Protein AF-0000000074024498 (afdb_homodimer)

Structure (mmCIF, N/CA/C/O backbone):
data_AF-0000000074024498-model_v1
#
loop_
_entity.id
_entity.type
_entity.pdbx_description
1 polymer 'HTH-type transcriptional regulator AcrR'
#
loop_
_atom_site.group_PDB
_atom_site.id
_atom_site.type_symbol
_atom_site.label_atom_id
_atom_site.label_alt_id
_atom_site.label_comp_id
_atom_site.label_asym_id
_atom_site.label_entity_id
_atom_site.label_seq_id
_atom_site.pdbx_PDB_ins_code
_atom_site.Cartn_x
_atom_site.Cartn_y
_atom_site.Cartn_z
_atom_site.occupancy
_atom_site.B_iso_or_equiv
_atom_site.auth_seq_id
_atom_site.auth_comp_id
_atom_site.auth_asym_id
_atom_site.auth_atom_id
_atom_site.pdbx_PDB_model_num
ATOM 1 N N . MET A 1 1 ? 40.656 10.844 17.938 1 48.84 1 MET A N 1
ATOM 2 C CA . MET A 1 1 ? 39.719 11.891 18.359 1 48.84 1 MET A CA 1
ATOM 3 C C . MET A 1 1 ? 38.75 12.258 17.234 1 48.84 1 MET A C 1
ATOM 5 O O . MET A 1 1 ? 37.562 12.43 17.469 1 48.84 1 MET A O 1
ATOM 9 N N . VAL A 1 2 ? 39.219 12.531 15.984 1 56.06 2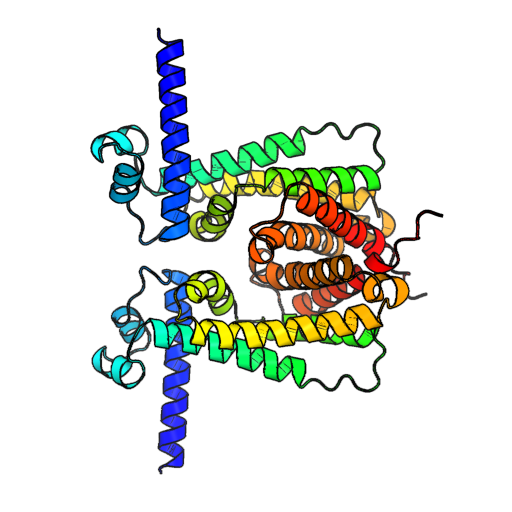 VAL A N 1
ATOM 10 C CA . VAL A 1 2 ? 38.469 12.898 14.797 1 56.06 2 VAL A CA 1
ATOM 11 C C . VAL A 1 2 ? 37.562 11.742 14.391 1 56.06 2 VAL A C 1
ATOM 13 O O . VAL A 1 2 ? 36.375 11.953 14.062 1 56.06 2 VAL A O 1
ATOM 16 N N . ARG A 1 3 ? 38.156 10.539 14.461 1 53.22 3 ARG A N 1
ATOM 17 C CA . ARG A 1 3 ? 37.375 9.352 14.125 1 53.22 3 ARG A CA 1
ATOM 18 C C . ARG A 1 3 ? 36.219 9.156 15.117 1 53.22 3 ARG A C 1
ATOM 20 O O . ARG A 1 3 ? 35.125 8.758 14.727 1 53.22 3 ARG A O 1
ATOM 27 N N . SER A 1 4 ? 36.469 9.516 16.297 1 54.41 4 SER A N 1
ATOM 28 C CA . SER A 1 4 ? 35.469 9.406 17.344 1 54.41 4 SER A CA 1
ATOM 29 C C . SER A 1 4 ? 34.312 10.406 17.156 1 54.41 4 SER A C 1
ATOM 31 O O . SER A 1 4 ? 33.156 10.078 17.328 1 54.41 4 SER A O 1
ATOM 33 N N . LYS A 1 5 ? 34.75 11.594 16.766 1 54.03 5 LYS A N 1
ATOM 34 C CA . LYS A 1 5 ? 33.75 12.625 16.547 1 54.03 5 LYS A CA 1
ATOM 35 C C . LYS A 1 5 ? 32.844 12.281 15.352 1 54.03 5 LYS A C 1
ATOM 37 O O . LYS A 1 5 ? 31.641 12.516 15.391 1 54.03 5 LYS A O 1
ATOM 42 N N . ALA A 1 6 ? 33.562 11.836 14.281 1 53.97 6 ALA A N 1
ATOM 43 C CA . ALA A 1 6 ? 32.844 11.422 13.086 1 53.97 6 ALA A CA 1
ATOM 44 C C . ALA A 1 6 ? 31.859 10.305 13.398 1 53.97 6 ALA A C 1
ATOM 46 O O . ALA A 1 6 ? 30.719 10.312 12.922 1 53.97 6 ALA A O 1
ATOM 47 N N . LYS A 1 7 ? 32.281 9.383 14.18 1 57.78 7 LYS A N 1
ATOM 48 C CA . LYS A 1 7 ? 31.422 8.281 14.602 1 57.78 7 LYS A CA 1
ATOM 49 C C . LYS A 1 7 ? 30.266 8.789 15.469 1 57.78 7 LYS A C 1
ATOM 51 O O . LYS A 1 7 ? 29.141 8.297 15.359 1 57.78 7 LYS A O 1
ATOM 56 N N . ASP A 1 8 ? 30.609 9.703 16.188 1 66.94 8 ASP A N 1
ATOM 57 C CA . ASP A 1 8 ? 29.594 10.312 17.047 1 66.94 8 ASP A CA 1
ATOM 58 C C . ASP A 1 8 ? 28.578 11.086 16.234 1 66.94 8 ASP A C 1
ATOM 60 O O . ASP A 1 8 ? 27.375 10.992 16.469 1 66.94 8 ASP A O 1
ATOM 64 N N . HIS A 1 9 ? 29.172 11.773 15.234 1 72.75 9 HIS A N 1
ATOM 65 C CA . HIS A 1 9 ? 28.297 12.531 14.359 1 72.75 9 HIS A CA 1
ATOM 66 C C . HIS A 1 9 ? 27.375 11.609 13.57 1 72.75 9 HIS A C 1
ATOM 68 O O . HIS A 1 9 ? 26.172 11.891 13.43 1 72.75 9 HIS A O 1
ATOM 74 N N . ASP A 1 10 ? 27.953 10.547 13.141 1 78 10 ASP A N 1
ATOM 75 C CA . ASP A 1 10 ? 27.172 9.57 12.375 1 78 10 ASP A CA 1
ATOM 76 C C . ASP A 1 10 ? 26.094 8.914 13.242 1 78 10 ASP A C 1
ATOM 78 O O . ASP A 1 10 ? 24.984 8.664 12.781 1 78 10 ASP A O 1
ATOM 82 N N . SER A 1 11 ? 26.453 8.695 14.438 1 83.94 11 SER A N 1
ATOM 83 C CA . SER A 1 11 ? 25.5 8.094 15.359 1 83.94 11 SER A CA 1
ATOM 84 C C . SER A 1 11 ? 24.344 9.039 15.664 1 83.94 11 SER A C 1
ATOM 86 O O . SER A 1 11 ? 23.188 8.617 15.727 1 83.94 11 SER A O 1
ATOM 88 N N . LYS A 1 12 ? 24.688 10.32 15.781 1 87.06 12 LYS A N 1
ATOM 89 C CA . LYS A 1 12 ? 23.656 11.32 16.031 1 87.06 12 LYS A CA 1
ATOM 90 C C . LYS A 1 12 ? 22.75 11.492 14.828 1 87.06 12 LYS A C 1
ATOM 92 O O . LYS A 1 12 ? 21.531 11.602 14.969 1 87.06 12 LYS A O 1
ATOM 97 N N . ARG A 1 13 ? 23.375 11.523 13.742 1 90.94 13 ARG A N 1
ATOM 98 C CA . ARG A 1 13 ? 22.609 11.648 12.5 1 90.94 13 ARG A CA 1
ATOM 99 C C . ARG A 1 13 ? 21.641 10.484 12.336 1 90.94 13 ARG A C 1
ATOM 101 O O . ARG A 1 13 ? 20.484 10.688 11.992 1 90.94 13 ARG A O 1
ATOM 108 N N . GLN A 1 14 ? 22.109 9.297 12.633 1 91.75 14 GLN A N 1
ATOM 109 C CA . GLN A 1 14 ? 21.266 8.117 12.523 1 91.75 14 GLN A CA 1
ATOM 110 C C . GLN A 1 14 ? 20.109 8.172 13.516 1 91.75 14 GLN A C 1
ATOM 112 O O . GLN A 1 14 ? 18.984 7.766 13.195 1 91.75 14 GLN A O 1
ATOM 117 N N . HIS A 1 15 ? 20.391 8.633 14.609 1 93.56 15 HIS A N 1
ATOM 118 C CA . HIS A 1 15 ? 19.344 8.797 15.625 1 93.56 15 HIS A CA 1
ATOM 119 C C . HIS A 1 15 ? 18.281 9.781 15.156 1 93.56 15 HIS A C 1
ATOM 121 O O . HIS A 1 15 ? 17.078 9.508 15.289 1 93.56 15 HIS A O 1
ATOM 127 N N . ILE A 1 16 ? 18.719 10.906 14.578 1 94.88 16 ILE A N 1
ATOM 128 C CA . ILE A 1 16 ? 17.781 11.906 14.07 1 94.88 16 ILE A CA 1
ATOM 129 C C . ILE A 1 16 ? 16.922 11.305 12.969 1 94.88 16 ILE A C 1
ATOM 131 O O . ILE A 1 16 ? 15.703 11.5 12.953 1 94.88 16 ILE A O 1
ATOM 135 N N . LEU A 1 17 ? 17.531 10.547 12.125 1 94.81 17 LEU A N 1
ATOM 136 C CA . LEU A 1 17 ? 16.797 9.945 11.016 1 94.81 17 LEU A CA 1
ATOM 137 C C . LEU A 1 17 ? 15.727 8.984 11.523 1 94.81 17 LEU A C 1
ATOM 139 O O . LEU A 1 17 ? 14.594 9.008 11.047 1 94.81 17 LEU A O 1
ATOM 143 N N . THR A 1 18 ? 16.109 8.211 12.5 1 94.12 18 THR A N 1
ATOM 144 C CA . THR A 1 18 ? 15.188 7.215 13.055 1 94.12 18 THR A CA 1
ATOM 145 C C . THR A 1 18 ? 14.008 7.891 13.734 1 94.12 18 THR A C 1
ATOM 147 O O . THR A 1 18 ? 12.852 7.527 13.492 1 94.12 18 THR A O 1
ATOM 150 N N . VAL A 1 19 ? 14.258 8.836 14.484 1 95.81 19 VAL A N 1
ATOM 151 C CA . VAL A 1 19 ? 13.219 9.547 15.227 1 95.81 19 VAL A CA 1
ATOM 152 C C . VAL A 1 19 ? 12.336 10.336 14.258 1 95.81 19 VAL A C 1
ATOM 154 O O . VAL A 1 19 ? 11.117 10.359 14.406 1 95.81 19 VAL A O 1
ATOM 157 N N . ALA A 1 20 ? 12.969 11.016 13.328 1 96.62 20 ALA A N 1
ATOM 158 C CA . ALA A 1 20 ? 12.227 11.773 12.336 1 96.62 20 ALA A CA 1
ATOM 159 C C . ALA A 1 20 ? 11.25 10.875 11.578 1 96.62 20 ALA A C 1
ATOM 161 O O . ALA A 1 20 ? 10.102 11.258 11.344 1 96.62 20 ALA A O 1
ATOM 162 N N . ALA A 1 21 ? 11.695 9.703 11.195 1 95.06 21 ALA A N 1
ATOM 163 C CA . ALA A 1 21 ? 10.836 8.758 10.484 1 95.06 21 ALA A CA 1
ATOM 164 C C . ALA A 1 21 ? 9.609 8.406 11.32 1 95.06 21 ALA A C 1
ATOM 166 O O . ALA A 1 21 ? 8.492 8.352 10.805 1 95.06 21 ALA A O 1
ATOM 167 N N . GLU A 1 22 ? 9.828 8.219 12.578 1 93.94 22 GLU A N 1
ATOM 168 C CA . GLU A 1 22 ? 8.734 7.914 13.484 1 93.94 22 GLU A CA 1
ATOM 169 C C . GLU A 1 22 ? 7.738 9.062 13.562 1 93.94 22 GLU A C 1
ATOM 171 O O . GLU A 1 22 ? 6.527 8.852 13.492 1 93.94 22 GLU A O 1
ATOM 176 N N . VAL A 1 23 ? 8.258 10.242 13.688 1 94.12 23 VAL A N 1
ATOM 177 C CA . VAL A 1 23 ? 7.422 11.43 13.812 1 94.12 23 VAL A CA 1
ATOM 178 C C . VAL A 1 23 ? 6.625 11.648 12.531 1 94.12 23 VAL A C 1
ATOM 180 O O . VAL A 1 23 ? 5.414 11.875 12.57 1 94.12 23 VAL A O 1
ATOM 183 N N . PHE A 1 24 ? 7.293 11.555 11.414 1 92.31 24 PHE A N 1
ATOM 184 C CA . PHE A 1 24 ? 6.641 11.766 10.125 1 92.31 24 PHE A CA 1
ATOM 185 C C . PHE A 1 24 ? 5.594 10.688 9.867 1 92.31 24 PHE A C 1
ATOM 187 O O . PHE A 1 24 ? 4.531 10.969 9.312 1 92.31 24 PHE A O 1
ATOM 194 N N . ALA A 1 25 ? 5.883 9.469 10.25 1 88.31 25 ALA A N 1
ATOM 195 C CA . ALA A 1 25 ? 4.938 8.375 10.055 1 88.31 25 ALA A CA 1
ATOM 196 C C . ALA A 1 25 ? 3.697 8.555 10.922 1 88.31 25 ALA A C 1
ATOM 198 O O . ALA A 1 25 ? 2.582 8.25 10.492 1 88.31 25 ALA A O 1
ATOM 199 N N . ARG A 1 26 ? 3.867 9.031 12.086 1 84.94 26 ARG A N 1
ATOM 200 C CA . ARG A 1 26 ? 2.783 9.18 13.055 1 84.94 26 ARG A CA 1
ATOM 201 C C . ARG A 1 26 ? 1.929 10.398 12.734 1 84.94 26 ARG A C 1
ATOM 203 O O . ARG A 1 26 ? 0.699 10.312 12.703 1 84.94 26 ARG A O 1
ATOM 210 N N . GLU A 1 27 ? 2.57 11.523 12.383 1 84.69 27 GLU A N 1
ATOM 211 C CA . GLU A 1 27 ? 1.868 12.797 12.25 1 84.69 27 GLU A CA 1
ATOM 212 C C . GLU A 1 27 ? 1.547 13.086 10.781 1 84.69 27 GLU A C 1
ATOM 214 O O . GLU A 1 27 ? 0.651 13.883 10.492 1 84.69 27 GLU A O 1
ATOM 219 N N . GLY A 1 28 ? 2.289 12.453 9.914 1 84.81 28 GLY A N 1
ATOM 220 C CA . GLY A 1 28 ? 2.248 12.852 8.516 1 84.81 28 GLY A CA 1
ATOM 221 C C . GLY A 1 28 ? 3.273 13.906 8.164 1 84.81 28 GLY A C 1
ATOM 222 O O . GLY A 1 28 ? 3.602 14.758 8.992 1 84.81 28 GLY A O 1
ATOM 223 N N . ILE A 1 29 ? 3.686 13.969 7.016 1 87.38 29 ILE A N 1
ATOM 224 C CA . ILE A 1 29 ? 4.762 14.836 6.555 1 87.38 29 ILE A CA 1
ATOM 225 C C . ILE A 1 29 ? 4.289 16.281 6.547 1 87.38 29 ILE A C 1
ATOM 227 O O . ILE A 1 29 ? 5.031 17.188 6.93 1 87.38 29 ILE A O 1
ATOM 231 N N . ALA A 1 30 ? 3.111 16.484 6.137 1 81.5 30 ALA A N 1
ATOM 232 C CA . ALA A 1 30 ? 2.584 17.844 6.004 1 81.5 30 ALA A CA 1
ATOM 233 C C . ALA A 1 30 ? 2.475 18.531 7.367 1 81.5 30 ALA A C 1
ATOM 235 O O . ALA A 1 30 ? 2.809 19.703 7.508 1 81.5 30 ALA A O 1
ATOM 236 N N . ARG A 1 31 ? 2.162 17.844 8.383 1 83.56 31 ARG A N 1
ATOM 237 C CA . ARG A 1 31 ? 1.882 18.422 9.695 1 83.56 31 ARG A CA 1
ATOM 238 C C . ARG A 1 31 ? 3.143 18.469 10.547 1 83.56 31 ARG A C 1
ATOM 240 O O . ARG A 1 31 ? 3.314 19.391 11.352 1 83.56 31 ARG A O 1
ATOM 247 N N . ALA A 1 32 ? 3.902 17.484 10.375 1 89.56 32 ALA A N 1
ATOM 248 C CA . ALA A 1 32 ? 5.102 17.406 11.203 1 89.56 32 ALA A CA 1
ATOM 249 C C . ALA A 1 32 ? 6.051 18.562 10.898 1 89.56 32 ALA A C 1
ATOM 251 O O . ALA A 1 32 ? 6.113 19.031 9.758 1 89.56 32 ALA A O 1
ATOM 252 N N . SER A 1 33 ? 6.773 19 11.938 1 92.88 33 SER A N 1
ATOM 253 C CA . SER A 1 33 ? 7.707 20.109 11.789 1 92.88 33 SER A CA 1
ATOM 254 C C . SER A 1 33 ? 9.109 19.703 12.234 1 92.88 33 SER A C 1
ATOM 256 O O . SER A 1 33 ? 9.281 18.719 12.953 1 92.88 33 SER A O 1
ATOM 258 N N . MET A 1 34 ? 10.023 20.547 11.797 1 95.38 34 MET A N 1
ATOM 259 C CA . MET A 1 34 ? 11.406 20.359 12.234 1 95.38 34 MET A CA 1
ATOM 260 C C . MET A 1 34 ? 11.531 20.531 13.742 1 95.38 34 MET A C 1
ATOM 262 O O . MET A 1 34 ? 12.305 19.828 14.391 1 95.38 34 MET A O 1
ATOM 266 N N . SER A 1 35 ? 10.742 21.375 14.266 1 96 35 SER A N 1
ATOM 267 C CA . SER A 1 35 ? 10.75 21.625 15.703 1 96 35 SER A CA 1
ATOM 268 C C . SER A 1 35 ? 10.273 20.391 16.469 1 96 35 SER A C 1
ATOM 270 O O . SER A 1 35 ? 10.828 20.047 17.516 1 96 35 SER A O 1
ATOM 272 N N . GLU A 1 36 ? 9.305 19.719 15.969 1 95.5 36 GLU A N 1
ATOM 273 C CA . GLU A 1 36 ? 8.797 18.516 16.594 1 95.5 36 GLU A CA 1
ATOM 274 C C . GLU A 1 36 ? 9.836 17.391 16.547 1 95.5 36 GLU A C 1
ATOM 276 O O . GLU A 1 36 ? 10 16.656 17.516 1 95.5 36 GLU A O 1
ATOM 281 N N . VAL A 1 37 ? 10.5 17.25 15.414 1 97.12 37 VAL A N 1
ATOM 282 C CA . VAL A 1 37 ? 11.539 16.234 15.273 1 97.12 37 VAL A CA 1
ATOM 283 C C . VAL A 1 37 ? 12.68 16.516 16.25 1 97.12 37 VAL A C 1
ATOM 285 O O . VAL A 1 37 ? 13.188 15.609 16.906 1 97.12 37 VAL A O 1
ATOM 288 N N . ALA A 1 38 ? 13.055 17.812 16.328 1 97.25 38 ALA A N 1
ATOM 289 C CA . ALA A 1 38 ? 14.109 18.219 17.266 1 97.25 38 ALA A CA 1
ATOM 290 C C . ALA A 1 38 ? 13.75 17.844 18.703 1 97.25 38 ALA A C 1
ATOM 292 O O . ALA A 1 38 ? 14.547 17.203 19.391 1 97.25 38 ALA A O 1
ATOM 293 N N . ARG A 1 39 ? 12.57 18.141 19.078 1 96.88 39 ARG A N 1
ATOM 294 C CA . ARG A 1 39 ? 12.094 17.844 20.422 1 96.88 39 ARG A CA 1
ATOM 295 C C . ARG A 1 39 ? 12.102 16.328 20.688 1 96.88 39 ARG A C 1
ATOM 297 O O . ARG A 1 39 ? 12.586 15.875 21.719 1 96.88 39 ARG A O 1
ATOM 304 N N . ALA A 1 40 ? 11.641 15.602 19.781 1 96.5 40 ALA A N 1
ATOM 305 C CA . ALA A 1 40 ? 11.562 14.148 19.922 1 96.5 40 ALA A CA 1
ATOM 306 C C . ALA A 1 40 ? 12.953 13.523 19.953 1 96.5 40 ALA A C 1
ATOM 308 O O . ALA A 1 40 ? 13.148 12.453 20.547 1 96.5 40 ALA A O 1
ATOM 309 N N . SER A 1 41 ? 13.891 14.148 19.312 1 96.44 41 SER A N 1
ATOM 310 C CA . SER A 1 41 ? 15.266 13.656 19.25 1 96.44 41 SER A CA 1
ATOM 311 C C . SER A 1 41 ? 16.078 14.102 20.453 1 96.44 41 SER A C 1
ATOM 313 O O . SER A 1 41 ? 17.234 13.711 20.609 1 96.44 41 SER A O 1
ATOM 315 N N . GLY A 1 42 ? 15.555 14.992 21.203 1 96.44 42 GLY A N 1
ATOM 316 C CA . GLY A 1 42 ? 16.266 15.477 22.391 1 96.44 42 GLY A CA 1
ATOM 317 C C . GLY A 1 42 ? 17.312 16.516 22.062 1 96.44 42 GLY A C 1
ATOM 318 O O . GLY A 1 42 ? 18.344 16.609 22.75 1 96.44 42 GLY A O 1
ATOM 319 N N . ILE A 1 43 ? 17.141 17.203 21.031 1 95.25 43 ILE A N 1
ATOM 320 C CA . ILE A 1 43 ? 18.094 18.234 20.641 1 95.25 43 ILE A CA 1
ATOM 321 C C . ILE A 1 43 ? 17.344 19.547 20.391 1 95.25 43 ILE A C 1
ATOM 323 O O . ILE A 1 43 ? 16.109 19.578 20.359 1 95.25 43 ILE A O 1
ATOM 327 N N . SER A 1 44 ? 18.094 20.609 20.312 1 93.94 44 SER A N 1
ATOM 328 C CA . SER A 1 44 ? 17.484 21.906 20.062 1 93.94 44 SER A CA 1
ATOM 329 C C . SER A 1 44 ? 17.141 22.078 18.578 1 93.94 44 SER A C 1
ATOM 331 O O . SER A 1 44 ? 17.688 21.391 17.719 1 93.94 44 SER A O 1
ATOM 333 N N . LYS A 1 45 ? 16.188 22.969 18.312 1 93.5 45 LYS A N 1
ATOM 334 C CA . LYS A 1 45 ? 15.828 23.328 16.938 1 93.5 45 LYS A CA 1
ATOM 335 C C . LYS A 1 45 ? 17.047 23.828 16.172 1 93.5 45 LYS A C 1
ATOM 337 O O . LYS A 1 45 ? 17.219 23.484 14.992 1 93.5 45 LYS A O 1
ATOM 342 N N . ALA A 1 46 ? 17.875 24.609 16.844 1 93.06 46 ALA A N 1
ATOM 343 C CA . ALA A 1 46 ? 19.094 25.125 16.203 1 93.06 46 ALA A CA 1
ATOM 344 C C . ALA A 1 46 ? 20.031 23.984 15.812 1 93.06 46 ALA A C 1
ATOM 346 O O . ALA A 1 46 ? 20.625 24 14.734 1 93.06 46 ALA A O 1
ATOM 347 N N . ASN A 1 47 ? 20.125 23.047 16.594 1 93.5 47 ASN A N 1
ATOM 348 C CA . ASN A 1 47 ? 21 21.906 16.359 1 93.5 47 ASN A CA 1
ATOM 349 C C . ASN A 1 47 ? 20.562 21.078 15.164 1 93.5 47 ASN A C 1
ATOM 351 O O . ASN A 1 47 ? 21.391 20.625 14.375 1 93.5 47 ASN A O 1
ATOM 355 N N . ILE A 1 48 ? 19.203 20.812 15.062 1 94.62 48 ILE A N 1
ATOM 356 C CA . ILE A 1 48 ? 18.719 19.984 13.961 1 94.62 48 ILE A CA 1
ATOM 357 C C . ILE A 1 48 ? 19.016 20.672 12.633 1 94.62 48 ILE A C 1
ATOM 359 O O . ILE A 1 48 ? 19.312 20.016 11.633 1 94.62 48 ILE A O 1
ATOM 363 N N . TYR A 1 49 ? 19.047 22 12.656 1 94.62 49 TYR A N 1
ATOM 364 C CA . TYR A 1 49 ? 19.281 22.766 11.438 1 94.62 49 TYR A CA 1
ATOM 365 C C . TYR A 1 49 ? 20.766 22.766 11.078 1 94.62 49 TYR A C 1
ATOM 367 O O . TYR A 1 49 ? 21.141 23.125 9.969 1 94.62 49 TYR A O 1
ATOM 375 N N . HIS A 1 50 ? 21.641 22.391 12 1 93 50 HIS A N 1
ATOM 376 C CA . HIS A 1 50 ? 23.047 22.125 11.695 1 93 50 HIS A CA 1
ATOM 377 C C . HIS A 1 50 ? 23.203 20.859 10.867 1 93 50 HIS A C 1
ATOM 379 O O . HIS A 1 50 ? 24.156 20.734 10.102 1 93 50 HIS A O 1
ATOM 385 N N . TYR A 1 51 ? 22.234 20.016 11.023 1 93.19 51 TYR A N 1
ATOM 386 C CA . TYR A 1 51 ? 22.297 18.734 10.305 1 93.19 51 TYR A CA 1
ATOM 387 C C . TYR A 1 51 ? 21.516 18.812 9 1 93.19 51 TYR A C 1
ATOM 389 O O . TYR A 1 51 ? 21.953 18.266 7.98 1 93.19 51 TYR A O 1
ATOM 397 N N . TYR A 1 52 ? 20.344 19.438 9.086 1 95.31 52 TYR A N 1
ATOM 398 C CA . TYR A 1 52 ? 19.469 19.484 7.934 1 95.31 52 TYR A CA 1
ATOM 399 C C . TYR A 1 52 ? 18.906 20.891 7.73 1 95.31 52 TYR A C 1
ATOM 401 O O . TYR A 1 52 ? 18.297 21.469 8.633 1 95.31 52 TYR A O 1
ATOM 409 N N . ASP A 1 53 ? 18.938 21.328 6.492 1 93.31 53 ASP A N 1
ATOM 410 C CA . ASP A 1 53 ? 18.531 22.703 6.172 1 93.31 53 ASP A CA 1
ATOM 411 C C . ASP A 1 53 ? 17.016 22.812 6.07 1 93.31 53 ASP A C 1
ATOM 413 O O . ASP A 1 53 ? 16.469 23.906 6.191 1 93.31 53 ASP A O 1
ATOM 417 N N . SER A 1 54 ? 16.438 21.672 5.789 1 94.69 54 SER A N 1
ATOM 418 C CA . SER A 1 54 ? 15 21.719 5.566 1 94.69 54 SER A CA 1
ATOM 419 C C . SER A 1 54 ? 14.352 20.375 5.844 1 94.69 54 SER A C 1
ATOM 421 O O . SER A 1 54 ? 15.039 19.359 5.93 1 94.69 54 SER A O 1
ATOM 423 N N . LYS A 1 55 ? 13.086 20.438 5.934 1 94.75 55 LYS A N 1
ATOM 424 C CA . LYS A 1 55 ? 12.297 19.219 6.09 1 94.75 55 LYS A CA 1
ATOM 425 C C . LYS A 1 55 ? 12.469 18.281 4.895 1 94.75 55 LYS A C 1
ATOM 427 O O . LYS A 1 55 ? 12.578 17.062 5.055 1 94.75 55 LYS A O 1
ATOM 432 N N . ASP A 1 56 ? 12.547 18.859 3.734 1 95 56 ASP A N 1
ATOM 433 C CA . ASP A 1 56 ? 12.703 18.062 2.518 1 95 56 ASP A CA 1
ATOM 434 C C . ASP A 1 56 ? 14.031 17.312 2.521 1 95 56 ASP A C 1
ATOM 436 O O . ASP A 1 56 ? 14.102 16.172 2.086 1 95 56 ASP A O 1
ATOM 440 N N . GLU A 1 57 ? 15.031 17.969 2.98 1 96.25 57 GLU A N 1
ATOM 441 C CA . GLU A 1 57 ? 16.328 17.312 3.076 1 96.25 57 GLU A CA 1
ATOM 442 C C . GLU A 1 57 ? 16.281 16.141 4.055 1 96.25 57 GLU A C 1
ATOM 444 O O . GLU A 1 57 ? 16.906 15.109 3.816 1 96.25 57 GLU A O 1
ATOM 449 N N . LEU A 1 58 ? 15.609 16.391 5.113 1 96.31 58 LEU A N 1
ATOM 450 C CA . LEU A 1 58 ? 15.461 15.344 6.125 1 96.31 58 LEU A CA 1
ATOM 451 C C . LEU A 1 58 ? 14.664 14.172 5.574 1 96.31 58 LEU A C 1
ATOM 453 O O . LEU A 1 58 ? 15.062 13.016 5.734 1 96.31 58 LEU A O 1
ATOM 457 N N . ILE A 1 59 ? 13.578 14.438 4.883 1 96 59 ILE A N 1
ATOM 458 C CA . ILE A 1 59 ? 12.742 13.414 4.27 1 96 59 ILE A CA 1
ATOM 459 C C . ILE A 1 59 ? 13.555 12.633 3.24 1 96 59 ILE A C 1
ATOM 461 O O . ILE A 1 59 ? 13.523 11.398 3.217 1 96 59 ILE A O 1
ATOM 465 N N . PHE A 1 60 ? 14.258 13.375 2.451 1 97.38 60 PHE A N 1
ATOM 466 C CA . PHE A 1 60 ? 15.094 12.727 1.45 1 97.38 60 PHE A CA 1
ATOM 467 C C . PHE A 1 60 ? 16.109 11.789 2.109 1 97.38 60 PHE A C 1
ATOM 469 O O . PHE A 1 60 ? 16.281 10.648 1.674 1 97.38 60 PHE A O 1
ATOM 476 N N . ASP A 1 61 ? 16.75 12.234 3.078 1 96.62 61 ASP A N 1
ATOM 477 C CA . ASP A 1 61 ? 17.781 11.445 3.73 1 96.62 61 ASP A CA 1
ATOM 478 C C . ASP A 1 61 ? 17.203 10.188 4.367 1 96.62 61 ASP A C 1
ATOM 480 O O . ASP A 1 61 ? 17.812 9.117 4.324 1 96.62 61 ASP A O 1
ATOM 484 N N . ILE A 1 62 ? 16.062 10.266 4.953 1 95.81 62 ILE A N 1
ATOM 485 C CA . ILE A 1 62 ? 15.375 9.109 5.516 1 95.81 62 ILE A CA 1
ATOM 486 C C . ILE A 1 62 ? 15.156 8.062 4.426 1 95.81 62 ILE A C 1
ATOM 488 O O . ILE A 1 62 ? 15.516 6.895 4.598 1 95.81 62 ILE A O 1
ATOM 492 N N . LEU A 1 63 ? 14.594 8.492 3.303 1 96.25 63 LEU A N 1
ATOM 493 C CA . LEU A 1 63 ? 14.234 7.578 2.223 1 96.25 63 LEU A CA 1
ATOM 494 C C . LEU A 1 63 ? 15.484 7.066 1.508 1 96.25 63 LEU A C 1
ATOM 496 O O . LEU A 1 63 ? 15.562 5.887 1.162 1 96.25 63 LEU A O 1
ATOM 500 N N . ASP A 1 64 ? 16.422 7.98 1.303 1 96.94 64 ASP A N 1
ATOM 501 C CA . ASP A 1 64 ? 17.672 7.605 0.646 1 96.94 64 ASP A CA 1
ATOM 502 C C . ASP A 1 64 ? 18.422 6.543 1.449 1 96.94 64 ASP A C 1
ATOM 504 O O . ASP A 1 64 ? 18.875 5.543 0.891 1 96.94 64 ASP A O 1
ATOM 508 N N . THR A 1 65 ? 18.547 6.746 2.711 1 94.81 65 THR A N 1
ATOM 509 C CA . THR A 1 65 ? 19.234 5.805 3.586 1 94.81 65 THR A CA 1
ATOM 510 C C . THR A 1 65 ? 18.547 4.445 3.57 1 94.81 65 THR A C 1
ATOM 512 O O . THR A 1 65 ? 19.188 3.414 3.381 1 94.81 65 THR A O 1
ATOM 515 N N . HIS A 1 66 ? 17.312 4.469 3.674 1 93.12 66 HIS A N 1
ATOM 516 C CA . HIS A 1 66 ? 16.547 3.23 3.744 1 93.12 66 HIS A CA 1
ATOM 517 C C . HIS A 1 66 ? 16.578 2.484 2.414 1 93.12 66 HIS A C 1
ATOM 519 O O . HIS A 1 66 ? 16.891 1.293 2.373 1 93.12 66 HIS A O 1
ATOM 525 N N . LEU A 1 67 ? 16.312 3.131 1.282 1 95.62 67 LEU A N 1
ATOM 526 C CA . LEU A 1 67 ? 16.203 2.496 -0.027 1 95.62 67 LEU A CA 1
ATOM 527 C C . LEU A 1 67 ? 17.578 2.072 -0.54 1 95.62 67 LEU A C 1
ATOM 529 O O . LEU A 1 67 ? 17.719 1.022 -1.17 1 95.62 67 LEU A O 1
ATOM 533 N N . SER A 1 68 ? 18.594 2.965 -0.278 1 96.94 68 SER A N 1
ATOM 534 C CA . SER A 1 68 ? 19.922 2.6 -0.722 1 96.94 68 SER A CA 1
ATOM 535 C C . SER A 1 68 ? 20.453 1.383 0.035 1 96.94 68 SER A C 1
ATOM 537 O O . SER A 1 68 ? 21.094 0.509 -0.551 1 96.94 68 SER A O 1
ATOM 539 N N . GLN A 1 69 ? 20.188 1.311 1.331 1 94.94 69 GLN A N 1
ATOM 540 C CA . GLN A 1 69 ? 20.578 0.152 2.121 1 94.94 69 GLN A CA 1
ATOM 541 C C . GLN A 1 69 ? 19.891 -1.116 1.631 1 94.94 69 GLN A C 1
ATOM 543 O O . GLN A 1 69 ? 20.531 -2.168 1.508 1 94.94 69 GLN A O 1
ATOM 548 N N . LEU A 1 70 ? 18.609 -1.035 1.343 1 96.38 70 LEU A N 1
ATOM 549 C CA . LEU A 1 70 ? 17.875 -2.17 0.807 1 96.38 70 LEU A CA 1
ATOM 550 C C . LEU A 1 70 ? 18.453 -2.611 -0.535 1 96.38 70 LEU A C 1
ATOM 552 O O . LEU A 1 70 ? 18.703 -3.799 -0.744 1 96.38 70 LEU A O 1
ATOM 556 N N . ARG A 1 71 ? 18.609 -1.635 -1.393 1 97.56 71 ARG A N 1
ATOM 557 C CA . ARG A 1 71 ? 19.141 -1.91 -2.725 1 97.56 71 ARG A CA 1
ATOM 558 C C . ARG A 1 71 ? 20.531 -2.545 -2.641 1 97.56 71 ARG A C 1
ATOM 560 O O . ARG A 1 71 ? 20.797 -3.545 -3.309 1 97.56 71 ARG A O 1
ATOM 567 N N . ASN A 1 72 ? 21.438 -1.937 -1.806 1 97.56 72 ASN A N 1
ATOM 568 C CA . ASN A 1 72 ? 22.781 -2.459 -1.666 1 97.56 72 ASN A CA 1
ATOM 569 C C . ASN A 1 72 ? 22.781 -3.877 -1.102 1 97.56 72 ASN A C 1
ATOM 571 O O . ASN A 1 72 ? 23.562 -4.727 -1.538 1 97.56 72 ASN A O 1
ATOM 575 N N . TRP A 1 73 ? 21.922 -4.117 -0.228 1 96.56 73 TRP A N 1
ATOM 576 C CA . TRP A 1 73 ? 21.828 -5.445 0.368 1 96.56 73 TRP A CA 1
ATOM 577 C C . TRP A 1 73 ? 21.328 -6.465 -0.654 1 96.56 73 TRP A C 1
ATOM 579 O O . TRP A 1 73 ? 22.031 -7.441 -0.948 1 96.56 73 TRP A O 1
ATOM 589 N N . VAL A 1 74 ? 20.234 -6.203 -1.267 1 97.25 74 VAL A N 1
ATOM 590 C CA . VAL A 1 74 ? 19.578 -7.168 -2.139 1 97.25 74 VAL A CA 1
ATOM 591 C C . VAL A 1 74 ? 20.406 -7.383 -3.4 1 97.25 74 VAL A C 1
ATOM 593 O O . VAL A 1 74 ? 20.594 -8.523 -3.84 1 97.25 74 VAL A O 1
ATOM 596 N N . CYS A 1 75 ? 20.922 -6.332 -3.943 1 96.81 75 CYS A N 1
ATOM 597 C CA . CYS A 1 75 ? 21.688 -6.434 -5.176 1 96.81 75 CYS A CA 1
ATOM 598 C C . CYS A 1 75 ? 23.078 -7.004 -4.898 1 96.81 75 CYS A C 1
ATOM 600 O O . CYS A 1 75 ? 23.781 -7.422 -5.82 1 96.81 75 CYS A O 1
ATOM 602 N N . GLY A 1 76 ? 23.469 -6.996 -3.646 1 97 76 GLY A N 1
ATOM 603 C CA . GLY A 1 76 ? 24.766 -7.523 -3.275 1 97 76 GLY A CA 1
ATOM 604 C C . GLY A 1 76 ? 24.75 -9 -2.934 1 97 76 GLY A C 1
ATOM 605 O O . GLY A 1 76 ? 25.797 -9.609 -2.703 1 97 76 GLY A O 1
ATOM 606 N N . ILE A 1 77 ? 23.578 -9.586 -2.885 1 97.25 77 ILE A N 1
ATOM 607 C CA . ILE A 1 77 ? 23.438 -11 -2.566 1 97.25 77 ILE A CA 1
ATOM 608 C C . ILE A 1 77 ? 24.062 -11.836 -3.674 1 97.25 77 ILE A C 1
ATOM 610 O O . ILE A 1 77 ? 23.844 -11.586 -4.859 1 97.25 77 ILE A O 1
ATOM 614 N N . ASP A 1 78 ? 24.922 -12.766 -3.311 1 96.88 78 ASP A N 1
ATOM 615 C CA . ASP A 1 78 ? 25.484 -13.703 -4.27 1 96.88 78 ASP A CA 1
ATOM 616 C C . ASP A 1 78 ? 24.484 -14.797 -4.625 1 96.88 78 ASP A C 1
ATOM 618 O O . ASP A 1 78 ? 24.203 -15.688 -3.809 1 96.88 78 ASP A O 1
ATOM 622 N N . LEU A 1 79 ? 23.984 -14.727 -5.789 1 96.62 79 LEU A N 1
ATOM 623 C CA . LEU A 1 79 ? 22.984 -15.688 -6.25 1 96.62 79 LEU A CA 1
ATOM 624 C C . LEU A 1 79 ? 23.609 -16.703 -7.191 1 96.62 79 LEU A C 1
ATOM 626 O O . LEU A 1 79 ? 22.891 -17.484 -7.824 1 96.62 79 LEU A O 1
ATOM 630 N N . SER A 1 80 ? 24.922 -16.672 -7.117 1 92.69 80 SER A N 1
ATOM 631 C CA . SER A 1 80 ? 25.625 -17.578 -8.016 1 92.69 80 SER A CA 1
ATOM 632 C C . SER A 1 80 ? 25.375 -19.031 -7.633 1 92.69 80 SER A C 1
ATOM 634 O O . SER A 1 80 ? 25.297 -19.359 -6.445 1 92.69 80 SER A O 1
ATOM 636 N N . GLY A 1 81 ? 25.125 -19.875 -8.531 1 94.69 81 GLY A N 1
ATOM 637 C CA . GLY A 1 81 ? 24.953 -21.297 -8.297 1 94.69 81 GLY A CA 1
ATOM 638 C C . GLY A 1 81 ? 23.5 -21.688 -8.047 1 94.69 81 GLY A C 1
ATOM 639 O O . GLY A 1 81 ? 23.203 -22.859 -7.848 1 94.69 81 GLY A O 1
ATOM 640 N N . GLN A 1 82 ? 22.656 -20.75 -7.965 1 97.5 82 GLN A N 1
ATOM 641 C CA . GLN A 1 82 ? 21.25 -21.031 -7.738 1 97.5 82 GLN A CA 1
ATOM 642 C C . GLN A 1 82 ? 20.469 -21.078 -9.055 1 97.5 82 GLN A C 1
ATOM 644 O O . GLN A 1 82 ? 20.797 -20.344 -9.992 1 97.5 82 GLN A O 1
ATOM 649 N N . THR A 1 83 ? 19.516 -22.016 -9.094 1 97.38 83 THR A N 1
ATOM 650 C CA . THR A 1 83 ? 18.562 -21.984 -10.195 1 97.38 83 THR A CA 1
ATOM 651 C C . THR A 1 83 ? 17.703 -20.734 -10.141 1 97.38 83 THR A C 1
ATOM 653 O O . THR A 1 83 ? 17.594 -20.094 -9.094 1 97.38 83 THR A O 1
ATOM 656 N N . PRO A 1 84 ? 17.078 -20.391 -11.211 1 96.31 84 PRO A N 1
ATOM 657 C CA . PRO A 1 84 ? 16.203 -19.219 -11.188 1 96.31 84 PRO A CA 1
ATOM 658 C C . PRO A 1 84 ? 15.125 -19.297 -10.109 1 96.31 84 PRO A C 1
ATOM 660 O O . PRO A 1 84 ? 14.852 -18.312 -9.422 1 96.31 84 PRO A O 1
ATOM 663 N N . ALA A 1 85 ? 14.578 -20.453 -9.922 1 96 85 ALA A N 1
ATOM 664 C CA . ALA A 1 85 ? 13.555 -20.641 -8.891 1 96 85 ALA A CA 1
ATOM 665 C C . ALA A 1 85 ? 14.133 -20.406 -7.5 1 96 85 ALA A C 1
ATOM 667 O O . ALA A 1 85 ? 13.508 -19.75 -6.664 1 96 85 ALA A O 1
ATOM 668 N N . GLU A 1 86 ? 15.32 -20.906 -7.277 1 97.81 86 GLU A N 1
ATOM 669 C CA . GLU A 1 86 ? 15.992 -20.703 -5.996 1 97.81 86 GLU A CA 1
ATOM 670 C C . GLU A 1 86 ? 16.328 -19.234 -5.77 1 97.81 86 GLU A C 1
ATOM 672 O O . GLU A 1 86 ? 16.219 -18.734 -4.648 1 97.81 86 GLU A O 1
ATOM 677 N N . ARG A 1 87 ? 16.766 -18.578 -6.805 1 98.38 87 ARG A N 1
ATOM 678 C CA . ARG A 1 87 ? 17.062 -17.141 -6.723 1 98.38 87 ARG A CA 1
ATOM 679 C C . ARG A 1 87 ? 15.836 -16.344 -6.297 1 98.38 87 ARG A C 1
ATOM 681 O O . ARG A 1 87 ? 15.93 -15.453 -5.453 1 98.38 87 ARG A O 1
ATOM 688 N N . LEU A 1 88 ? 14.664 -16.688 -6.887 1 97.81 88 LEU A N 1
ATOM 689 C CA . LEU A 1 88 ? 13.43 -15.992 -6.543 1 97.81 88 LEU A CA 1
ATOM 690 C C . LEU A 1 88 ? 13.07 -16.203 -5.074 1 97.81 88 LEU A C 1
ATOM 692 O O . LEU A 1 88 ? 12.703 -15.266 -4.375 1 97.81 88 LEU A O 1
ATOM 696 N N . HIS A 1 89 ? 13.203 -17.453 -4.621 1 98.19 89 HIS A N 1
ATOM 697 C CA . HIS A 1 89 ? 12.945 -17.766 -3.217 1 98.19 89 HIS A CA 1
ATOM 698 C C . HIS A 1 89 ? 13.883 -16.984 -2.301 1 98.19 89 HIS A C 1
ATOM 700 O O . HIS A 1 89 ? 13.445 -16.438 -1.286 1 98.19 89 HIS A O 1
ATOM 706 N N . THR A 1 90 ? 15.125 -16.922 -2.678 1 98.62 90 THR A N 1
ATOM 707 C CA . THR A 1 90 ? 16.109 -16.188 -1.882 1 98.62 90 THR A CA 1
ATOM 708 C C . THR A 1 90 ? 15.766 -14.711 -1.834 1 98.62 90 THR A C 1
ATOM 710 O O . THR A 1 90 ? 15.75 -14.102 -0.759 1 98.62 90 THR A O 1
ATOM 713 N N . LEU A 1 91 ? 15.461 -14.133 -2.943 1 98.56 91 LEU A N 1
ATOM 714 C CA . LEU A 1 91 ? 15.195 -12.695 -3.025 1 98.56 91 LEU A CA 1
ATOM 715 C C . LEU A 1 91 ? 13.945 -12.328 -2.234 1 98.56 91 LEU A C 1
ATOM 717 O O . LEU A 1 91 ? 13.953 -11.352 -1.479 1 98.56 91 LEU A O 1
ATOM 721 N N . THR A 1 92 ? 12.852 -13.062 -2.396 1 98.56 92 THR A N 1
ATOM 722 C CA . THR A 1 92 ? 11.625 -12.75 -1.666 1 98.56 92 THR A CA 1
ATOM 723 C C . THR A 1 92 ? 11.859 -12.82 -0.16 1 98.56 92 THR A C 1
ATOM 725 O O . THR A 1 92 ? 11.383 -11.969 0.589 1 98.56 92 THR A O 1
ATOM 728 N N . ARG A 1 93 ? 12.609 -13.82 0.259 1 98.38 93 ARG A N 1
ATOM 729 C CA . ARG A 1 93 ? 12.961 -13.953 1.67 1 98.38 93 ARG A CA 1
ATOM 730 C C . ARG A 1 93 ? 13.758 -12.75 2.152 1 98.38 93 ARG A C 1
ATOM 732 O O . ARG A 1 93 ? 13.43 -12.148 3.176 1 98.38 93 ARG A O 1
ATOM 739 N N . GLU A 1 94 ? 14.773 -12.375 1.413 1 98.12 94 GLU A N 1
ATOM 740 C CA . GLU A 1 94 ? 15.656 -11.289 1.819 1 98.12 94 GLU A CA 1
ATOM 741 C C . GLU A 1 94 ? 14.922 -9.953 1.815 1 98.12 94 GLU A C 1
ATOM 743 O O . GLU A 1 94 ? 15.18 -9.094 2.668 1 98.12 94 GLU A O 1
ATOM 748 N N . PHE A 1 95 ? 14.008 -9.758 0.88 1 97.69 95 PHE A N 1
ATOM 749 C CA . PHE A 1 95 ? 13.18 -8.555 0.884 1 97.69 95 PHE A CA 1
ATOM 750 C C . PHE A 1 95 ? 12.375 -8.461 2.176 1 97.69 95 PHE A C 1
ATOM 752 O O . PHE A 1 95 ? 12.43 -7.445 2.873 1 97.69 95 PHE A O 1
ATOM 759 N N . LEU A 1 96 ? 11.672 -9.523 2.561 1 97.44 96 LEU A N 1
ATOM 760 C CA . LEU A 1 96 ? 10.773 -9.461 3.709 1 97.44 96 LEU A CA 1
ATOM 761 C C . LEU A 1 96 ? 11.555 -9.359 5.012 1 97.44 96 LEU A C 1
ATOM 763 O O . LEU A 1 96 ? 11.109 -8.719 5.961 1 97.44 96 LEU A O 1
ATOM 767 N N . LEU A 1 97 ? 12.727 -9.961 5.02 1 96.62 97 LEU A N 1
ATOM 768 C CA . LEU A 1 97 ? 13.57 -9.805 6.195 1 96.62 97 LEU A CA 1
ATOM 769 C C . LEU A 1 97 ? 14.086 -8.375 6.309 1 96.62 97 LEU A C 1
ATOM 771 O O . LEU A 1 97 ? 14.133 -7.812 7.406 1 96.62 97 LEU A O 1
ATOM 775 N N . ALA A 1 98 ? 14.422 -7.816 5.18 1 94.94 98 ALA A N 1
ATOM 776 C CA . ALA A 1 98 ? 14.93 -6.441 5.164 1 94.94 98 ALA A CA 1
ATOM 777 C C . ALA A 1 98 ? 13.82 -5.449 5.516 1 94.94 98 ALA A C 1
ATOM 779 O O . ALA A 1 98 ? 14.094 -4.375 6.051 1 94.94 98 ALA A O 1
ATOM 780 N N . TYR A 1 99 ? 12.562 -5.793 5.191 1 93.62 99 TYR A N 1
ATOM 781 C CA . TYR A 1 99 ? 11.43 -4.922 5.465 1 93.62 99 TYR A CA 1
ATOM 782 C C . TYR A 1 99 ? 11.133 -4.855 6.961 1 93.62 99 TYR A C 1
ATOM 784 O O . TYR A 1 99 ? 10.422 -3.961 7.422 1 93.62 99 TYR A O 1
ATOM 792 N N . ASP A 1 100 ? 11.656 -5.77 7.66 1 91.44 100 ASP A N 1
ATOM 793 C CA . ASP A 1 100 ? 11.375 -5.824 9.094 1 91.44 100 ASP A CA 1
ATOM 794 C C . ASP A 1 100 ? 11.844 -4.547 9.789 1 91.44 100 ASP A C 1
ATOM 796 O O . ASP A 1 100 ? 13.023 -4.199 9.727 1 91.44 100 ASP A O 1
ATOM 800 N N . GLY A 1 101 ? 10.945 -3.83 10.398 1 84.69 101 GLY A N 1
ATOM 801 C CA . GLY A 1 101 ? 11.281 -2.623 11.133 1 84.69 101 GLY A CA 1
ATOM 802 C C . GLY A 1 101 ? 11.258 -1.373 10.273 1 84.69 101 GLY A C 1
ATOM 803 O O . GLY A 1 101 ? 11.695 -0.305 10.711 1 84.69 101 GLY A O 1
ATOM 804 N N . MET A 1 102 ? 10.742 -1.509 9.062 1 86.25 102 MET A N 1
ATOM 805 C CA . MET A 1 102 ? 10.805 -0.372 8.148 1 86.25 102 MET A CA 1
ATOM 806 C C . MET A 1 102 ? 9.398 0.156 7.855 1 86.25 102 MET A C 1
ATOM 808 O O . MET A 1 102 ? 9.172 0.758 6.805 1 86.25 102 MET A O 1
ATOM 812 N N . ASP A 1 103 ? 8.57 -0.055 8.742 1 85.25 103 ASP A N 1
ATOM 813 C CA . ASP A 1 103 ? 7.18 0.338 8.531 1 85.25 103 ASP A CA 1
ATOM 814 C C . ASP A 1 103 ? 7.051 1.854 8.406 1 85.25 103 ASP A C 1
ATOM 816 O O . ASP A 1 103 ? 6.293 2.348 7.566 1 85.25 103 ASP A O 1
ATOM 820 N N . ASN A 1 104 ? 7.793 2.564 9.219 1 87.69 104 ASN A N 1
ATOM 821 C CA . ASN A 1 104 ? 7.738 4.02 9.172 1 87.69 104 ASN A CA 1
ATOM 822 C C . ASN A 1 104 ? 8.195 4.559 7.82 1 87.69 104 ASN A C 1
ATOM 824 O O . ASN A 1 104 ? 7.523 5.406 7.227 1 87.69 104 ASN A O 1
ATOM 828 N N . GLU A 1 105 ? 9.242 3.969 7.336 1 89 105 GLU A N 1
ATOM 829 C CA . GLU A 1 105 ? 9.805 4.41 6.066 1 89 105 GLU A CA 1
ATOM 830 C C . GLU A 1 105 ? 8.875 4.086 4.906 1 89 105 GLU A C 1
ATOM 832 O O . GLU A 1 105 ? 8.758 4.863 3.957 1 89 105 GLU A O 1
ATOM 837 N N . HIS A 1 106 ? 8.156 2.965 5.027 1 85.69 106 HIS A N 1
ATOM 838 C CA . HIS A 1 106 ? 7.191 2.582 4 1 85.69 106 HIS A CA 1
ATOM 839 C C . HIS A 1 106 ? 6.027 3.564 3.943 1 85.69 106 HIS A C 1
ATOM 841 O O . HIS A 1 106 ? 5.617 3.982 2.859 1 85.69 106 HIS A O 1
ATOM 847 N N . LYS A 1 107 ? 5.629 3.955 5.059 1 83.06 107 LYS A N 1
ATOM 848 C CA . LYS A 1 107 ? 4.52 4.898 5.145 1 83.06 107 LYS A CA 1
ATOM 849 C C . LYS A 1 107 ? 4.914 6.262 4.582 1 83.06 107 LYS A C 1
ATOM 851 O O . LYS A 1 107 ? 4.141 6.887 3.854 1 83.06 107 LYS A O 1
ATOM 856 N N . ILE A 1 108 ? 6.105 6.676 4.891 1 87.81 108 ILE A N 1
ATOM 857 C CA . ILE A 1 108 ? 6.605 7.992 4.5 1 87.81 108 ILE A CA 1
ATOM 858 C C . ILE A 1 108 ? 6.867 8.016 2.996 1 87.81 108 ILE A C 1
ATOM 860 O O . ILE A 1 108 ? 6.711 9.055 2.352 1 87.81 108 ILE A O 1
ATOM 864 N N . GLN A 1 109 ? 7.25 6.898 2.459 1 87.38 109 GLN A N 1
ATOM 865 C CA . GLN A 1 109 ? 7.684 6.844 1.067 1 87.38 109 GLN A CA 1
ATOM 866 C C . GLN A 1 109 ? 6.57 7.297 0.127 1 87.38 109 GLN A C 1
ATOM 868 O O . GLN A 1 109 ? 6.789 8.141 -0.742 1 87.38 109 GLN A O 1
ATOM 873 N N . SER A 1 110 ? 5.41 6.871 0.29 1 79.38 110 SER A N 1
ATOM 874 C CA . SER A 1 110 ? 4.301 7.207 -0.594 1 79.38 110 SER A CA 1
ATOM 875 C C . SER A 1 110 ? 3.914 8.68 -0.463 1 79.38 110 SER A C 1
ATOM 877 O O . SER A 1 110 ? 3.549 9.32 -1.45 1 79.38 110 SER A O 1
ATOM 879 N N . GLU A 1 111 ? 4.07 9.227 0.69 1 80.06 111 GLU A N 1
ATOM 880 C CA . GLU A 1 111 ? 3.67 10.602 0.955 1 80.06 111 GLU A CA 1
ATOM 881 C C . GLU A 1 111 ? 4.805 11.578 0.649 1 80.06 111 GLU A C 1
ATOM 883 O O . GLU A 1 111 ? 4.562 12.695 0.199 1 80.06 111 GLU A O 1
ATOM 888 N N . GLY A 1 112 ? 5.965 11.164 0.914 1 85.81 112 GLY A N 1
ATOM 889 C CA . GLY A 1 112 ? 7.098 12.07 0.897 1 85.81 112 GLY A CA 1
ATOM 890 C C . GLY A 1 112 ? 7.73 12.211 -0.475 1 85.81 112 GLY A C 1
ATOM 891 O O . GLY A 1 112 ? 8.195 13.297 -0.842 1 85.81 112 GLY A O 1
ATOM 892 N N . LEU A 1 113 ? 7.68 11.219 -1.27 1 88.38 113 LEU A N 1
ATOM 893 C CA . LEU A 1 113 ? 8.414 11.164 -2.529 1 88.38 113 LEU A CA 1
ATOM 894 C C . LEU A 1 113 ? 7.914 12.234 -3.494 1 88.38 113 LEU A C 1
ATOM 896 O O . LEU A 1 113 ? 8.711 12.969 -4.082 1 88.38 113 LEU A O 1
ATOM 900 N N . PRO A 1 114 ? 6.633 12.445 -3.555 1 83.38 114 PRO A N 1
ATOM 901 C CA . PRO A 1 114 ? 6.121 13.406 -4.535 1 83.38 114 PRO A CA 1
ATOM 902 C C . PRO A 1 114 ? 6.5 14.844 -4.199 1 83.38 114 PRO A C 1
ATOM 904 O O . PRO A 1 114 ? 6.457 15.719 -5.074 1 83.38 114 PRO A O 1
ATOM 907 N N . HIS A 1 115 ? 6.922 15.125 -3.033 1 84.81 115 HIS A N 1
ATOM 908 C CA . HIS A 1 115 ? 7.191 16.5 -2.605 1 84.81 115 HIS A CA 1
ATOM 909 C C . HIS A 1 115 ? 8.672 16.844 -2.758 1 84.81 115 HIS A C 1
ATOM 911 O O . HIS A 1 115 ? 9.062 18 -2.605 1 84.81 115 HIS A O 1
ATOM 917 N N . LEU A 1 116 ? 9.43 15.914 -3.068 1 94.31 116 LEU A N 1
ATOM 918 C CA . LEU A 1 116 ? 10.867 16.125 -3.217 1 94.31 116 LEU A CA 1
ATOM 919 C C . LEU A 1 116 ? 11.188 16.703 -4.586 1 94.31 116 LEU A C 1
ATOM 921 O O . LEU A 1 116 ? 10.391 16.609 -5.516 1 94.31 116 LEU A O 1
ATOM 925 N N . GLU A 1 117 ? 12.383 17.359 -4.602 1 95 117 GLU A N 1
ATOM 926 C CA . GLU A 1 117 ? 12.906 17.828 -5.879 1 95 117 GLU A CA 1
ATOM 927 C C . GLU A 1 117 ? 13.07 16.688 -6.875 1 95 117 GLU A C 1
ATOM 929 O O . GLU A 1 117 ? 13.398 15.562 -6.484 1 95 117 GLU A O 1
ATOM 934 N N . GLU A 1 118 ? 12.938 17.031 -8.117 1 95.56 118 GLU A N 1
ATOM 935 C CA . GLU A 1 118 ? 12.961 16.031 -9.18 1 95.56 118 GLU A CA 1
ATOM 936 C C . GLU A 1 118 ? 14.25 15.211 -9.141 1 95.56 118 GLU A C 1
ATOM 938 O O . GLU A 1 118 ? 14.227 13.992 -9.32 1 95.56 118 GLU A O 1
ATOM 943 N N . ARG A 1 119 ? 15.312 15.961 -8.953 1 96.31 119 ARG A N 1
ATOM 944 C CA . ARG A 1 119 ? 16.609 15.273 -8.914 1 96.31 119 ARG A CA 1
ATOM 945 C C . ARG A 1 119 ? 16.641 14.234 -7.797 1 96.31 119 ARG A C 1
ATOM 947 O O . ARG A 1 119 ? 17.125 13.125 -7.996 1 96.31 119 ARG A O 1
ATOM 954 N N . LYS A 1 120 ? 16.141 14.594 -6.629 1 96.88 120 LYS A N 1
ATOM 955 C CA . LYS A 1 120 ? 16.109 13.695 -5.484 1 96.88 120 LYS A CA 1
ATOM 956 C C . LYS A 1 120 ? 15.133 12.539 -5.727 1 96.88 120 LYS A C 1
ATOM 958 O O . LYS A 1 120 ? 15.414 11.398 -5.367 1 96.88 120 LYS A O 1
ATOM 963 N N . GLN A 1 121 ? 14.031 12.867 -6.352 1 96.56 121 GLN A N 1
ATOM 964 C CA . GLN A 1 121 ? 13.109 11.812 -6.746 1 96.56 121 GLN A CA 1
ATOM 965 C C . GLN A 1 121 ? 13.797 10.797 -7.656 1 96.56 121 GLN A C 1
ATOM 967 O O . GLN A 1 121 ? 13.617 9.586 -7.496 1 96.56 121 GLN A O 1
ATOM 972 N N . GLY A 1 122 ? 14.57 11.312 -8.594 1 97.25 122 GLY A N 1
ATOM 973 C CA . GLY A 1 122 ? 15.266 10.461 -9.539 1 97.25 122 GLY A CA 1
ATOM 974 C C . GLY A 1 122 ? 16.219 9.477 -8.875 1 97.25 122 GLY A C 1
ATOM 975 O O . GLY A 1 122 ? 16.297 8.312 -9.273 1 97.25 122 GLY A O 1
ATOM 976 N N . ILE A 1 123 ? 16.891 9.953 -7.867 1 97.62 123 ILE A N 1
ATOM 977 C CA . ILE A 1 123 ? 17.828 9.109 -7.129 1 97.62 123 ILE A CA 1
ATOM 978 C C . ILE A 1 123 ? 17.062 7.969 -6.453 1 97.62 123 ILE A C 1
ATOM 980 O O . ILE A 1 123 ? 17.438 6.801 -6.59 1 97.62 123 ILE A O 1
ATOM 984 N N . LEU A 1 124 ? 16.047 8.273 -5.773 1 96.94 124 LEU A N 1
ATOM 985 C CA . LEU A 1 124 ? 15.258 7.285 -5.043 1 96.94 124 LEU A CA 1
ATOM 986 C C . LEU A 1 124 ? 14.594 6.301 -6 1 96.94 124 LEU A C 1
ATOM 988 O O . LEU A 1 124 ? 14.594 5.094 -5.754 1 96.94 124 LEU A O 1
ATOM 992 N N . LYS A 1 125 ? 14.047 6.801 -7.086 1 96.25 125 LYS A N 1
ATOM 993 C CA . LYS A 1 125 ? 13.445 5.945 -8.109 1 96.25 125 LYS A CA 1
ATOM 994 C C . LYS A 1 125 ? 14.492 5.027 -8.734 1 96.25 125 LYS A C 1
ATOM 996 O O . LYS A 1 125 ? 14.18 3.9 -9.125 1 96.25 125 LYS A O 1
ATOM 1001 N N . GLY A 1 126 ? 15.688 5.539 -8.805 1 97.44 126 GLY A N 1
ATOM 1002 C CA . GLY A 1 126 ? 16.766 4.711 -9.312 1 97.44 126 GLY A CA 1
ATOM 1003 C C . GLY A 1 126 ? 17 3.459 -8.484 1 97.44 126 GLY A C 1
ATOM 1004 O O . GLY A 1 126 ? 17.203 2.373 -9.031 1 97.44 126 GLY A O 1
ATOM 1005 N N . TYR A 1 127 ? 16.953 3.596 -7.148 1 97.25 127 TYR A N 1
ATOM 1006 C CA . TYR A 1 127 ? 17.078 2.441 -6.27 1 97.25 127 TYR A CA 1
ATOM 1007 C C . TYR A 1 127 ? 15.953 1.445 -6.508 1 97.25 127 TYR A C 1
ATOM 1009 O O . TYR A 1 127 ? 16.188 0.237 -6.582 1 97.25 127 TYR A O 1
ATOM 1017 N N . GLN A 1 128 ? 14.797 1.953 -6.598 1 94.81 128 GLN A N 1
ATOM 1018 C CA . GLN A 1 128 ? 13.625 1.117 -6.836 1 94.81 128 GLN A CA 1
ATOM 1019 C C . GLN A 1 128 ? 13.742 0.375 -8.164 1 94.81 128 GLN A C 1
ATOM 1021 O O . GLN A 1 128 ? 13.445 -0.819 -8.242 1 94.81 128 GLN A O 1
ATOM 1026 N N . HIS A 1 129 ? 14.211 1.101 -9.172 1 96.94 129 HIS A N 1
ATOM 1027 C CA . HIS A 1 129 ? 14.383 0.503 -10.484 1 96.94 129 HIS A CA 1
ATOM 1028 C C . HIS A 1 129 ? 15.367 -0.659 -10.445 1 96.94 129 HIS A C 1
ATOM 1030 O O . HIS A 1 129 ? 15.133 -1.703 -11.055 1 96.94 129 HIS A O 1
ATOM 1036 N N . ASP A 1 130 ? 16.406 -0.448 -9.734 1 98.12 130 ASP A N 1
ATOM 1037 C CA . ASP A 1 130 ? 17.406 -1.508 -9.609 1 98.12 130 ASP A CA 1
ATOM 1038 C C . ASP A 1 130 ? 16.781 -2.764 -8.992 1 98.12 130 ASP A C 1
ATOM 1040 O O . ASP A 1 130 ? 17.047 -3.877 -9.461 1 98.12 130 ASP A O 1
ATOM 1044 N N . LEU A 1 131 ? 16.016 -2.572 -7.961 1 98.19 131 LEU A N 1
ATOM 1045 C CA . LEU A 1 131 ? 15.391 -3.688 -7.254 1 98.19 131 LEU A CA 1
ATOM 1046 C C . LEU A 1 131 ? 14.367 -4.391 -8.141 1 98.19 131 LEU A C 1
ATOM 1048 O O . LEU A 1 131 ? 14.336 -5.621 -8.211 1 98.19 131 LEU A O 1
ATOM 1052 N N . VAL A 1 132 ? 13.562 -3.617 -8.852 1 97.94 132 VAL A N 1
ATOM 1053 C CA . VAL A 1 132 ? 12.547 -4.16 -9.742 1 97.94 132 VAL A CA 1
ATOM 1054 C C . VAL A 1 132 ? 13.211 -4.926 -10.883 1 97.94 132 VAL A C 1
ATOM 1056 O O . VAL A 1 132 ? 12.773 -6.027 -11.234 1 97.94 132 VAL A O 1
ATOM 1059 N N . ASP A 1 133 ? 14.266 -4.328 -11.422 1 97.69 133 ASP A N 1
ATOM 1060 C CA . ASP A 1 133 ? 14.961 -4.949 -12.547 1 97.69 133 ASP A CA 1
ATOM 1061 C C . ASP A 1 133 ? 15.57 -6.293 -12.141 1 97.69 133 ASP A C 1
ATOM 1063 O O . ASP A 1 133 ? 15.578 -7.234 -12.938 1 97.69 133 ASP A O 1
ATOM 1067 N N . LEU A 1 134 ? 16.078 -6.324 -10.969 1 98.19 134 LEU A N 1
ATOM 1068 C CA . LEU A 1 134 ? 16.672 -7.566 -10.477 1 98.19 134 LEU A CA 1
ATOM 1069 C C . LEU A 1 134 ? 15.625 -8.672 -10.406 1 98.19 134 LEU A C 1
ATOM 1071 O O . LEU A 1 134 ? 15.844 -9.773 -10.914 1 98.19 134 LEU A O 1
ATOM 1075 N N . VAL A 1 135 ? 14.484 -8.414 -9.812 1 98.25 135 VAL A N 1
ATOM 1076 C CA . VAL A 1 135 ? 13.43 -9.406 -9.664 1 98.25 135 VAL A CA 1
ATOM 1077 C C . VAL A 1 135 ? 12.852 -9.758 -11.039 1 98.25 135 VAL A C 1
ATOM 1079 O O . VAL A 1 135 ? 12.578 -10.922 -11.32 1 98.25 135 VAL A O 1
ATOM 1082 N N . LYS A 1 136 ? 12.719 -8.734 -11.836 1 97.69 136 LYS A N 1
ATOM 1083 C CA . LYS A 1 136 ? 12.227 -8.938 -13.195 1 97.69 136 LYS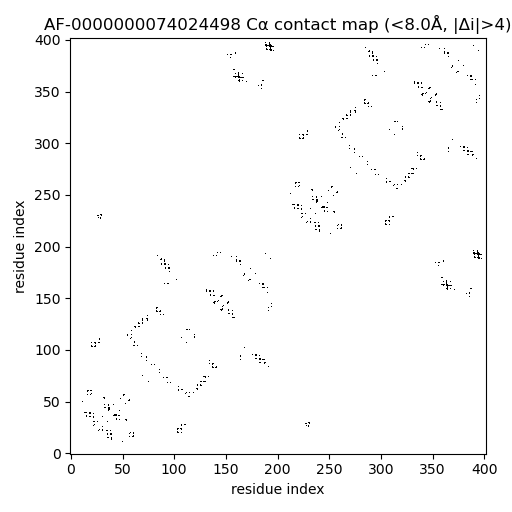 A CA 1
ATOM 1084 C C . LYS A 1 136 ? 13.109 -9.914 -13.961 1 97.69 136 LYS A C 1
ATOM 1086 O O . LYS A 1 136 ? 12.609 -10.828 -14.625 1 97.69 136 LYS A O 1
ATOM 1091 N N . GLN A 1 137 ? 14.391 -9.727 -13.859 1 96.69 137 GLN A N 1
ATOM 1092 C CA . GLN A 1 137 ? 15.328 -10.602 -14.555 1 96.69 137 GLN A CA 1
ATOM 1093 C C . GLN A 1 137 ? 15.234 -12.031 -14.039 1 96.69 137 GLN A C 1
ATOM 1095 O O . GLN A 1 137 ? 15.258 -12.984 -14.828 1 96.69 137 GLN A O 1
ATOM 1100 N N . VAL A 1 138 ? 15.133 -12.172 -12.758 1 97.25 138 VAL A N 1
ATOM 1101 C CA . VAL A 1 138 ? 15.023 -13.5 -12.172 1 97.25 138 VAL A CA 1
ATOM 1102 C C . VAL A 1 138 ? 13.734 -14.172 -12.641 1 97.25 138 VAL A C 1
ATOM 1104 O O . VAL A 1 138 ? 13.742 -15.352 -12.992 1 97.25 138 VAL A O 1
ATOM 1107 N N . LEU A 1 139 ? 12.656 -13.414 -12.688 1 96.62 139 LEU A N 1
ATOM 1108 C CA . LEU A 1 139 ? 11.375 -13.953 -13.133 1 96.62 139 LEU A CA 1
ATOM 1109 C C . LEU A 1 139 ? 11.43 -14.344 -14.602 1 96.62 139 LEU A C 1
ATOM 1111 O O . LEU A 1 139 ? 10.898 -15.391 -14.992 1 96.62 139 LEU A O 1
ATOM 1115 N N . ARG A 1 140 ? 12.07 -13.531 -15.406 1 95.12 140 ARG A N 1
ATOM 1116 C CA . ARG A 1 140 ? 12.258 -13.867 -16.812 1 95.12 140 ARG A CA 1
ATOM 1117 C C . ARG A 1 140 ? 13.023 -15.18 -16.969 1 95.12 140 ARG A C 1
ATOM 1119 O O . ARG A 1 140 ? 12.672 -16.016 -17.812 1 95.12 140 ARG A O 1
ATOM 1126 N N . ASP A 1 141 ? 14.039 -15.336 -16.141 1 94.62 141 ASP A N 1
ATOM 1127 C CA . ASP A 1 141 ? 14.828 -16.562 -16.172 1 94.62 141 ASP A CA 1
ATOM 1128 C C . ASP A 1 141 ? 13.992 -17.766 -15.75 1 94.62 141 ASP A C 1
ATOM 1130 O O . ASP A 1 141 ? 14.25 -18.891 -16.172 1 94.62 141 ASP A O 1
ATOM 1134 N N . CYS A 1 142 ? 13.023 -17.562 -14.867 1 93.31 142 CYS A N 1
ATOM 1135 C CA . CYS A 1 142 ? 12.156 -18.641 -14.398 1 93.31 142 CYS A CA 1
ATOM 1136 C C . CYS A 1 142 ? 11.188 -19.078 -15.484 1 93.31 142 CYS A C 1
ATOM 1138 O O . CYS A 1 142 ? 10.742 -20.234 -15.508 1 93.31 142 CYS A O 1
ATOM 1140 N N . ALA A 1 143 ? 10.797 -18.188 -16.375 1 92 143 ALA A N 1
ATOM 1141 C CA . ALA A 1 143 ? 9.828 -18.484 -17.422 1 92 143 ALA A CA 1
ATOM 1142 C C . ALA A 1 143 ? 10.18 -17.75 -18.719 1 92 143 ALA A C 1
ATOM 1144 O O . ALA A 1 143 ? 9.414 -16.906 -19.188 1 92 143 ALA A O 1
ATOM 1145 N N . PRO A 1 144 ? 11.242 -18.156 -19.375 1 89.56 144 PRO A N 1
ATOM 1146 C CA . PRO A 1 144 ? 11.719 -17.453 -20.562 1 89.56 144 PRO A CA 1
ATOM 1147 C C . PRO A 1 144 ? 10.719 -17.484 -21.719 1 89.56 144 PRO A C 1
ATOM 1149 O O . PRO A 1 144 ? 10.633 -16.547 -22.516 1 89.56 144 PRO A O 1
ATOM 1152 N N . GLU A 1 145 ? 9.883 -18.469 -21.797 1 88.06 145 GLU A N 1
ATOM 1153 C CA . GLU A 1 145 ? 8.961 -18.641 -22.922 1 88.06 145 GLU A CA 1
ATOM 1154 C C . GLU A 1 145 ? 7.719 -17.766 -22.75 1 88.06 145 GLU A C 1
ATOM 1156 O O . GLU A 1 145 ? 7.031 -17.453 -23.719 1 88.06 145 GLU A O 1
ATOM 1161 N N . THR A 1 146 ? 7.469 -17.391 -21.547 1 87.31 146 THR A N 1
ATOM 1162 C CA . THR A 1 146 ? 6.277 -16.578 -21.297 1 87.31 146 THR A CA 1
ATOM 1163 C C . THR A 1 146 ? 6.66 -15.141 -20.953 1 87.31 146 THR A C 1
ATOM 1165 O O . THR A 1 146 ? 6.387 -14.219 -21.719 1 87.31 146 THR A O 1
ATOM 1168 N N . LEU A 1 147 ? 7.488 -14.961 -20.016 1 88.38 147 LEU A N 1
ATOM 1169 C CA . LEU A 1 147 ? 7.84 -13.641 -19.5 1 88.38 147 LEU A CA 1
ATOM 1170 C C . LEU A 1 147 ? 8.938 -13.008 -20.359 1 88.38 147 LEU A C 1
ATOM 1172 O O . LEU A 1 147 ? 9.094 -11.789 -20.375 1 88.38 147 LEU A O 1
ATOM 1176 N N . GLY A 1 148 ? 9.656 -13.883 -21.094 1 84.25 148 GLY A N 1
ATOM 1177 C CA . GLY A 1 148 ? 10.711 -13.359 -21.953 1 84.25 148 GLY A CA 1
ATOM 1178 C C . GLY A 1 148 ? 10.18 -12.719 -23.219 1 84.25 148 GLY A C 1
ATOM 1179 O O . GLY A 1 148 ? 10.836 -11.859 -23.812 1 84.25 148 GLY A O 1
ATOM 1180 N N . GLN A 1 149 ? 9 -13.102 -23.656 1 85.25 149 GLN A N 1
ATOM 1181 C CA . GLN A 1 149 ? 8.469 -12.672 -24.953 1 85.25 149 GLN A CA 1
ATOM 1182 C C . GLN A 1 149 ? 7.352 -11.656 -24.766 1 85.25 149 GLN A C 1
ATOM 1184 O O . GLN A 1 149 ? 6.891 -11.055 -25.734 1 85.25 149 GLN A O 1
ATOM 1189 N N . ASP A 1 150 ? 6.949 -11.461 -23.562 1 91.31 150 ASP A N 1
ATOM 1190 C CA . ASP A 1 150 ? 5.844 -10.562 -23.266 1 91.31 150 ASP A CA 1
ATOM 1191 C C . ASP A 1 150 ? 6.227 -9.57 -22.156 1 91.31 150 ASP A C 1
ATOM 1193 O O . ASP A 1 150 ? 6.078 -9.875 -20.969 1 91.31 150 ASP A O 1
ATOM 1197 N N . GLU A 1 151 ? 6.594 -8.422 -22.531 1 91.88 151 GLU A N 1
ATOM 1198 C CA . GLU A 1 151 ? 7.094 -7.426 -21.594 1 91.88 151 GLU A CA 1
ATOM 1199 C C . GLU A 1 151 ? 5.996 -6.969 -20.625 1 91.88 151 GLU A C 1
ATOM 1201 O O . GLU A 1 151 ? 6.262 -6.688 -19.453 1 91.88 151 GLU A O 1
ATOM 1206 N N . THR A 1 152 ? 4.832 -6.859 -21.141 1 93.25 152 THR A N 1
ATOM 1207 C CA . THR A 1 152 ? 3.705 -6.445 -20.312 1 93.25 152 THR A CA 1
ATOM 1208 C C . THR A 1 152 ? 3.414 -7.484 -19.234 1 93.25 152 THR A C 1
ATOM 1210 O O . THR A 1 152 ? 3.254 -7.141 -18.062 1 93.25 152 THR A O 1
ATOM 1213 N N . LYS A 1 153 ? 3.367 -8.711 -19.672 1 93.25 153 LYS A N 1
ATOM 1214 C CA . LYS A 1 153 ? 3.141 -9.781 -18.703 1 93.25 153 LYS A CA 1
ATOM 1215 C C . LYS A 1 153 ? 4.266 -9.844 -17.672 1 93.25 153 LYS A C 1
ATOM 1217 O O . LYS A 1 153 ? 4.012 -10.062 -16.5 1 93.25 153 LYS A O 1
ATOM 1222 N N . CYS A 1 154 ? 5.484 -9.633 -18.188 1 95.19 154 CYS A N 1
ATOM 1223 C CA . CYS A 1 154 ? 6.633 -9.648 -17.281 1 95.19 154 CYS A CA 1
ATOM 1224 C C . CYS A 1 154 ? 6.523 -8.531 -16.25 1 95.19 154 CYS A C 1
ATOM 1226 O O . CYS A 1 154 ? 6.773 -8.758 -15.055 1 95.19 154 CYS A O 1
ATOM 1228 N N . ARG A 1 155 ? 6.145 -7.387 -16.641 1 95.62 155 ARG A N 1
ATOM 1229 C CA . ARG A 1 155 ? 5.941 -6.262 -15.727 1 95.62 155 ARG A CA 1
ATOM 1230 C C . ARG A 1 155 ? 4.852 -6.574 -14.711 1 95.62 155 ARG A C 1
ATOM 1232 O O . ARG A 1 155 ? 5.039 -6.371 -13.508 1 95.62 155 ARG A O 1
ATOM 1239 N N . ASP A 1 156 ? 3.746 -7.102 -15.156 1 96.25 156 ASP A N 1
ATOM 1240 C CA . ASP A 1 156 ? 2.607 -7.398 -14.289 1 96.25 156 ASP A CA 1
ATOM 1241 C C . ASP A 1 156 ? 2.99 -8.398 -13.203 1 96.25 156 ASP A C 1
ATOM 1243 O O . ASP A 1 156 ? 2.658 -8.203 -12.031 1 96.25 156 ASP A O 1
ATOM 1247 N N . VAL A 1 157 ? 3.684 -9.383 -13.625 1 96.38 157 VAL A N 1
ATOM 1248 C CA . VAL A 1 157 ? 4.07 -10.422 -12.672 1 96.38 157 VAL A CA 1
ATOM 1249 C C . VAL A 1 157 ? 5.078 -9.859 -11.672 1 96.38 157 VAL A C 1
ATOM 1251 O O . VAL A 1 157 ? 4.973 -10.102 -10.469 1 96.38 157 VAL A O 1
ATOM 1254 N N . THR A 1 158 ? 6.047 -9.109 -12.195 1 97.94 158 THR A N 1
ATOM 1255 C CA . THR A 1 158 ? 7.047 -8.492 -11.32 1 97.94 158 THR A CA 1
ATOM 1256 C C . THR A 1 158 ? 6.379 -7.594 -10.289 1 97.94 158 THR A C 1
ATOM 1258 O O . THR A 1 158 ? 6.664 -7.699 -9.094 1 97.94 158 THR A O 1
ATOM 1261 N N . MET A 1 159 ? 5.477 -6.781 -10.719 1 97.69 159 MET A N 1
ATOM 1262 C CA . MET A 1 159 ? 4.797 -5.848 -9.828 1 97.69 159 MET A CA 1
ATOM 1263 C C . MET A 1 159 ? 3.854 -6.582 -8.883 1 97.69 159 MET A C 1
ATOM 1265 O O . MET A 1 159 ? 3.633 -6.145 -7.75 1 97.69 159 MET A O 1
ATOM 1269 N N . SER A 1 160 ? 3.322 -7.723 -9.336 1 97.81 160 SER A N 1
ATOM 1270 C CA . SER A 1 160 ? 2.52 -8.555 -8.445 1 97.81 160 SER A CA 1
ATOM 1271 C C . SER A 1 160 ? 3.348 -9.062 -7.27 1 97.81 160 SER A C 1
ATOM 1273 O O . SER A 1 160 ? 2.879 -9.07 -6.133 1 97.81 160 SER A O 1
ATOM 1275 N N . VAL A 1 161 ? 4.594 -9.445 -7.559 1 98.25 161 VAL A N 1
ATOM 1276 C CA . VAL A 1 161 ? 5.492 -9.891 -6.5 1 98.25 161 VAL A CA 1
ATOM 1277 C C . VAL A 1 161 ? 5.707 -8.766 -5.496 1 98.25 161 VAL A C 1
ATOM 1279 O O . VAL A 1 161 ? 5.547 -8.961 -4.289 1 98.25 161 VAL A O 1
ATOM 1282 N N . PHE A 1 162 ? 5.938 -7.621 -5.973 1 97.69 162 PHE A N 1
ATOM 1283 C CA . PHE A 1 162 ? 6.152 -6.484 -5.086 1 97.69 162 PHE A CA 1
ATOM 1284 C C . PHE A 1 162 ? 4.867 -6.121 -4.348 1 97.69 162 PHE A C 1
ATOM 1286 O O . PHE A 1 162 ? 4.91 -5.723 -3.184 1 97.69 162 PHE A O 1
ATOM 1293 N N . GLY A 1 163 ? 3.76 -6.223 -5.051 1 96.69 163 GLY A N 1
ATOM 1294 C CA . GLY A 1 163 ? 2.492 -6.008 -4.371 1 96.69 163 GLY A CA 1
ATOM 1295 C C . GLY A 1 163 ? 2.293 -6.918 -3.176 1 96.69 163 GLY A C 1
ATOM 1296 O O . GLY A 1 163 ? 1.861 -6.473 -2.113 1 96.69 163 GLY A O 1
ATOM 1297 N N . MET A 1 164 ? 2.639 -8.133 -3.305 1 97.56 164 MET A N 1
ATOM 1298 C CA . MET A 1 164 ? 2.514 -9.094 -2.211 1 97.56 164 MET A CA 1
ATOM 1299 C C . MET A 1 164 ? 3.496 -8.773 -1.09 1 97.56 164 MET A C 1
ATOM 1301 O O . MET A 1 164 ? 3.111 -8.711 0.079 1 97.56 164 MET A O 1
ATOM 1305 N N . LEU A 1 165 ? 4.711 -8.523 -1.453 1 97.38 165 LEU A N 1
ATOM 1306 C CA . LEU A 1 165 ? 5.758 -8.266 -0.469 1 97.38 165 LEU A CA 1
ATOM 1307 C C . LEU A 1 165 ? 5.457 -6.988 0.311 1 97.38 165 LEU A C 1
ATOM 1309 O O . LEU A 1 165 ? 5.535 -6.973 1.542 1 97.38 165 LEU A O 1
ATOM 1313 N N . ASN A 1 166 ? 5.066 -5.988 -0.394 1 94 166 ASN A N 1
ATOM 1314 C CA . ASN A 1 166 ? 4.879 -4.668 0.202 1 94 166 ASN A CA 1
ATOM 1315 C C . ASN A 1 166 ? 3.594 -4.602 1.019 1 94 166 ASN A C 1
ATOM 1317 O O . ASN A 1 166 ? 3.445 -3.734 1.881 1 94 166 ASN A O 1
ATOM 1321 N N . TRP A 1 167 ? 2.713 -5.504 0.776 1 92.62 167 TRP A N 1
ATOM 1322 C CA . TRP A 1 167 ? 1.404 -5.477 1.42 1 92.62 167 TRP A CA 1
ATOM 1323 C C . TRP A 1 167 ? 1.461 -6.137 2.795 1 92.62 167 TRP A C 1
ATOM 1325 O O . TRP A 1 167 ? 0.56 -5.949 3.615 1 92.62 167 TRP A O 1
ATOM 1335 N N . LEU A 1 168 ? 2.473 -6.887 3.098 1 94.56 168 LEU A N 1
ATOM 1336 C CA . LEU A 1 168 ? 2.537 -7.691 4.312 1 94.56 168 LEU A CA 1
ATOM 1337 C C . LEU A 1 168 ? 2.414 -6.816 5.555 1 94.56 168 L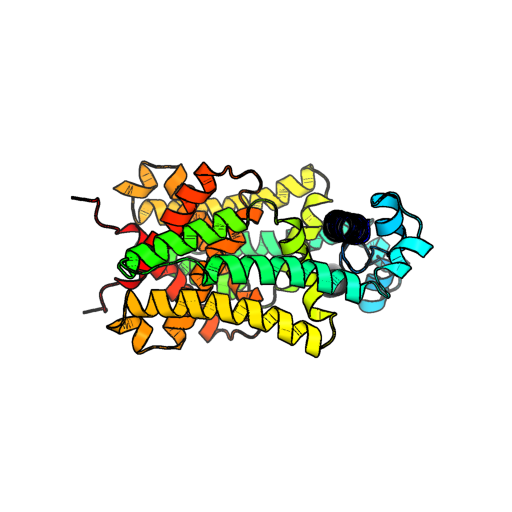EU A C 1
ATOM 1339 O O . LEU A 1 168 ? 1.643 -7.125 6.465 1 94.56 168 LEU A O 1
ATOM 1343 N N . TYR A 1 169 ? 3.117 -5.746 5.617 1 87.88 169 TYR A N 1
ATOM 1344 C CA . TYR A 1 169 ? 3.156 -4.938 6.828 1 87.88 169 TYR A CA 1
ATOM 1345 C C . TYR A 1 169 ? 1.78 -4.363 7.145 1 87.88 169 TYR A C 1
ATOM 1347 O O . TYR A 1 169 ? 1.487 -4.039 8.297 1 87.88 169 TYR A O 1
ATOM 1355 N N . MET A 1 170 ? 0.982 -4.184 6.156 1 86.75 170 MET A N 1
ATOM 1356 C CA . MET A 1 170 ? -0.349 -3.619 6.352 1 86.75 170 MET A CA 1
ATOM 1357 C C . MET A 1 170 ? -1.279 -4.629 7.012 1 86.75 170 MET A C 1
ATOM 1359 O O . MET A 1 170 ? -2.08 -4.273 7.879 1 86.75 170 MET A O 1
ATOM 1363 N N . TRP A 1 171 ? -1.193 -5.922 6.688 1 89.44 171 TRP A N 1
ATOM 1364 C CA . TRP A 1 171 ? -2.168 -6.883 7.195 1 89.44 171 TRP A CA 1
ATOM 1365 C C . TRP A 1 171 ? -1.551 -7.766 8.273 1 89.44 171 TRP A C 1
ATOM 1367 O O . TRP A 1 171 ? -2.266 -8.461 9 1 89.44 171 TRP A O 1
ATOM 1377 N N . ASN A 1 172 ? -0.242 -7.809 8.32 1 92.81 172 ASN A N 1
ATOM 1378 C CA . ASN A 1 172 ? 0.466 -8.539 9.367 1 92.81 172 ASN A CA 1
ATOM 1379 C C . ASN A 1 172 ? 1.623 -7.719 9.93 1 92.81 172 ASN A C 1
ATOM 1381 O O . ASN A 1 172 ? 2.785 -8.109 9.812 1 92.81 172 ASN A O 1
ATOM 1385 N N . PRO A 1 173 ? 1.3 -6.602 10.648 1 87.25 173 PRO A N 1
ATOM 1386 C CA . PRO A 1 173 ? 2.342 -5.703 11.148 1 87.25 173 PRO A CA 1
ATOM 1387 C C . PRO A 1 173 ? 3.225 -6.359 12.211 1 87.25 173 PRO A C 1
ATOM 1389 O O . PRO A 1 173 ? 4.363 -5.938 12.422 1 87.25 173 PRO A O 1
ATOM 1392 N N . ASP A 1 174 ? 2.758 -7.441 12.883 1 91.06 174 ASP A N 1
ATOM 1393 C CA . ASP A 1 174 ? 3.496 -8.086 13.961 1 91.06 174 ASP A CA 1
ATOM 1394 C C . ASP A 1 174 ? 4.156 -9.375 13.477 1 91.06 174 ASP A C 1
ATOM 1396 O O . ASP A 1 174 ? 4.516 -10.234 14.289 1 91.06 174 ASP A O 1
ATOM 1400 N N . ALA A 1 175 ? 4.281 -9.508 12.18 1 94.06 175 ALA A N 1
ATOM 1401 C CA . ALA A 1 175 ? 4.879 -10.727 11.633 1 94.06 175 ALA A CA 1
ATOM 1402 C C . ALA A 1 175 ? 6.258 -10.977 12.242 1 94.06 175 ALA A C 1
ATOM 1404 O O . ALA A 1 175 ? 7.098 -10.07 12.281 1 94.06 175 ALA A O 1
ATOM 1405 N N . THR A 1 176 ? 6.488 -12.148 12.711 1 95.69 176 THR A N 1
ATOM 1406 C CA . THR A 1 176 ? 7.801 -12.562 13.195 1 95.69 176 THR A CA 1
ATOM 1407 C C . THR A 1 176 ? 8.742 -12.859 12.031 1 95.69 176 THR A C 1
ATOM 1409 O O . THR A 1 176 ? 8.32 -12.844 10.875 1 95.69 176 THR A O 1
ATOM 1412 N N . LYS A 1 177 ? 9.992 -13.094 12.391 1 96.25 177 LYS A N 1
ATOM 1413 C CA . LYS A 1 177 ? 10.961 -13.5 11.383 1 96.25 177 LYS A CA 1
ATOM 1414 C C . LYS A 1 177 ? 10.5 -14.758 10.656 1 96.25 177 LYS A C 1
ATOM 1416 O O . LYS A 1 177 ? 10.586 -14.844 9.43 1 96.25 177 LYS A O 1
ATOM 1421 N N . ASP A 1 178 ? 9.984 -15.695 11.406 1 96.75 178 ASP A N 1
ATOM 1422 C CA . ASP A 1 178 ? 9.523 -16.953 10.828 1 96.75 178 ASP A CA 1
ATOM 1423 C C . ASP A 1 178 ? 8.312 -16.734 9.922 1 96.75 178 ASP A C 1
ATOM 1425 O O . ASP A 1 178 ? 8.188 -17.375 8.875 1 96.75 178 ASP A O 1
ATOM 1429 N N . ASP A 1 179 ? 7.422 -15.875 10.305 1 96.69 179 ASP A N 1
ATOM 1430 C CA . ASP A 1 179 ? 6.266 -15.539 9.477 1 96.69 179 ASP A CA 1
ATOM 1431 C C . ASP A 1 179 ? 6.703 -14.969 8.133 1 96.69 179 ASP A C 1
ATOM 1433 O O . ASP A 1 179 ? 6.156 -15.336 7.09 1 96.69 179 ASP A O 1
ATOM 1437 N N . ARG A 1 180 ? 7.695 -14.078 8.234 1 97.38 180 ARG A N 1
ATOM 1438 C CA . ARG A 1 180 ? 8.195 -13.414 7.035 1 97.38 180 ARG A CA 1
ATOM 1439 C C . ARG A 1 180 ? 8.844 -14.414 6.086 1 97.38 180 ARG A C 1
ATOM 1441 O O . ARG A 1 180 ? 8.641 -14.352 4.875 1 97.38 180 ARG A O 1
ATOM 1448 N N . ILE A 1 181 ? 9.57 -15.359 6.641 1 97.62 181 ILE A N 1
ATOM 1449 C CA . ILE A 1 181 ? 10.234 -16.375 5.832 1 97.62 181 ILE A CA 1
ATOM 1450 C C . ILE A 1 181 ? 9.195 -17.281 5.18 1 97.62 181 ILE A C 1
ATOM 1452 O O . ILE A 1 181 ? 9.266 -17.547 3.977 1 97.62 181 ILE A O 1
ATOM 1456 N N . ALA A 1 182 ? 8.227 -17.719 5.969 1 96.94 182 ALA A N 1
ATOM 1457 C CA . ALA A 1 182 ? 7.176 -18.594 5.453 1 96.94 182 ALA A CA 1
ATOM 1458 C C . ALA A 1 182 ? 6.367 -17.906 4.363 1 96.94 182 ALA A C 1
ATOM 1460 O O . ALA A 1 182 ? 6.078 -18.5 3.32 1 96.94 182 ALA A O 1
ATOM 1461 N N . TYR A 1 183 ? 6.031 -16.672 4.594 1 97.62 183 TYR A N 1
ATOM 1462 C CA . TYR A 1 183 ? 5.23 -15.945 3.615 1 97.62 183 TYR A CA 1
ATOM 1463 C C . TYR A 1 183 ? 6.035 -15.656 2.355 1 97.62 183 TYR A C 1
ATOM 1465 O O . TYR A 1 183 ? 5.496 -15.664 1.248 1 97.62 183 TYR A O 1
ATOM 1473 N N . ALA A 1 184 ? 7.32 -15.352 2.531 1 98.12 184 ALA A N 1
ATOM 1474 C CA . ALA A 1 184 ? 8.18 -15.141 1.367 1 98.12 184 ALA A CA 1
ATOM 1475 C C . ALA A 1 184 ? 8.156 -16.359 0.443 1 98.12 184 ALA A C 1
ATOM 1477 O O . ALA A 1 184 ? 8.133 -16.219 -0.782 1 98.12 184 ALA A O 1
ATOM 1478 N N . ALA A 1 185 ? 8.195 -17.516 1.044 1 96.75 185 ALA A N 1
ATOM 1479 C CA . ALA A 1 185 ? 8.117 -18.75 0.253 1 96.75 185 ALA A CA 1
ATOM 1480 C C . ALA A 1 185 ? 6.797 -18.828 -0.505 1 96.75 185 ALA A C 1
ATOM 1482 O O . ALA A 1 185 ? 6.766 -19.25 -1.666 1 96.75 185 ALA A O 1
ATOM 1483 N N . THR A 1 186 ? 5.723 -18.422 0.159 1 95.75 186 THR A N 1
ATOM 1484 C CA . THR A 1 186 ? 4.41 -18.406 -0.478 1 95.75 186 THR A CA 1
ATOM 1485 C C . THR A 1 186 ? 4.402 -17.469 -1.68 1 95.75 186 THR A C 1
ATOM 1487 O O . THR A 1 186 ? 3.9 -17.812 -2.748 1 95.75 186 THR A O 1
ATOM 1490 N N . VAL A 1 187 ? 4.977 -16.312 -1.529 1 97.69 187 VAL A N 1
ATOM 1491 C CA . VAL A 1 187 ? 5.027 -15.328 -2.604 1 97.69 187 VAL A CA 1
ATOM 1492 C C . VAL A 1 187 ? 5.801 -15.898 -3.791 1 97.69 187 VAL A C 1
ATOM 1494 O O . VAL A 1 187 ? 5.348 -15.812 -4.934 1 97.69 187 VAL A O 1
ATOM 1497 N N . ALA A 1 188 ? 6.988 -16.5 -3.492 1 97 188 ALA A N 1
ATOM 1498 C CA . ALA A 1 188 ? 7.812 -17.078 -4.551 1 97 188 ALA A CA 1
ATOM 1499 C C . ALA A 1 188 ? 7.074 -18.188 -5.277 1 97 188 ALA A C 1
ATOM 1501 O O . ALA A 1 188 ? 7.094 -18.266 -6.508 1 97 188 ALA A O 1
ATOM 1502 N N . ASP A 1 189 ? 6.395 -19.016 -4.547 1 94.19 189 ASP A N 1
ATOM 1503 C CA . ASP A 1 189 ? 5.676 -20.141 -5.129 1 94.19 189 ASP A CA 1
ATOM 1504 C C . ASP A 1 189 ? 4.516 -19.672 -6 1 94.19 189 ASP A C 1
ATOM 1506 O O . ASP A 1 189 ? 4.281 -20.203 -7.082 1 94.19 189 ASP A O 1
ATOM 1510 N N . LEU A 1 190 ? 3.811 -18.703 -5.531 1 94.56 190 LEU A N 1
ATOM 1511 C CA . LEU A 1 190 ? 2.713 -18.141 -6.32 1 94.56 190 LEU A CA 1
ATOM 1512 C C . LEU A 1 190 ? 3.221 -17.594 -7.645 1 94.56 190 LEU A C 1
ATOM 1514 O O . LEU A 1 190 ? 2.607 -17.812 -8.688 1 94.56 190 LEU A O 1
ATOM 1518 N N . ALA A 1 191 ? 4.32 -16.891 -7.559 1 94.69 191 ALA A N 1
ATOM 1519 C CA . ALA A 1 191 ? 4.887 -16.312 -8.773 1 94.69 191 ALA A CA 1
ATOM 1520 C C . ALA A 1 191 ? 5.398 -17.406 -9.711 1 94.69 191 ALA A C 1
ATOM 1522 O O . ALA A 1 191 ? 5.176 -17.359 -10.922 1 94.69 191 ALA A O 1
ATOM 1523 N N . LEU A 1 192 ? 6.07 -18.422 -9.172 1 91.44 192 LEU A N 1
ATOM 1524 C CA . LEU A 1 192 ? 6.695 -19.484 -9.961 1 91.44 192 LEU A CA 1
ATOM 1525 C C . LEU A 1 192 ? 5.641 -20.375 -10.609 1 91.44 192 LEU A C 1
ATOM 1527 O O . LEU A 1 192 ? 5.711 -20.656 -11.805 1 91.44 192 LEU A O 1
ATOM 1531 N N . TYR A 1 193 ? 4.633 -20.75 -9.852 1 84.5 193 TYR A N 1
ATOM 1532 C CA . TYR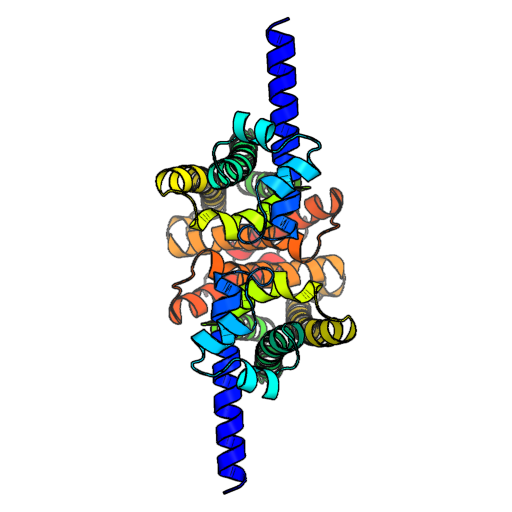 A 1 193 ? 3.668 -21.719 -10.352 1 84.5 193 TYR A CA 1
ATOM 1533 C C . TYR A 1 193 ? 2.514 -21.031 -11.062 1 84.5 193 TYR A C 1
ATOM 1535 O O . TYR A 1 193 ? 1.786 -21.656 -11.836 1 84.5 193 TYR A O 1
ATOM 1543 N N . GLY A 1 194 ? 2.305 -19.797 -10.727 1 80.31 194 GLY A N 1
ATOM 1544 C CA . GLY A 1 194 ? 1.347 -19.016 -11.484 1 80.31 194 GLY A CA 1
ATOM 1545 C C . GLY A 1 194 ? 1.739 -18.828 -12.938 1 80.31 194 GLY A C 1
ATOM 1546 O O . GLY A 1 194 ? 0.879 -18.625 -13.797 1 80.31 194 GLY A O 1
ATOM 1547 N N . LEU A 1 195 ? 2.979 -18.859 -13.195 1 69.38 195 LEU A N 1
ATOM 1548 C CA . LEU A 1 195 ? 3.539 -18.703 -14.531 1 69.38 195 LEU A CA 1
ATOM 1549 C C . LEU A 1 195 ? 3.346 -19.969 -15.352 1 69.38 195 LEU A C 1
ATOM 1551 O O . LEU A 1 195 ? 3.449 -19.938 -16.578 1 69.38 195 LEU A O 1
ATOM 1555 N N . GLN A 1 196 ? 3.123 -21.078 -14.688 1 66.62 196 GLN A N 1
ATOM 1556 C CA . GLN A 1 196 ? 3.02 -22.359 -15.398 1 66.62 196 GLN A CA 1
ATOM 1557 C C . GLN A 1 196 ? 1.607 -22.578 -15.93 1 66.62 196 GLN A C 1
ATOM 1559 O O . GLN A 1 196 ? 1.269 -23.672 -16.375 1 66.62 196 GLN A O 1
ATOM 1564 N N . SER A 1 197 ? 0.739 -21.594 -15.836 1 57.06 197 SER A N 1
ATOM 1565 C CA . SER A 1 197 ? -0.598 -21.75 -16.391 1 57.06 197 SER A CA 1
ATOM 1566 C C . SER A 1 197 ? -0.542 -22.375 -17.797 1 57.06 197 SER A C 1
ATOM 1568 O O . SER A 1 197 ? 0.256 -21.938 -18.625 1 57.06 197 SER A O 1
ATOM 1570 N N . PRO A 1 198 ? -1.071 -23.656 -18.016 1 47.81 198 PRO A N 1
ATOM 1571 C CA . PRO A 1 198 ? -1.104 -24.203 -19.375 1 47.81 198 PRO A CA 1
ATOM 1572 C C . PRO A 1 198 ? -1.602 -23.188 -20.406 1 47.81 198 PRO A C 1
ATOM 1574 O O . PRO A 1 198 ? -2.395 -22.297 -20.062 1 47.81 198 PRO A O 1
ATOM 1577 N N . ALA A 1 199 ? -0.827 -22.781 -21.328 1 41.59 199 ALA A N 1
ATOM 1578 C CA . ALA A 1 199 ? -1.375 -22.172 -22.531 1 41.59 199 ALA A CA 1
ATOM 1579 C C . ALA A 1 199 ? -2.727 -22.797 -22.891 1 41.59 199 ALA A C 1
ATOM 1581 O O . ALA A 1 199 ? -2.92 -24 -22.75 1 41.59 199 ALA A O 1
ATOM 1582 N N . SER A 1 200 ? -3.98 -22.188 -22.656 1 34.97 200 SER A N 1
ATOM 1583 C CA . SER A 1 200 ? -5.098 -22.781 -23.375 1 34.97 200 SER A CA 1
ATOM 1584 C C . SER A 1 200 ? -4.609 -23.594 -24.578 1 34.97 200 SER A C 1
ATOM 1586 O O . SER A 1 200 ? -3.92 -23.062 -25.453 1 34.97 200 SER A O 1
ATOM 1588 N N . ALA A 1 201 ? -4.316 -24.938 -24.406 1 29.28 201 ALA A N 1
ATOM 1589 C CA . ALA A 1 201 ? -4.402 -25.797 -25.594 1 29.28 201 ALA A CA 1
ATOM 1590 C C . ALA A 1 201 ? -5.707 -25.562 -26.344 1 29.28 201 ALA A C 1
ATOM 1592 O O . ALA A 1 201 ? -6.766 -25.406 -25.734 1 29.28 201 ALA A O 1
ATOM 1593 N N . MET B 1 1 ? -41.906 17.781 -3.818 1 49.34 1 MET B N 1
ATOM 1594 C CA . MET B 1 1 ? -41.062 18.828 -3.24 1 49.34 1 MET B CA 1
ATOM 1595 C C . MET B 1 1 ? -40.094 18.25 -2.223 1 49.34 1 MET B C 1
ATOM 1597 O O . MET B 1 1 ? -38.906 18.625 -2.197 1 49.34 1 MET B O 1
ATOM 1601 N N . VAL B 1 2 ? -40.531 17.391 -1.262 1 56.5 2 VAL B N 1
ATOM 1602 C CA . VAL B 1 2 ? -39.75 16.75 -0.216 1 56.5 2 VAL B CA 1
ATOM 1603 C C . VAL B 1 2 ? -38.75 15.789 -0.845 1 56.5 2 VAL B C 1
ATOM 1605 O O . VAL B 1 2 ? -37.562 15.75 -0.443 1 56.5 2 VAL B O 1
ATOM 1608 N N . ARG B 1 3 ? -39.25 15.078 -1.837 1 53.59 3 ARG B N 1
ATOM 1609 C CA . ARG B 1 3 ? -38.375 14.141 -2.541 1 53.59 3 ARG B CA 1
ATOM 1610 C C . ARG B 1 3 ? -37.25 14.883 -3.275 1 53.59 3 ARG B C 1
ATOM 1612 O O . ARG B 1 3 ? -36.125 14.414 -3.316 1 53.59 3 ARG B O 1
ATOM 1619 N N . SER B 1 4 ? -37.594 16.016 -3.729 1 54.44 4 SER B N 1
ATOM 1620 C CA . SER B 1 4 ? -36.625 16.844 -4.441 1 54.44 4 SER B CA 1
ATOM 1621 C C . SER B 1 4 ? -35.562 17.391 -3.5 1 54.44 4 SER B C 1
ATOM 1623 O O . SER B 1 4 ? -34.375 17.422 -3.836 1 54.44 4 SER B O 1
ATOM 1625 N N . LYS B 1 5 ? -36.031 17.797 -2.34 1 54.31 5 LYS B N 1
ATOM 1626 C CA . LYS B 1 5 ? -35.062 18.344 -1.367 1 54.31 5 LYS B CA 1
ATOM 1627 C C . LYS B 1 5 ? -34.125 17.25 -0.875 1 54.31 5 LYS B C 1
ATOM 1629 O O . LYS B 1 5 ? -32.906 17.516 -0.707 1 54.31 5 LYS B O 1
ATOM 1634 N N . ALA B 1 6 ? -34.75 16.078 -0.595 1 54.81 6 ALA B N 1
ATOM 1635 C CA . ALA B 1 6 ? -33.969 14.938 -0.156 1 54.81 6 ALA B CA 1
ATOM 1636 C C . ALA B 1 6 ? -32.906 14.57 -1.205 1 54.81 6 ALA B C 1
ATOM 1638 O O . ALA B 1 6 ? -31.766 14.273 -0.87 1 54.81 6 ALA B O 1
ATOM 1639 N N . LYS B 1 7 ? -33.312 14.586 -2.426 1 58.25 7 LYS B N 1
ATOM 1640 C CA . LYS B 1 7 ? -32.375 14.305 -3.525 1 58.25 7 LYS B CA 1
ATOM 1641 C C . LYS B 1 7 ? -31.297 15.375 -3.627 1 58.25 7 LYS B C 1
ATOM 1643 O O . LYS B 1 7 ? -30.141 15.062 -3.91 1 58.25 7 LYS B O 1
ATOM 1648 N N . ASP B 1 8 ? -31.734 16.5 -3.363 1 67.38 8 ASP B N 1
ATOM 1649 C CA . ASP B 1 8 ? -30.812 17.609 -3.393 1 67.38 8 ASP B CA 1
ATOM 1650 C C . ASP B 1 8 ? -29.797 17.531 -2.242 1 67.38 8 ASP B C 1
ATOM 1652 O O . ASP B 1 8 ? -28.609 17.75 -2.438 1 67.38 8 ASP B O 1
ATOM 1656 N N . HIS B 1 9 ? -30.406 17.109 -1.12 1 72.88 9 HIS B N 1
ATOM 1657 C CA . HIS B 1 9 ? -29.547 16.969 0.046 1 72.88 9 HIS B CA 1
ATOM 1658 C C . HIS B 1 9 ? -28.531 15.844 -0.161 1 72.88 9 HIS B C 1
ATOM 1660 O O . HIS B 1 9 ? -27.359 15.992 0.176 1 72.88 9 HIS B O 1
ATOM 1666 N N . ASP B 1 10 ? -29.031 14.797 -0.749 1 78.19 10 ASP B N 1
ATOM 1667 C CA . ASP B 1 10 ? -28.156 13.648 -1.01 1 78.19 10 ASP B CA 1
ATOM 1668 C C . ASP B 1 10 ? -27.078 14.008 -2.027 1 78.19 10 ASP B C 1
ATOM 1670 O O . ASP B 1 10 ? -25.938 13.562 -1.904 1 78.19 10 ASP B O 1
ATOM 1674 N N . SER B 1 11 ? -27.453 14.789 -2.947 1 84 11 SER B N 1
ATOM 1675 C CA . SER B 1 11 ? -26.5 15.211 -3.967 1 84 11 SER B CA 1
ATOM 1676 C C . SER B 1 11 ? -25.422 16.109 -3.373 1 84 11 SER B C 1
ATOM 1678 O O . SER B 1 11 ? -24.25 15.977 -3.701 1 84 11 SER B O 1
ATOM 1680 N N . LYS B 1 12 ? -25.859 16.969 -2.447 1 86.94 12 LYS B N 1
ATOM 1681 C CA . LYS B 1 12 ? -24.906 17.859 -1.794 1 86.94 12 LYS B CA 1
ATOM 1682 C C . LYS B 1 12 ? -23.969 17.078 -0.878 1 86.94 12 LYS B C 1
ATOM 1684 O O . LYS B 1 12 ? -22.766 17.344 -0.84 1 86.94 12 LYS B O 1
ATOM 1689 N N . ARG B 1 13 ? -24.562 16.188 -0.204 1 90.88 13 ARG B N 1
ATOM 1690 C CA . ARG B 1 13 ? -23.766 15.352 0.684 1 90.88 13 ARG B CA 1
ATOM 1691 C C . ARG B 1 13 ? -22.703 14.578 -0.097 1 90.88 13 ARG B C 1
ATOM 1693 O O . ARG B 1 13 ? -21.547 14.516 0.318 1 90.88 13 ARG B O 1
ATOM 1700 N N . GLN B 1 14 ? -23.109 14.039 -1.226 1 91.69 14 GLN B N 1
ATOM 1701 C CA . GLN B 1 14 ? -22.172 13.289 -2.055 1 91.69 14 GLN B CA 1
ATOM 1702 C C . GLN B 1 14 ? -21.062 14.188 -2.584 1 91.69 14 GLN B C 1
ATOM 1704 O O . GLN B 1 14 ? -19.906 13.766 -2.676 1 91.69 14 GLN B O 1
ATOM 1709 N N . HIS B 1 15 ? -21.406 15.32 -2.91 1 93.5 15 HIS B N 1
ATOM 1710 C CA . HIS B 1 15 ? -20.422 16.297 -3.369 1 93.5 15 HIS B CA 1
ATOM 1711 C C . HIS B 1 15 ? -19.406 16.609 -2.275 1 93.5 15 HIS B C 1
ATOM 1713 O O . HIS B 1 15 ? -18.203 16.625 -2.529 1 93.5 15 HIS B O 1
ATOM 1719 N N . ILE B 1 16 ? -19.906 16.812 -1.056 1 94.88 16 ILE B N 1
ATOM 1720 C CA . ILE B 1 16 ? -19.031 17.094 0.075 1 94.88 16 ILE B CA 1
ATOM 1721 C C . ILE B 1 16 ? -18.078 15.922 0.317 1 94.88 16 ILE B C 1
ATOM 1723 O O . ILE B 1 16 ? -16.891 16.109 0.52 1 94.88 16 ILE B O 1
ATOM 1727 N N . LEU B 1 17 ? -18.594 14.75 0.223 1 94.75 17 LEU B N 1
ATOM 1728 C CA . LEU B 1 17 ? -17.797 13.562 0.465 1 94.75 17 LEU B CA 1
ATOM 1729 C C . LEU B 1 17 ? -16.672 13.438 -0.569 1 94.75 17 LEU B C 1
ATOM 1731 O O . LEU B 1 17 ? -15.531 13.164 -0.219 1 94.75 17 LEU B O 1
ATOM 1735 N N . THR B 1 18 ? -17.031 13.703 -1.798 1 94.12 18 THR B N 1
ATOM 1736 C CA . THR B 1 18 ? -16.062 13.594 -2.889 1 94.12 18 THR B CA 1
ATOM 1737 C C . THR B 1 18 ? -14.961 14.633 -2.74 1 94.12 18 THR B C 1
ATOM 1739 O O . THR B 1 18 ? -13.773 14.297 -2.83 1 94.12 18 THR B O 1
ATOM 1742 N N . VAL B 1 19 ? -15.305 15.781 -2.469 1 95.69 19 VAL B N 1
ATOM 1743 C CA . VAL B 1 19 ? -14.352 16.875 -2.33 1 95.69 19 VAL B CA 1
ATOM 1744 C C . VAL B 1 19 ? -13.492 16.656 -1.084 1 95.69 19 VAL B C 1
ATOM 1746 O O . VAL B 1 19 ? -12.281 16.875 -1.11 1 95.69 19 VAL B O 1
ATOM 1749 N N . ALA B 1 20 ? -14.141 16.297 -0.005 1 96.56 20 ALA B N 1
ATOM 1750 C CA . ALA B 1 20 ? -13.414 16.047 1.235 1 96.56 20 ALA B CA 1
ATOM 1751 C C . ALA B 1 20 ? -12.359 14.961 1.033 1 96.56 20 ALA B C 1
ATOM 1753 O O . ALA B 1 20 ? -11.227 15.094 1.514 1 96.56 20 ALA B O 1
ATOM 1754 N N . ALA B 1 21 ? -12.703 13.914 0.338 1 95 21 ALA B N 1
ATOM 1755 C CA . ALA B 1 21 ? -11.758 12.836 0.061 1 95 21 ALA B CA 1
ATOM 1756 C C . ALA B 1 21 ? -10.539 13.359 -0.693 1 95 21 ALA B C 1
ATOM 1758 O O . ALA B 1 21 ? -9.398 13 -0.379 1 95 21 ALA B O 1
ATOM 1759 N N . GLU B 1 22 ? -10.789 14.219 -1.625 1 93.94 22 GLU B N 1
ATOM 1760 C CA . GLU B 1 22 ? -9.703 14.82 -2.398 1 93.94 22 GLU B CA 1
ATOM 1761 C C . GLU B 1 22 ? -8.797 15.664 -1.509 1 93.94 22 GLU B C 1
ATOM 1763 O O . GLU B 1 22 ? -7.57 15.562 -1.595 1 93.94 22 GLU B O 1
ATOM 1768 N N . VAL B 1 23 ? -9.398 16.438 -0.672 1 94.06 23 VAL B N 1
ATOM 1769 C CA . VAL B 1 23 ? -8.656 17.328 0.21 1 94.06 23 VAL B CA 1
ATOM 1770 C C . VAL B 1 23 ? -7.828 16.516 1.201 1 94.06 23 VAL B C 1
ATOM 1772 O O . VAL B 1 23 ? -6.637 16.766 1.392 1 94.06 23 VAL B O 1
ATOM 1775 N N . PHE B 1 24 ? -8.445 15.531 1.796 1 92.12 24 PHE B N 1
ATOM 1776 C CA . PHE B 1 24 ? -7.762 14.703 2.779 1 92.12 24 PHE B CA 1
ATOM 1777 C C . PHE B 1 24 ? -6.637 13.906 2.129 1 92.12 24 PHE B C 1
ATOM 1779 O O . PHE B 1 24 ? -5.574 13.719 2.727 1 92.12 24 PHE B O 1
ATOM 1786 N N . ALA B 1 25 ? -6.852 13.438 0.926 1 88.25 25 ALA B N 1
ATOM 1787 C CA . ALA B 1 25 ? -5.824 12.68 0.217 1 88.25 25 ALA B CA 1
ATOM 1788 C C . ALA B 1 25 ? -4.633 13.562 -0.139 1 88.25 25 ALA B C 1
ATOM 1790 O O . ALA B 1 25 ? -3.484 13.117 -0.078 1 88.25 25 ALA B O 1
ATOM 1791 N N . ARG B 1 26 ? -4.883 14.758 -0.489 1 84.94 26 ARG B N 1
ATOM 1792 C CA . ARG B 1 26 ? -3.85 15.688 -0.936 1 84.94 26 ARG B CA 1
ATOM 1793 C C . ARG B 1 26 ? -3.072 16.25 0.248 1 84.94 26 ARG B C 1
ATOM 1795 O O . ARG B 1 26 ? -1.839 16.266 0.238 1 84.94 26 ARG B O 1
ATOM 1802 N N . GLU B 1 27 ? -3.768 16.609 1.324 1 84.62 27 GLU B N 1
ATOM 1803 C CA . GLU B 1 27 ? -3.152 17.344 2.434 1 84.62 27 GLU B CA 1
ATOM 1804 C C . GLU B 1 27 ? -2.801 16.391 3.58 1 84.62 27 GLU B C 1
ATOM 1806 O O . GLU B 1 27 ? -1.953 16.719 4.414 1 84.62 27 GLU B O 1
ATOM 1811 N N . GLY B 1 28 ? -3.463 15.273 3.6 1 84.75 28 GLY B N 1
ATOM 1812 C CA . GLY B 1 28 ? -3.4 14.414 4.777 1 84.75 28 GLY B CA 1
ATOM 1813 C C . GLY B 1 28 ? -4.484 14.727 5.793 1 84.75 28 GLY B C 1
ATOM 1814 O O . GLY B 1 28 ? -4.898 15.875 5.938 1 84.75 28 GLY B O 1
ATOM 1815 N N . ILE B 1 29 ? -4.863 13.836 6.531 1 87.38 29 ILE B N 1
ATOM 1816 C CA . ILE B 1 29 ? -5.984 13.93 7.461 1 87.38 29 ILE B CA 1
ATOM 1817 C C . ILE B 1 29 ? -5.613 14.859 8.617 1 87.38 29 ILE B C 1
ATOM 1819 O O . ILE B 1 29 ? -6.43 15.664 9.062 1 87.38 29 ILE B O 1
ATOM 1823 N N . ALA B 1 30 ? -4.441 14.742 9.078 1 81.56 30 ALA B N 1
ATOM 1824 C CA . ALA B 1 30 ? -4.008 15.516 10.234 1 81.56 30 ALA B CA 1
ATOM 1825 C C . ALA B 1 30 ? -3.996 17 9.93 1 81.56 30 ALA B C 1
ATOM 1827 O O . ALA B 1 30 ? -4.422 17.812 10.758 1 81.56 30 ALA B O 1
ATOM 1828 N N . ARG B 1 31 ? -3.668 17.406 8.781 1 83.56 31 ARG B N 1
ATOM 1829 C CA . ARG B 1 31 ? -3.475 18.797 8.422 1 83.56 31 ARG B CA 1
ATOM 1830 C C . ARG B 1 31 ? -4.766 19.422 7.891 1 83.56 31 ARG B C 1
ATOM 1832 O O . ARG B 1 31 ? -5.031 20.594 8.109 1 83.56 31 ARG B O 1
ATOM 1839 N N . ALA B 1 32 ? -5.453 18.609 7.195 1 89.62 32 ALA B N 1
ATOM 1840 C CA . ALA B 1 32 ? -6.672 19.141 6.59 1 89.62 32 ALA B CA 1
ATOM 1841 C C . ALA B 1 32 ? -7.688 19.547 7.656 1 89.62 32 ALA B C 1
ATOM 1843 O O . ALA B 1 32 ? -7.738 18.938 8.734 1 89.62 32 ALA B O 1
ATOM 1844 N N . SER B 1 33 ? -8.477 20.578 7.328 1 92.88 33 SER B N 1
ATOM 1845 C CA . SER B 1 33 ? -9.477 21.078 8.266 1 92.88 33 SER B CA 1
ATOM 1846 C C . SER B 1 33 ? -10.867 21.078 7.629 1 92.88 33 SER B C 1
ATOM 1848 O O . SER B 1 33 ? -10.992 21.016 6.402 1 92.88 33 SER B O 1
ATOM 1850 N N . MET B 1 34 ? -11.828 21.188 8.523 1 95.38 34 MET B N 1
ATOM 1851 C CA . MET B 1 34 ? -13.203 21.328 8.062 1 95.38 34 MET B CA 1
ATOM 1852 C C . MET B 1 34 ? -13.391 22.609 7.258 1 95.38 34 MET B C 1
ATOM 1854 O O . MET B 1 34 ? -14.141 22.625 6.277 1 95.38 34 MET B O 1
ATOM 1858 N N . SER B 1 35 ? -12.68 23.594 7.629 1 95.94 35 SER B N 1
ATOM 1859 C CA . SER B 1 35 ? -12.758 24.859 6.922 1 95.94 35 SER B CA 1
ATOM 1860 C C . SER B 1 35 ? -12.227 24.734 5.496 1 95.94 35 SER B C 1
ATOM 1862 O O . SER B 1 35 ? -12.797 25.312 4.562 1 95.94 35 SER B O 1
ATOM 1864 N N . GLU B 1 36 ? -11.203 24 5.316 1 95.5 36 GLU B N 1
ATOM 1865 C CA . GLU B 1 36 ? -10.633 23.781 3.992 1 95.5 36 GLU B CA 1
ATOM 1866 C C . GLU B 1 36 ? -11.586 22.984 3.109 1 95.5 36 GLU B C 1
ATOM 1868 O O . GLU B 1 36 ? -11.742 23.281 1.923 1 95.5 36 GLU B O 1
ATOM 1873 N N . VAL B 1 37 ? -12.203 21.953 3.674 1 97.12 37 VAL B N 1
ATOM 1874 C CA . VAL B 1 37 ? -13.164 21.141 2.938 1 97.12 37 VAL B CA 1
ATOM 1875 C C . VAL B 1 37 ? -14.352 22.016 2.52 1 97.12 37 VAL B C 1
ATOM 1877 O O . VAL B 1 37 ? -14.828 21.922 1.384 1 97.12 37 VAL B O 1
ATOM 1880 N N . ALA B 1 38 ? -14.812 22.844 3.467 1 97.25 38 ALA B N 1
ATOM 1881 C CA . ALA B 1 38 ? -15.93 23.75 3.172 1 97.25 38 ALA B CA 1
ATOM 1882 C C . ALA B 1 38 ? -15.594 24.656 1.997 1 97.25 38 ALA B C 1
ATOM 1884 O O . ALA B 1 38 ? -16.359 24.75 1.037 1 97.25 38 ALA B O 1
ATOM 1885 N N . ARG B 1 39 ? -14.445 25.234 2.035 1 96.88 39 ARG B N 1
ATOM 1886 C CA . ARG B 1 39 ? -13.992 26.141 0.979 1 96.88 39 ARG B CA 1
ATOM 1887 C C . ARG B 1 39 ? -13.906 25.406 -0.357 1 96.88 39 ARG B C 1
ATOM 1889 O O . ARG B 1 39 ? -14.391 25.906 -1.376 1 96.88 39 ARG B O 1
ATOM 1896 N N . ALA B 1 40 ? -13.367 24.266 -0.353 1 96.5 40 ALA B N 1
ATOM 1897 C CA . ALA B 1 40 ? -13.188 23.5 -1.575 1 96.5 40 ALA B CA 1
ATOM 1898 C C . ALA B 1 40 ? -14.531 23.031 -2.133 1 96.5 40 ALA B C 1
ATOM 1900 O O . ALA B 1 40 ? -14.672 22.828 -3.342 1 96.5 40 ALA B O 1
ATOM 1901 N N . SER B 1 41 ? -15.5 22.859 -1.272 1 96.44 41 SER B N 1
ATOM 1902 C CA . SER B 1 41 ? -16.828 22.391 -1.664 1 96.44 41 SER B CA 1
ATOM 1903 C C . SER B 1 41 ? -17.719 23.562 -2.09 1 96.44 41 SER B C 1
ATOM 1905 O O . SER B 1 41 ? -18.844 23.359 -2.539 1 96.44 41 SER B O 1
ATOM 1907 N N . GLY B 1 42 ? -17.281 24.75 -1.843 1 96.38 42 GLY B N 1
ATOM 1908 C CA . GLY B 1 42 ? -18.062 25.922 -2.219 1 96.38 42 GLY B CA 1
ATOM 1909 C C . GLY B 1 42 ? -19.172 26.234 -1.243 1 96.38 42 GLY B C 1
ATOM 1910 O O . GLY B 1 42 ? -20.219 26.75 -1.637 1 96.38 42 GLY B O 1
ATOM 1911 N N . ILE B 1 43 ? -19 25.859 -0.06 1 95.19 43 ILE B N 1
ATOM 1912 C CA . ILE B 1 43 ? -20.016 26.125 0.957 1 95.19 43 ILE B CA 1
ATOM 1913 C C . ILE B 1 43 ? -19.359 26.797 2.166 1 95.19 43 ILE B C 1
ATOM 1915 O O . ILE B 1 43 ? -18.141 26.875 2.252 1 95.19 43 ILE B O 1
ATOM 1919 N N . SER B 1 44 ? -20.172 27.328 3.02 1 93.88 44 SER B N 1
ATOM 1920 C CA . SER B 1 44 ? -19.656 27.984 4.219 1 93.88 44 SER B CA 1
ATOM 1921 C C . SER B 1 44 ? -19.266 26.969 5.277 1 93.88 44 SER B C 1
ATOM 1923 O O . SER B 1 44 ? -19.734 25.828 5.254 1 93.88 44 SER B O 1
ATOM 1925 N N . LYS B 1 45 ? -18.375 27.359 6.168 1 93.44 45 LYS B N 1
ATOM 1926 C CA . LYS B 1 45 ? -17.984 26.547 7.309 1 93.44 45 LYS B CA 1
ATOM 1927 C C . LYS B 1 45 ? -19.203 26.156 8.148 1 93.44 45 LYS B C 1
ATOM 1929 O O . LYS B 1 45 ? -19.312 25.016 8.602 1 93.44 45 LYS B O 1
ATOM 1934 N N . ALA B 1 46 ? -20.109 27.094 8.32 1 93.06 46 ALA B N 1
ATOM 1935 C CA . ALA B 1 46 ? -21.344 26.828 9.078 1 93.06 46 ALA B CA 1
ATOM 1936 C C . ALA B 1 46 ? -22.172 25.75 8.398 1 93.06 46 ALA B C 1
ATOM 1938 O O . ALA B 1 46 ? -22.734 24.875 9.062 1 93.06 46 ALA B O 1
ATOM 1939 N N . ASN B 1 47 ? -22.234 25.766 7.18 1 93.38 47 ASN B N 1
ATOM 1940 C CA . ASN B 1 47 ? -23.031 24.828 6.402 1 93.38 47 ASN B CA 1
ATOM 1941 C C . ASN B 1 47 ? -22.484 23.406 6.508 1 93.38 47 ASN B C 1
ATOM 1943 O O . ASN B 1 47 ? -23.25 22.438 6.609 1 93.38 47 ASN B O 1
ATOM 1947 N N . ILE B 1 48 ? -21.094 23.25 6.398 1 94.56 48 ILE B N 1
ATOM 1948 C CA . ILE B 1 48 ? -20.516 21.906 6.457 1 94.56 48 ILE B CA 1
ATOM 1949 C C . ILE B 1 48 ? -20.828 21.281 7.812 1 94.56 48 ILE B C 1
ATOM 1951 O O . ILE B 1 48 ? -21.031 20.062 7.906 1 94.56 48 ILE B O 1
ATOM 1955 N N . TYR B 1 49 ? -20.953 22.109 8.836 1 94.5 49 TYR B N 1
ATOM 1956 C CA . TYR B 1 49 ? -21.203 21.594 10.172 1 94.5 49 TYR B CA 1
ATOM 1957 C C . TYR B 1 49 ? -22.672 21.219 10.344 1 94.5 49 TYR B C 1
ATOM 1959 O O . TYR B 1 49 ? -23.031 20.547 11.312 1 94.5 49 TYR B O 1
ATOM 1967 N N . HIS B 1 50 ? -23.547 21.656 9.453 1 92.81 50 HIS B N 1
ATOM 1968 C CA . HIS B 1 50 ? -24.906 21.156 9.391 1 92.81 50 HIS B CA 1
ATOM 1969 C C . HIS B 1 50 ? -24.953 19.719 8.898 1 92.81 50 HIS B C 1
ATOM 1971 O O . HIS B 1 50 ? -25.859 18.953 9.25 1 92.81 50 HIS B O 1
ATOM 1977 N N . TYR B 1 51 ? -23.938 19.375 8.172 1 93 51 TYR B N 1
ATOM 1978 C CA . TYR B 1 51 ? -23.891 18.031 7.613 1 93 51 TYR B CA 1
ATOM 1979 C C . TYR B 1 51 ? -23.062 17.109 8.5 1 93 51 TYR B C 1
ATOM 1981 O O . TYR B 1 51 ? -23.422 15.938 8.695 1 93 51 TYR B O 1
ATOM 1989 N N . TYR B 1 52 ? -21.953 17.656 8.984 1 95.25 52 TYR B N 1
ATOM 1990 C CA . TYR B 1 52 ? -21.031 16.844 9.773 1 95.25 52 TYR B CA 1
ATOM 1991 C C . TYR B 1 52 ? -20.578 17.594 11.023 1 95.25 52 TYR B C 1
ATOM 1993 O O . TYR B 1 52 ? -20.031 18.688 10.93 1 95.25 52 TYR B O 1
ATOM 2001 N N . ASP B 1 53 ? -20.578 16.891 12.117 1 93.25 53 ASP B N 1
ATOM 2002 C CA . ASP B 1 53 ? -20.266 17.5 13.406 1 93.25 53 ASP B CA 1
ATOM 2003 C C . ASP B 1 53 ? -18.75 17.594 13.609 1 93.25 53 ASP B C 1
ATOM 2005 O O . ASP B 1 53 ? -18.281 18.406 14.414 1 93.25 53 ASP B O 1
ATOM 2009 N N . SER B 1 54 ? -18.094 16.703 12.914 1 94.6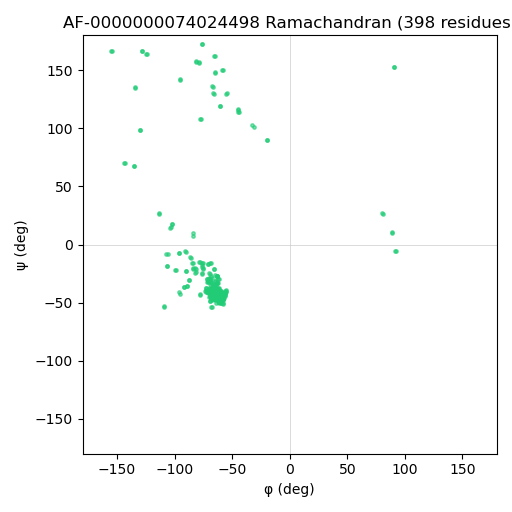2 54 SER B N 1
ATOM 2010 C CA . SER B 1 54 ? -16.641 16.656 13.141 1 94.62 54 SER B CA 1
ATOM 2011 C C . SER B 1 54 ? -15.914 16.094 11.93 1 94.62 54 SER B C 1
ATOM 2013 O O . SER B 1 54 ? -16.531 15.484 11.055 1 94.62 54 SER B O 1
ATOM 2015 N N . LYS B 1 55 ? -14.648 16.281 11.969 1 94.75 55 LYS B N 1
ATOM 2016 C CA . LYS B 1 55 ? -13.781 15.719 10.938 1 94.75 55 LYS B CA 1
ATOM 2017 C C . LYS B 1 55 ? -13.852 14.195 10.945 1 94.75 55 LYS B C 1
ATOM 2019 O O . LYS B 1 55 ? -13.883 13.562 9.883 1 94.75 55 LYS B O 1
ATOM 2024 N N . ASP B 1 56 ? -13.93 13.633 12.109 1 94.94 56 ASP B N 1
ATOM 2025 C CA . ASP B 1 56 ? -13.992 12.18 12.234 1 94.94 56 ASP B CA 1
ATOM 2026 C C . ASP B 1 56 ? -15.273 11.625 11.602 1 94.94 56 ASP B C 1
ATOM 2028 O O . ASP B 1 56 ? -15.242 10.57 10.961 1 94.94 56 ASP B O 1
ATOM 2032 N N . GLU B 1 57 ? -16.312 12.312 11.789 1 96.25 57 GLU B N 1
ATOM 2033 C CA . GLU B 1 57 ? -17.562 11.891 11.164 1 96.25 57 GLU B CA 1
ATOM 2034 C C . GLU B 1 57 ? -17.484 11.945 9.648 1 96.25 57 GLU B C 1
ATOM 2036 O O . GLU B 1 57 ? -18.016 11.07 8.953 1 96.25 57 GLU B O 1
ATOM 2041 N N . LEU B 1 58 ? -16.859 12.977 9.203 1 96.25 58 LEU B N 1
ATOM 2042 C CA . LEU B 1 58 ? -16.672 13.133 7.762 1 96.25 58 LEU B CA 1
ATOM 2043 C C . LEU B 1 58 ? -15.773 12.039 7.207 1 96.25 58 LEU B C 1
ATOM 2045 O O . LEU B 1 58 ? -16.094 11.422 6.188 1 96.25 58 LEU B O 1
ATOM 2049 N N . ILE B 1 59 ? -14.688 11.734 7.891 1 95.94 59 ILE B N 1
ATOM 2050 C CA . ILE B 1 59 ? -13.758 10.68 7.496 1 95.94 59 ILE B CA 1
ATOM 2051 C C . ILE B 1 59 ? -14.484 9.328 7.488 1 95.94 59 ILE B C 1
ATOM 2053 O O . ILE B 1 59 ? -14.359 8.555 6.535 1 95.94 59 ILE B O 1
ATOM 2057 N N . PHE B 1 60 ? -15.211 9.125 8.531 1 97.31 60 PHE B N 1
ATOM 2058 C CA . PHE B 1 60 ? -15.969 7.875 8.617 1 97.31 60 PHE B CA 1
ATOM 2059 C C . PHE B 1 60 ? -16.922 7.746 7.441 1 97.31 60 PHE B C 1
ATOM 2061 O O . PHE B 1 60 ? -17.016 6.691 6.809 1 97.31 60 PHE B O 1
ATOM 2068 N N . ASP B 1 61 ? -17.625 8.734 7.172 1 96.56 61 ASP B N 1
ATOM 2069 C CA . ASP B 1 61 ? -18.625 8.688 6.113 1 96.56 61 ASP B CA 1
ATOM 2070 C C . ASP B 1 61 ? -17.984 8.453 4.75 1 96.56 61 ASP B C 1
ATOM 2072 O O . ASP B 1 61 ? -18.516 7.715 3.92 1 96.56 61 ASP B O 1
ATOM 2076 N N . ILE B 1 62 ? -16.875 9.039 4.496 1 95.75 62 ILE B N 1
ATOM 2077 C CA . ILE B 1 62 ? -16.125 8.812 3.262 1 95.75 62 ILE B CA 1
ATOM 2078 C C . ILE B 1 62 ? -15.789 7.332 3.121 1 95.75 62 ILE B C 1
ATOM 2080 O O . ILE B 1 62 ? -16.078 6.723 2.086 1 95.75 62 ILE B O 1
ATOM 2084 N N . LEU B 1 63 ? -15.227 6.758 4.168 1 96.19 63 LEU B N 1
ATOM 2085 C CA . LEU B 1 63 ? -14.766 5.371 4.133 1 96.19 63 LEU B CA 1
ATOM 2086 C C . LEU B 1 63 ? -15.953 4.41 4.137 1 96.19 63 LEU B C 1
ATOM 2088 O O . LEU B 1 63 ? -15.938 3.404 3.422 1 96.19 63 LEU B O 1
ATOM 2092 N N . ASP B 1 64 ? -16.953 4.746 4.945 1 96.88 64 ASP B N 1
ATOM 2093 C CA . ASP B 1 64 ? -18.141 3.912 5.016 1 96.88 64 ASP B CA 1
ATOM 2094 C C . ASP B 1 64 ? -18.844 3.834 3.66 1 96.88 64 ASP B C 1
ATOM 2096 O O . ASP B 1 64 ? -19.203 2.746 3.203 1 96.88 64 ASP B O 1
ATOM 2100 N N . THR B 1 65 ? -19.031 4.945 3.039 1 94.81 65 THR B N 1
ATOM 2101 C CA . THR B 1 65 ? -19.688 5.004 1.735 1 94.81 65 THR B CA 1
ATOM 2102 C C . THR B 1 65 ? -18.891 4.203 0.702 1 94.81 65 THR B C 1
ATOM 2104 O O . THR B 1 65 ? -19.469 3.375 -0.014 1 94.81 65 THR B O 1
ATOM 2107 N N . HIS B 1 66 ? -17.656 4.383 0.696 1 93.12 66 HIS B N 1
ATOM 2108 C CA . HIS B 1 66 ? -16.812 3.73 -0.294 1 93.12 66 HIS B CA 1
ATOM 2109 C C . HIS B 1 66 ? -16.75 2.227 -0.057 1 93.12 66 HIS B C 1
ATOM 2111 O O . HIS B 1 66 ? -16.969 1.438 -0.978 1 93.12 66 HIS B O 1
ATOM 2117 N N . LEU B 1 67 ? -16.5 1.747 1.16 1 95.56 67 LEU B N 1
ATOM 2118 C CA . LEU B 1 67 ? -16.297 0.336 1.476 1 95.56 67 LEU B CA 1
ATOM 2119 C C . LEU B 1 67 ? -17.625 -0.422 1.412 1 95.56 67 LEU B C 1
ATOM 2121 O O . LEU B 1 67 ? -17.672 -1.572 0.969 1 95.56 67 LEU B O 1
ATOM 2125 N N . SER B 1 68 ? -18.688 0.259 1.916 1 96.94 68 SER B N 1
ATOM 2126 C CA . SER B 1 68 ? -19.984 -0.409 1.858 1 96.94 68 SER B CA 1
ATOM 2127 C C . SER B 1 68 ? -20.438 -0.603 0.417 1 96.94 68 SER B C 1
ATOM 2129 O O . SER B 1 68 ? -21 -1.646 0.074 1 96.94 68 SER B O 1
ATOM 2131 N N . GLN B 1 69 ? -20.219 0.388 -0.431 1 94.94 69 GLN B N 1
ATOM 2132 C CA . GLN B 1 69 ? -20.562 0.265 -1.843 1 94.94 69 GLN B CA 1
ATOM 2133 C C . GLN B 1 69 ? -19.766 -0.853 -2.51 1 94.94 69 GLN B C 1
ATOM 2135 O O . GLN B 1 69 ? -20.328 -1.642 -3.279 1 94.94 69 GLN B O 1
ATOM 2140 N N . LEU B 1 70 ? -18.484 -0.937 -2.225 1 96.44 70 LEU B N 1
ATOM 2141 C CA . LEU B 1 70 ? -17.656 -2.004 -2.758 1 96.44 70 LEU B CA 1
ATOM 2142 C C . LEU B 1 70 ? -18.141 -3.369 -2.293 1 96.44 70 LEU B C 1
ATOM 2144 O O . LEU B 1 70 ? -18.312 -4.281 -3.105 1 96.44 70 LEU B O 1
ATOM 2148 N N . ARG B 1 71 ? -18.359 -3.459 -0.999 1 97.56 71 ARG B N 1
ATOM 2149 C CA . ARG B 1 71 ? -18.828 -4.711 -0.409 1 97.56 71 ARG B CA 1
ATOM 2150 C C . ARG B 1 71 ? -20.156 -5.133 -1.007 1 97.56 71 ARG B C 1
ATOM 2152 O O . ARG B 1 71 ? -20.328 -6.293 -1.393 1 97.56 71 ARG B O 1
ATOM 2159 N N . ASN B 1 72 ? -21.125 -4.168 -1.077 1 97.56 72 ASN B N 1
ATOM 2160 C CA . ASN B 1 72 ? -22.453 -4.477 -1.621 1 97.56 72 ASN B CA 1
ATOM 2161 C C . ASN B 1 72 ? -22.359 -4.902 -3.084 1 97.56 72 ASN B C 1
ATOM 2163 O O . ASN B 1 72 ? -23.062 -5.824 -3.506 1 97.56 72 ASN B O 1
ATOM 2167 N N . TRP B 1 73 ? -21.516 -4.297 -3.783 1 96.62 73 TRP B N 1
ATOM 2168 C CA . TRP B 1 73 ? -21.344 -4.641 -5.191 1 96.62 73 TRP B CA 1
ATOM 2169 C C . TRP B 1 73 ? -20.75 -6.035 -5.34 1 96.62 73 TRP B C 1
ATOM 2171 O O . TRP B 1 73 ? -21.359 -6.918 -5.941 1 96.62 73 TRP B O 1
ATOM 2181 N N . VAL B 1 74 ? -19.656 -6.281 -4.711 1 97.31 74 VAL B N 1
ATOM 2182 C CA . VAL B 1 74 ? -18.891 -7.512 -4.902 1 97.31 74 VAL B CA 1
ATOM 2183 C C . VAL B 1 74 ? -19.656 -8.695 -4.316 1 97.31 74 VAL B C 1
ATOM 2185 O O . VAL B 1 74 ? -19.75 -9.75 -4.945 1 97.31 74 VAL B O 1
ATOM 2188 N N . CYS B 1 75 ? -20.219 -8.516 -3.178 1 96.88 75 CYS B N 1
ATOM 2189 C CA . CYS B 1 75 ? -20.938 -9.602 -2.523 1 96.88 75 CYS B CA 1
ATOM 2190 C C . CYS B 1 75 ? -22.297 -9.836 -3.186 1 96.88 75 CYS B C 1
ATOM 2192 O O . CYS B 1 75 ? -22.922 -10.867 -2.969 1 96.88 75 CYS B O 1
ATOM 2194 N N . GLY B 1 76 ? -22.719 -8.867 -3.971 1 97.06 76 GLY B N 1
ATOM 2195 C CA . GLY B 1 76 ? -24 -8.992 -4.652 1 97.06 76 GLY B CA 1
ATOM 2196 C C . GLY B 1 76 ? -23.891 -9.633 -6.023 1 97.06 76 GLY B C 1
ATOM 2197 O O . GLY B 1 76 ? -24.906 -9.906 -6.676 1 97.06 76 GLY B O 1
ATOM 2198 N N . ILE B 1 77 ? -22.672 -9.875 -6.465 1 97.25 77 ILE B N 1
ATOM 2199 C CA . ILE B 1 77 ? -22.453 -10.484 -7.77 1 97.25 77 ILE B CA 1
ATOM 2200 C C . ILE B 1 77 ? -22.984 -11.914 -7.766 1 97.25 77 ILE B C 1
ATOM 2202 O O . ILE B 1 77 ? -22.75 -12.672 -6.824 1 97.25 77 ILE B O 1
ATOM 2206 N N . ASP B 1 78 ? -23.781 -12.273 -8.758 1 96.81 78 ASP B N 1
ATOM 2207 C CA . ASP B 1 78 ? -24.25 -13.641 -8.922 1 96.81 78 ASP B CA 1
ATOM 2208 C C . ASP B 1 78 ? -23.156 -14.523 -9.523 1 96.81 78 ASP B C 1
ATOM 2210 O O . ASP B 1 78 ? -22.844 -14.414 -10.711 1 96.81 78 ASP B O 1
ATOM 2214 N N . LEU B 1 79 ? -22.625 -15.352 -8.734 1 96.62 79 LEU B N 1
ATOM 2215 C CA . LEU B 1 79 ? -21.547 -16.234 -9.164 1 96.62 79 LEU B CA 1
ATOM 2216 C C . LEU B 1 79 ? -22.047 -17.656 -9.398 1 96.62 79 LEU B C 1
ATOM 2218 O O . LEU B 1 79 ? -21.266 -18.578 -9.594 1 96.62 79 LEU B O 1
ATOM 2222 N N . SER B 1 80 ? -23.391 -17.656 -9.445 1 92.69 80 SER B N 1
ATOM 2223 C CA . SER B 1 80 ? -23.984 -18.984 -9.625 1 92.69 80 SER B CA 1
ATOM 2224 C C . SER B 1 80 ? -23.641 -19.562 -10.992 1 92.69 80 SER B C 1
ATOM 2226 O O . SER B 1 80 ? -23.594 -18.828 -11.984 1 92.69 80 SER B O 1
ATOM 2228 N N . GLY B 1 81 ? -23.281 -20.766 -11.086 1 94.62 81 GLY B N 1
ATOM 2229 C CA . GLY B 1 81 ? -23.016 -21.438 -12.336 1 94.62 81 GLY B CA 1
ATOM 2230 C C . GLY B 1 81 ? -21.562 -21.375 -12.75 1 94.62 81 GLY B C 1
ATOM 2231 O O . 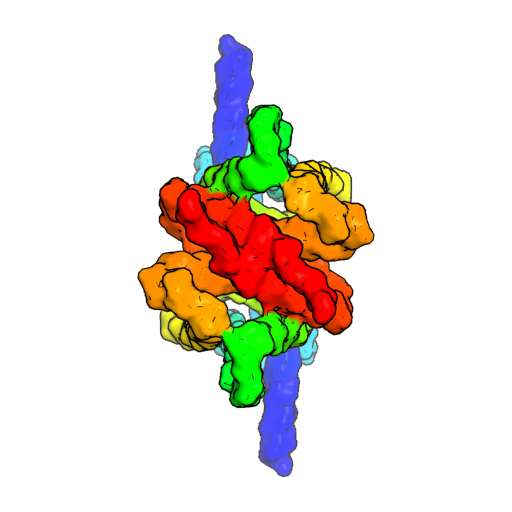GLY B 1 81 ? -21.172 -21.953 -13.781 1 94.62 81 GLY B O 1
ATOM 2232 N N . GLN B 1 82 ? -20.797 -20.672 -12.047 1 97.5 82 GLN B N 1
ATOM 2233 C CA . GLN B 1 82 ? -19.375 -20.562 -12.359 1 97.5 82 GLN B CA 1
ATOM 2234 C C . GLN B 1 82 ? -18.547 -21.562 -11.555 1 97.5 82 GLN B C 1
ATOM 2236 O O . GLN B 1 82 ? -18.891 -21.859 -10.406 1 97.5 82 GLN B O 1
ATOM 2241 N N . THR B 1 83 ? -17.531 -22.109 -12.234 1 97.38 83 THR B N 1
ATOM 2242 C CA . THR B 1 83 ? -16.547 -22.906 -11.492 1 97.38 83 THR B CA 1
ATOM 2243 C C . THR B 1 83 ? -15.773 -22.016 -10.516 1 97.38 83 THR B C 1
ATOM 2245 O O . THR B 1 83 ? -15.758 -20.797 -10.656 1 97.38 83 THR B O 1
ATOM 2248 N N . PRO B 1 84 ? -15.141 -22.594 -9.562 1 96.25 84 PRO B N 1
ATOM 2249 C CA . PRO B 1 84 ? -14.352 -21.797 -8.625 1 96.25 84 PRO B CA 1
ATOM 2250 C C . PRO B 1 84 ? -13.312 -20.922 -9.328 1 96.25 84 PRO B C 1
ATOM 2252 O O . PRO B 1 84 ? -13.133 -19.766 -8.969 1 96.25 84 PRO B O 1
ATOM 2255 N N . ALA B 1 85 ? -12.688 -21.453 -10.336 1 96 85 ALA B N 1
ATOM 2256 C CA . ALA B 1 85 ? -11.695 -20.688 -11.086 1 96 85 ALA B CA 1
ATOM 2257 C C . ALA B 1 85 ? -12.336 -19.5 -11.789 1 96 85 ALA B C 1
ATOM 2259 O O . ALA B 1 85 ? -11.781 -18.391 -11.773 1 96 85 ALA B O 1
ATOM 2260 N N . GLU B 1 86 ? -13.5 -19.703 -12.352 1 97.81 86 GLU B N 1
ATOM 2261 C CA . GLU B 1 86 ? -14.227 -18.625 -13.008 1 97.81 86 GLU B CA 1
ATOM 2262 C C . GLU B 1 86 ? -14.672 -17.562 -12.008 1 97.81 86 GLU B C 1
ATOM 2264 O O . GLU B 1 86 ? -14.641 -16.375 -12.305 1 97.81 86 GLU B O 1
ATOM 2269 N N . ARG B 1 87 ? -15.117 -17.984 -10.867 1 98.38 87 ARG B N 1
ATOM 2270 C CA . ARG B 1 87 ? -15.523 -17.062 -9.805 1 98.38 87 ARG B CA 1
ATOM 2271 C C . ARG B 1 87 ? -14.359 -16.156 -9.406 1 98.38 87 ARG B C 1
ATOM 2273 O O . ARG B 1 87 ? -14.547 -14.953 -9.227 1 98.38 87 ARG B O 1
ATOM 2280 N N . LEU B 1 88 ? -13.156 -16.75 -9.266 1 97.81 88 LEU B N 1
ATOM 2281 C CA . LEU B 1 88 ? -11.984 -15.961 -8.891 1 97.81 88 LEU B CA 1
ATOM 2282 C C . LEU B 1 88 ? -11.664 -14.922 -9.953 1 9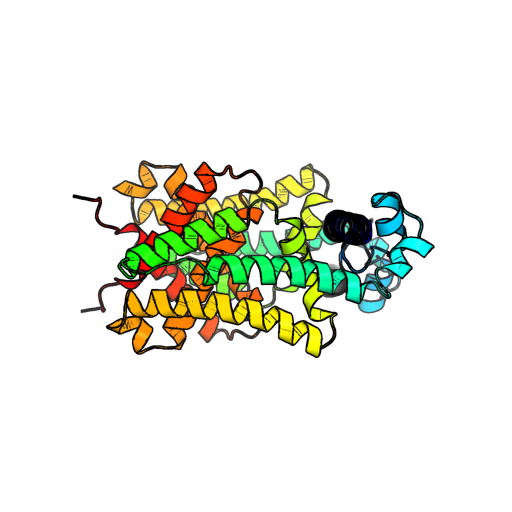7.81 88 LEU B C 1
ATOM 2284 O O . LEU B 1 88 ? -11.375 -13.766 -9.633 1 97.81 88 LEU B O 1
ATOM 2288 N N . HIS B 1 89 ? -11.719 -15.344 -11.219 1 98.19 89 HIS B N 1
ATOM 2289 C CA . HIS B 1 89 ? -11.492 -14.414 -12.32 1 98.19 89 HIS B CA 1
ATOM 2290 C C . HIS B 1 89 ? -12.516 -13.281 -12.312 1 98.19 89 HIS B C 1
ATOM 2292 O O . HIS B 1 89 ? -12.156 -12.109 -12.484 1 98.19 89 HIS B O 1
ATOM 2298 N N . THR B 1 90 ? -13.742 -13.617 -12.07 1 98.62 90 THR B N 1
ATOM 2299 C CA . THR B 1 90 ? -14.805 -12.617 -12.023 1 98.62 90 THR B CA 1
ATOM 2300 C C . THR B 1 90 ? -14.57 -11.641 -10.875 1 98.62 90 THR B C 1
ATOM 2302 O O . THR B 1 90 ? -14.633 -10.422 -11.062 1 98.62 90 THR B O 1
ATOM 2305 N N . LEU B 1 91 ? -14.266 -12.141 -9.727 1 98.56 91 LEU B N 1
ATOM 2306 C CA . LEU B 1 91 ? -14.102 -11.305 -8.539 1 98.56 91 LEU B CA 1
ATOM 2307 C C . LEU B 1 91 ? -12.906 -10.367 -8.695 1 98.56 91 LEU B C 1
ATOM 2309 O O . LEU B 1 91 ? -13.008 -9.18 -8.398 1 98.56 91 LEU B O 1
ATOM 2313 N N . THR B 1 92 ? -11.75 -10.867 -9.141 1 98.56 92 THR B N 1
ATOM 2314 C CA . THR B 1 92 ? -10.578 -10.016 -9.305 1 98.56 92 THR B CA 1
ATOM 2315 C C . THR B 1 92 ? -10.859 -8.891 -10.297 1 98.56 92 THR B C 1
ATOM 2317 O O . THR B 1 92 ? -10.469 -7.746 -10.078 1 98.56 92 THR B O 1
ATOM 2320 N N . ARG B 1 93 ? -11.555 -9.234 -11.367 1 98.38 93 ARG B N 1
ATOM 2321 C CA . ARG B 1 93 ? -11.945 -8.234 -12.352 1 98.38 93 ARG B CA 1
ATOM 2322 C C . ARG B 1 93 ? -12.844 -7.168 -11.734 1 98.38 93 ARG B C 1
ATOM 2324 O O . ARG B 1 93 ? -12.586 -5.969 -11.883 1 98.38 93 ARG B O 1
ATOM 2331 N N . GLU B 1 94 ? -13.852 -7.594 -11.023 1 98.19 94 GLU B N 1
ATOM 2332 C CA . GLU B 1 94 ? -14.828 -6.664 -10.453 1 98.19 94 GLU B CA 1
ATOM 2333 C C . GLU B 1 94 ? -14.188 -5.793 -9.375 1 98.19 94 GLU B C 1
ATOM 2335 O O . GLU B 1 94 ? -14.531 -4.617 -9.234 1 98.19 94 GLU B O 1
ATOM 2340 N N . PHE B 1 95 ? -13.258 -6.344 -8.617 1 97.69 95 PHE B N 1
ATOM 2341 C CA . PHE B 1 95 ? -12.516 -5.543 -7.652 1 97.69 95 PHE B CA 1
ATOM 2342 C C . PHE B 1 95 ? -11.766 -4.414 -8.344 1 97.69 95 PHE B C 1
ATOM 2344 O O . PHE B 1 95 ? -11.922 -3.244 -7.984 1 97.69 95 PHE B O 1
ATOM 2351 N N . LEU B 1 96 ? -11 -4.711 -9.398 1 97.44 96 LEU B N 1
ATOM 2352 C CA . LEU B 1 96 ? -10.148 -3.711 -10.031 1 97.44 96 LEU B CA 1
ATOM 2353 C C . LEU B 1 96 ? -10.984 -2.684 -10.781 1 97.44 96 LEU B C 1
ATOM 2355 O O . LEU B 1 96 ? -10.617 -1.508 -10.852 1 97.44 96 LEU B O 1
ATOM 2359 N N . LEU B 1 97 ? -12.109 -3.127 -11.297 1 96.69 97 LEU B N 1
ATOM 2360 C CA . LEU B 1 97 ? -13.008 -2.166 -11.93 1 96.69 97 LEU B CA 1
ATOM 2361 C C . LEU B 1 97 ? -13.625 -1.234 -10.898 1 96.69 97 LEU B C 1
ATOM 2363 O O . LEU B 1 97 ? -13.758 -0.031 -11.133 1 96.69 97 LEU B O 1
ATOM 2367 N N . ALA B 1 98 ? -13.953 -1.8 -9.781 1 94.94 98 ALA B N 1
ATOM 2368 C CA . ALA B 1 98 ? -14.555 -1.003 -8.711 1 94.94 98 ALA B CA 1
ATOM 2369 C C . ALA B 1 98 ? -13.539 -0.037 -8.109 1 94.94 98 ALA B C 1
ATOM 2371 O O . ALA B 1 98 ? -13.906 1.029 -7.613 1 94.94 98 ALA B O 1
ATOM 2372 N N . TYR B 1 99 ? -12.25 -0.409 -8.133 1 93.56 99 TYR B N 1
ATOM 2373 C CA . TYR B 1 99 ? -11.188 0.425 -7.578 1 93.56 99 TYR B CA 1
ATOM 2374 C C . TYR B 1 99 ? -10.953 1.656 -8.445 1 93.56 99 TYR B C 1
ATOM 2376 O O . TYR B 1 99 ? -10.32 2.619 -8.008 1 93.56 99 TYR B O 1
ATOM 2384 N N . ASP B 1 100 ? -11.43 1.597 -9.617 1 91.44 100 ASP B N 1
ATOM 2385 C CA . ASP B 1 100 ? -11.195 2.705 -10.539 1 91.44 100 ASP B CA 1
ATOM 2386 C C . ASP B 1 100 ? -11.773 4.008 -9.992 1 91.44 100 ASP B C 1
ATOM 2388 O O . ASP B 1 100 ? -12.969 4.09 -9.703 1 91.44 100 ASP B O 1
ATOM 2392 N N . GLY B 1 101 ? -10.945 4.992 -9.781 1 84.69 101 GLY B N 1
ATOM 2393 C CA . GLY B 1 101 ? -11.383 6.297 -9.305 1 84.69 101 GLY B CA 1
ATOM 2394 C C . GLY B 1 101 ? -11.43 6.395 -7.793 1 84.69 101 GLY B C 1
ATOM 2395 O O . GLY B 1 101 ? -11.945 7.371 -7.242 1 84.69 101 GLY B O 1
ATOM 2396 N N . MET B 1 102 ? -10.867 5.395 -7.129 1 86.12 102 MET B N 1
ATOM 2397 C CA . MET B 1 102 ? -10.977 5.379 -5.672 1 86.12 102 MET B CA 1
ATOM 2398 C C . MET B 1 102 ? -9.609 5.57 -5.02 1 86.12 102 MET B C 1
ATOM 2400 O O . MET B 1 102 ? -9.391 5.129 -3.891 1 86.12 102 MET B O 1
ATOM 2404 N N . ASP B 1 103 ? -8.805 6.195 -5.703 1 85.12 103 ASP B N 1
ATOM 2405 C CA . ASP B 1 103 ? -7.438 6.375 -5.215 1 85.12 103 ASP B CA 1
ATOM 2406 C C . ASP B 1 103 ? -7.418 7.215 -3.939 1 85.12 103 ASP B C 1
ATOM 2408 O O . ASP B 1 103 ? -6.676 6.914 -3.002 1 85.12 103 ASP B O 1
ATOM 2412 N N . ASN B 1 104 ? -8.234 8.242 -3.918 1 87.5 104 ASN B N 1
ATOM 2413 C CA . ASN B 1 104 ? -8.289 9.109 -2.744 1 87.5 104 ASN B CA 1
ATOM 2414 C C . ASN B 1 104 ? -8.734 8.344 -1.501 1 87.5 104 ASN B C 1
ATOM 2416 O O . ASN B 1 104 ? -8.102 8.445 -0.445 1 87.5 104 ASN B O 1
ATOM 2420 N N . GLU B 1 105 ? -9.711 7.523 -1.696 1 88.81 105 GLU B N 1
ATOM 2421 C CA . GLU B 1 105 ? -10.266 6.758 -0.583 1 88.81 105 GLU B CA 1
ATOM 2422 C C . GLU B 1 105 ? -9.266 5.711 -0.089 1 88.81 105 GLU B C 1
ATOM 2424 O O . GLU B 1 105 ? -9.18 5.449 1.112 1 88.81 105 GLU B O 1
ATOM 2429 N N . HIS B 1 106 ? -8.484 5.168 -1.019 1 85.69 106 HIS B N 1
ATOM 2430 C CA . HIS B 1 106 ? -7.461 4.195 -0.653 1 85.69 106 HIS B CA 1
ATOM 2431 C C . HIS B 1 106 ? -6.367 4.84 0.198 1 85.69 106 HIS B C 1
ATOM 2433 O O . HIS B 1 106 ? -5.953 4.273 1.212 1 85.69 106 HIS B O 1
ATOM 2439 N N . LYS B 1 107 ? -6.031 5.98 -0.175 1 82.81 107 LYS B N 1
ATOM 2440 C CA . LYS B 1 107 ? -4.996 6.707 0.553 1 82.81 107 LYS B CA 1
ATOM 2441 C C . LYS B 1 107 ? -5.465 7.078 1.957 1 82.81 107 LYS B C 1
ATOM 2443 O O . LYS B 1 107 ? -4.715 6.941 2.924 1 82.81 107 LYS B O 1
ATOM 2448 N N . ILE B 1 108 ? -6.695 7.48 2.051 1 87.62 108 ILE B N 1
ATOM 2449 C CA . ILE B 1 108 ? -7.273 7.949 3.307 1 87.62 108 ILE B CA 1
ATOM 2450 C C . ILE B 1 108 ? -7.488 6.766 4.246 1 87.62 108 ILE B C 1
ATOM 2452 O O . ILE B 1 108 ? -7.391 6.906 5.469 1 87.62 108 ILE B O 1
ATOM 2456 N N . GLN B 1 109 ? -7.77 5.633 3.691 1 87.25 109 GLN B N 1
ATOM 2457 C CA . GLN B 1 109 ? -8.148 4.473 4.492 1 87.25 109 GLN B CA 1
ATOM 2458 C C . GLN B 1 109 ? -7.039 4.098 5.469 1 87.25 109 GLN B C 1
ATOM 2460 O O . GLN B 1 109 ? -7.289 3.918 6.664 1 87.25 109 GLN B O 1
ATOM 2465 N N . SER B 1 110 ? -5.863 4.043 5.074 1 79.19 110 SER B N 1
ATOM 2466 C CA . SER B 1 110 ? -4.746 3.635 5.926 1 79.19 110 SER B CA 1
ATOM 2467 C C . SER B 1 110 ? -4.473 4.672 7.008 1 79.19 110 SER B C 1
ATOM 2469 O O . SER B 1 110 ? -4.125 4.32 8.141 1 79.19 110 SER B O 1
ATOM 2471 N N . GLU B 1 111 ? -4.707 5.906 6.723 1 80.06 111 GLU B N 1
ATOM 2472 C CA . GLU B 1 111 ? -4.414 6.992 7.652 1 80.06 111 GLU B CA 1
ATOM 2473 C C . GLU B 1 111 ? -5.602 7.273 8.57 1 80.06 111 GLU B C 1
ATOM 2475 O O . GLU B 1 111 ? -5.418 7.625 9.734 1 80.06 111 GLU B O 1
ATOM 2480 N N . GLY B 1 112 ? -6.734 7.145 8.039 1 85.75 112 GLY B N 1
ATOM 2481 C CA . GLY B 1 112 ? -7.926 7.613 8.727 1 85.75 112 GLY B CA 1
ATOM 2482 C C . GLY B 1 112 ? -8.516 6.578 9.664 1 85.75 112 GLY B C 1
ATOM 2483 O O . GLY B 1 112 ? -9.047 6.922 10.727 1 85.75 112 GLY B O 1
ATOM 2484 N N . LEU B 1 113 ? -8.375 5.348 9.383 1 88.38 113 LEU B N 1
ATOM 2485 C CA . LEU B 1 113 ? -9.062 4.277 10.102 1 88.38 113 LEU B CA 1
ATOM 2486 C C . LEU B 1 113 ? -8.609 4.215 11.555 1 88.38 113 LEU B C 1
ATOM 2488 O O . LEU B 1 113 ? -9.438 4.145 12.469 1 88.38 113 LEU B O 1
ATOM 2492 N N . PRO B 1 114 ? -7.336 4.387 11.797 1 83.44 114 PRO B N 1
ATOM 2493 C CA . PRO B 1 114 ? -6.859 4.25 13.18 1 83.44 114 PRO B CA 1
ATOM 2494 C C . PRO B 1 114 ? -7.355 5.371 14.086 1 83.44 114 PRO B C 1
ATOM 2496 O O . PRO B 1 114 ? -7.348 5.23 15.312 1 83.44 114 PRO B O 1
ATOM 2499 N N . HIS B 1 115 ? -7.84 6.434 13.57 1 84.69 115 HIS B N 1
ATOM 2500 C CA . HIS B 1 115 ? -8.227 7.59 14.367 1 84.69 115 HIS B CA 1
ATOM 2501 C C . HIS B 1 115 ? -9.719 7.574 14.68 1 84.69 115 HIS B C 1
ATOM 2503 O O . HIS B 1 115 ? -10.195 8.383 15.484 1 84.69 115 HIS B O 1
ATOM 2509 N N . LEU B 1 116 ? -10.398 6.703 14.117 1 94.31 116 LEU B N 1
ATOM 2510 C CA . LEU B 1 116 ? -11.844 6.613 14.328 1 94.31 116 LEU B CA 1
ATOM 2511 C C . LEU B 1 116 ? -12.156 5.883 15.625 1 94.31 116 LEU B C 1
ATOM 2513 O O . LEU B 1 116 ? -11.32 5.141 16.141 1 94.31 116 LEU B O 1
ATOM 2517 N N . GLU B 1 117 ? -13.391 6.172 16.109 1 95 117 GLU B N 1
ATOM 2518 C CA . GLU B 1 117 ? -13.898 5.434 17.25 1 95 117 GLU B CA 1
ATOM 2519 C C . GLU B 1 117 ? -13.953 3.934 16.969 1 95 117 GLU B C 1
ATOM 2521 O O . GLU B 1 117 ? -14.211 3.523 15.828 1 95 117 GLU B O 1
ATOM 2526 N N . GLU B 1 118 ? -13.805 3.178 18 1 95.56 118 GLU B N 1
ATOM 2527 C CA . GLU B 1 118 ? -13.727 1.725 17.875 1 95.56 118 GLU B CA 1
ATOM 2528 C C . GLU B 1 118 ? -14.953 1.164 17.172 1 95.56 118 GLU B C 1
ATOM 2530 O O . GLU B 1 118 ? -14.836 0.271 16.328 1 95.56 118 GLU B O 1
ATOM 2535 N N . ARG B 1 119 ? -16.078 1.701 17.594 1 96.31 119 ARG B N 1
ATOM 2536 C CA . ARG B 1 119 ? -17.312 1.217 16.984 1 96.31 119 ARG B CA 1
ATOM 2537 C C . ARG B 1 119 ? -17.312 1.449 15.484 1 96.31 119 ARG B C 1
ATOM 2539 O O . ARG B 1 119 ? -17.703 0.572 14.711 1 96.31 119 ARG B O 1
ATOM 2546 N N . LYS B 1 120 ? -16.875 2.625 15.062 1 96.88 120 LYS B N 1
ATOM 2547 C CA . LYS B 1 120 ? -16.812 2.971 13.641 1 96.88 120 LYS B CA 1
ATOM 2548 C C . LYS B 1 120 ? -15.75 2.141 12.922 1 96.88 120 LYS B C 1
ATOM 2550 O O . LYS B 1 120 ? -15.961 1.693 11.797 1 96.88 120 LYS B O 1
ATOM 2555 N N . GLN B 1 121 ? -14.656 1.919 13.609 1 96.56 121 GLN B N 1
ATOM 2556 C CA . GLN B 1 121 ? -13.648 1.021 13.055 1 96.56 121 GLN B CA 1
ATOM 2557 C C . GLN B 1 121 ? -14.227 -0.367 12.797 1 96.56 121 GLN B C 1
ATOM 2559 O O . GLN B 1 121 ? -13.969 -0.973 11.758 1 96.56 121 GLN B O 1
ATOM 2564 N N . GLY B 1 122 ? -15.008 -0.832 13.758 1 97.19 122 GLY B N 1
ATOM 2565 C CA . GLY B 1 122 ? -15.609 -2.152 13.648 1 97.19 122 GLY B CA 1
ATOM 2566 C C . GLY B 1 122 ? -16.516 -2.299 12.43 1 97.19 122 GLY B C 1
ATOM 2567 O O . GLY B 1 122 ? -16.5 -3.334 11.766 1 97.19 122 GLY B O 1
ATOM 2568 N N . ILE B 1 123 ? -17.266 -1.269 12.164 1 97.56 123 ILE B N 1
ATOM 2569 C CA . ILE B 1 123 ? -18.156 -1.274 11.008 1 97.56 123 ILE B CA 1
ATOM 2570 C C . ILE B 1 123 ? -17.344 -1.395 9.727 1 97.56 123 ILE B C 1
ATOM 2572 O O . ILE B 1 123 ? -17.625 -2.246 8.875 1 97.56 123 ILE B O 1
ATOM 2576 N N . LEU B 1 124 ? -16.359 -0.606 9.57 1 96.94 124 LEU B N 1
ATOM 2577 C CA . LEU B 1 124 ? -15.531 -0.585 8.375 1 96.94 124 LEU B CA 1
ATOM 2578 C C . LEU B 1 124 ? -14.766 -1.896 8.219 1 96.94 124 LEU B C 1
ATOM 2580 O O . LEU B 1 124 ? -14.688 -2.449 7.117 1 96.94 124 LEU B O 1
ATOM 2584 N N . LYS B 1 125 ? -14.211 -2.402 9.305 1 96.25 125 LYS B N 1
ATOM 2585 C CA . LYS B 1 125 ? -13.523 -3.689 9.289 1 96.25 125 LYS B CA 1
ATOM 2586 C C . LYS B 1 125 ? -14.477 -4.82 8.914 1 96.25 125 LYS B C 1
ATOM 2588 O O . LYS B 1 125 ? -14.07 -5.801 8.289 1 96.25 125 LYS B O 1
ATOM 2593 N N . GLY B 1 126 ? -15.695 -4.648 9.32 1 97.38 126 GLY B N 1
ATOM 2594 C CA . GLY B 1 126 ? -16.703 -5.625 8.945 1 97.38 126 GLY B CA 1
ATOM 2595 C C . GLY B 1 126 ? -16.875 -5.762 7.441 1 97.38 126 GLY B C 1
ATOM 2596 O O . GLY B 1 126 ? -16.969 -6.875 6.922 1 97.38 126 GLY B O 1
ATOM 2597 N N . TYR B 1 127 ? -16.891 -4.629 6.738 1 97.19 127 TYR B N 1
ATOM 2598 C CA . TYR B 1 127 ? -16.969 -4.656 5.281 1 97.19 127 TYR B CA 1
ATOM 2599 C C . TYR B 1 127 ? -15.758 -5.375 4.688 1 97.19 127 TYR B C 1
ATOM 2601 O O . TYR B 1 127 ? -15.906 -6.195 3.773 1 97.19 127 TYR B O 1
ATOM 2609 N N . GLN B 1 128 ? -14.633 -5.051 5.18 1 94.88 128 GLN B N 1
ATOM 2610 C CA . GLN B 1 128 ? -13.398 -5.668 4.711 1 94.88 128 GLN B CA 1
ATOM 2611 C C . GLN B 1 128 ? -13.414 -7.176 4.945 1 94.88 128 GLN B C 1
ATOM 2613 O O . GLN B 1 128 ? -13.031 -7.949 4.062 1 94.88 128 GLN B O 1
ATOM 2618 N N . HIS B 1 129 ? -13.898 -7.559 6.105 1 96.94 129 HIS B N 1
ATOM 2619 C CA . HIS B 1 129 ? -13.977 -8.977 6.445 1 96.94 129 HIS B CA 1
ATOM 2620 C C . HIS B 1 129 ? -14.883 -9.727 5.473 1 96.94 129 HIS B C 1
ATOM 2622 O O . HIS B 1 129 ? -14.555 -10.828 5.039 1 96.94 129 HIS B O 1
ATOM 2628 N N . ASP B 1 130 ? -15.953 -9.109 5.176 1 98.12 130 ASP B N 1
ATOM 2629 C CA . ASP B 1 130 ? -16.875 -9.734 4.23 1 98.12 130 ASP B CA 1
ATOM 2630 C C . ASP B 1 130 ? -16.203 -9.977 2.885 1 98.12 130 ASP B C 1
ATOM 2632 O O . ASP B 1 130 ? -16.359 -11.047 2.291 1 98.12 130 ASP B O 1
ATOM 2636 N N . LEU B 1 131 ? -15.469 -9 2.422 1 98.19 131 LEU B N 1
ATOM 2637 C CA . LEU B 1 131 ? -14.797 -9.086 1.131 1 98.19 131 LEU B CA 1
ATOM 2638 C C . LEU B 1 131 ? -13.695 -10.141 1.164 1 98.19 131 LEU B C 1
ATOM 2640 O O . LEU B 1 131 ? -13.578 -10.953 0.241 1 98.19 131 LEU B O 1
ATOM 2644 N N . VAL B 1 132 ? -12.922 -10.164 2.24 1 97.94 132 VAL B N 1
ATOM 2645 C CA . VAL B 1 132 ? -11.836 -11.125 2.4 1 97.94 132 VAL B CA 1
ATOM 2646 C C . VAL B 1 132 ? -12.406 -12.539 2.484 1 97.94 132 VAL B C 1
ATOM 2648 O O . VAL B 1 132 ? -11.883 -13.461 1.854 1 97.94 132 VAL B O 1
ATOM 2651 N N . ASP B 1 133 ? -13.484 -12.68 3.25 1 97.75 133 ASP B N 1
ATOM 2652 C CA . ASP B 1 133 ? -14.094 -13.992 3.434 1 97.75 133 ASP B CA 1
ATOM 2653 C C . ASP B 1 133 ? -14.617 -14.547 2.109 1 97.75 133 ASP B C 1
ATOM 2655 O O . ASP B 1 133 ? -14.539 -15.75 1.86 1 97.75 133 ASP B O 1
ATOM 2659 N N . LEU B 1 134 ? -15.164 -13.68 1.346 1 98.19 134 LEU B N 1
ATOM 2660 C CA . LEU B 1 134 ? -15.68 -14.102 0.046 1 98.19 134 LEU B CA 1
ATOM 2661 C C . LEU B 1 134 ? -14.562 -14.648 -0.83 1 98.19 134 LEU B C 1
ATOM 2663 O O . LEU B 1 134 ? -14.68 -15.742 -1.385 1 98.19 134 LEU B O 1
ATOM 2667 N N . VAL B 1 135 ? -13.469 -13.945 -0.962 1 98.25 135 VAL B N 1
ATOM 2668 C CA . VAL B 1 135 ? -12.352 -14.367 -1.798 1 98.25 135 VAL B CA 1
ATOM 2669 C C . VAL B 1 135 ? -11.703 -15.617 -1.204 1 98.25 135 VAL B C 1
ATOM 2671 O O . VAL B 1 135 ? -11.336 -16.531 -1.935 1 98.25 135 VAL B O 1
ATOM 2674 N N . LYS B 1 136 ? -11.609 -15.602 0.103 1 97.69 136 LYS B N 1
ATOM 2675 C CA . LYS B 1 136 ? -11.055 -16.766 0.804 1 97.69 136 LYS B CA 1
ATOM 2676 C C . LYS B 1 136 ? -11.844 -18.031 0.479 1 97.69 136 LYS B C 1
ATOM 2678 O O . LYS B 1 136 ? -11.258 -19.078 0.192 1 97.69 136 LYS B O 1
ATOM 2683 N N . GLN B 1 137 ? -13.133 -17.922 0.523 1 96.75 137 GLN B N 1
ATOM 2684 C CA . GLN B 1 137 ? -13.984 -19.078 0.237 1 96.75 137 GLN B CA 1
ATOM 2685 C C . GLN B 1 137 ? -13.805 -19.547 -1.203 1 96.75 137 GLN B C 1
ATOM 2687 O O . GLN B 1 137 ? -13.734 -20.75 -1.461 1 96.75 137 GLN B O 1
ATOM 2692 N N . VAL B 1 138 ? -13.742 -18.625 -2.105 1 97.25 138 VAL B N 1
ATOM 2693 C CA . VAL B 1 138 ? -13.555 -18.969 -3.51 1 97.25 138 VAL B CA 1
ATOM 2694 C C . VAL B 1 138 ? -12.211 -19.672 -3.697 1 97.25 138 VAL B C 1
ATOM 2696 O O . VAL B 1 138 ? -12.109 -20.672 -4.406 1 97.25 138 VAL B O 1
ATOM 2699 N N . LEU B 1 139 ? -11.18 -19.156 -3.035 1 96.62 139 LEU B N 1
ATOM 2700 C CA . LEU B 1 139 ? -9.844 -19.734 -3.139 1 96.62 139 LEU B CA 1
ATOM 2701 C C . LEU B 1 139 ? -9.828 -21.141 -2.541 1 96.62 139 LEU B C 1
ATOM 2703 O O . LEU B 1 139 ? -9.211 -22.047 -3.1 1 96.62 139 LEU B O 1
ATOM 2707 N N . ARG B 1 140 ? -10.492 -21.312 -1.43 1 95.12 140 ARG B N 1
ATOM 2708 C CA . ARG B 1 140 ? -10.609 -22.641 -0.828 1 95.12 140 ARG B CA 1
ATOM 2709 C C . ARG B 1 140 ? -11.273 -23.625 -1.79 1 95.12 140 ARG B C 1
ATOM 2711 O O . ARG B 1 140 ? -10.836 -24.781 -1.907 1 95.12 140 ARG B O 1
ATOM 2718 N N . ASP B 1 141 ? -12.305 -23.156 -2.451 1 94.62 141 ASP B N 1
ATOM 2719 C CA . ASP B 1 141 ? -13.008 -23.984 -3.422 1 94.62 141 ASP B CA 1
ATOM 2720 C C . ASP B 1 141 ? -12.102 -24.328 -4.602 1 94.62 141 ASP B C 1
ATOM 2722 O O . ASP B 1 141 ? -12.266 -25.391 -5.227 1 94.62 141 ASP B O 1
ATOM 2726 N N . CYS B 1 142 ? -11.18 -23.438 -4.957 1 93.38 142 CYS B N 1
ATOM 2727 C CA . CYS B 1 142 ? -10.258 -23.672 -6.066 1 93.38 142 CYS B CA 1
ATOM 2728 C C . CYS B 1 142 ? -9.219 -24.719 -5.703 1 93.38 142 CYS B C 1
ATOM 2730 O O . CYS B 1 142 ? -8.695 -25.406 -6.578 1 93.38 142 CYS B O 1
ATOM 2732 N N . ALA B 1 143 ? -8.852 -24.844 -4.438 1 92.12 143 ALA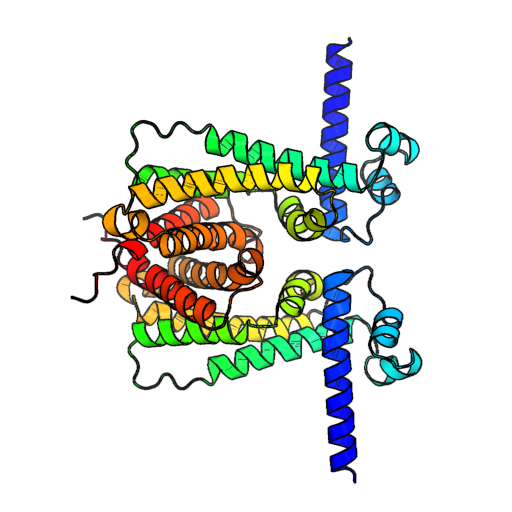 B N 1
ATOM 2733 C CA . ALA B 1 143 ? -7.828 -25.781 -3.986 1 92.12 143 ALA B CA 1
ATOM 2734 C C . ALA B 1 143 ? -8.188 -26.375 -2.625 1 92.12 143 ALA B C 1
ATOM 2736 O O . ALA B 1 143 ? -7.461 -26.172 -1.646 1 92.12 143 ALA B O 1
ATOM 2737 N N . PRO B 1 144 ? -9.203 -27.234 -2.562 1 89.88 144 PRO B N 1
ATOM 2738 C CA . PRO B 1 144 ? -9.68 -27.75 -1.281 1 89.88 144 PRO B CA 1
ATOM 2739 C C . PRO B 1 144 ? -8.641 -28.609 -0.571 1 89.88 144 PRO B C 1
ATOM 2741 O O . PRO B 1 144 ? -8.594 -28.641 0.661 1 89.88 144 PRO B O 1
ATOM 2744 N N . GLU B 1 145 ? -7.734 -29.219 -1.272 1 88.06 145 GLU B N 1
ATOM 2745 C CA . GLU B 1 145 ? -6.766 -30.141 -0.68 1 88.06 145 GLU B CA 1
ATOM 2746 C C . GLU B 1 145 ? -5.594 -29.375 -0.064 1 88.06 145 GLU B C 1
ATOM 2748 O O . GLU B 1 145 ? -4.891 -29.906 0.803 1 88.06 145 GLU B O 1
ATOM 2753 N N . THR B 1 146 ? -5.418 -28.188 -0.488 1 87.25 146 THR B N 1
ATOM 2754 C CA . THR B 1 146 ? -4.297 -27.406 0.027 1 87.25 146 THR B CA 1
ATOM 2755 C C . THR B 1 146 ? -4.793 -26.281 0.926 1 87.25 146 THR B C 1
ATOM 2757 O O . THR B 1 146 ? -4.57 -26.297 2.139 1 87.25 146 THR B O 1
ATOM 2760 N N . LEU B 1 147 ? -5.664 -25.484 0.455 1 88.69 147 LEU B N 1
ATOM 2761 C CA . LEU B 1 147 ? -6.125 -24.297 1.172 1 88.69 147 LEU B CA 1
ATOM 2762 C C . LEU B 1 147 ? -7.238 -24.656 2.152 1 88.69 147 LEU B C 1
ATOM 2764 O O . LEU B 1 147 ? -7.477 -23.922 3.117 1 88.69 147 LEU B O 1
ATOM 2768 N N . GLY B 1 148 ? -7.867 -25.812 1.896 1 84.44 148 GLY B N 1
ATOM 2769 C CA . GLY B 1 148 ? -8.922 -26.234 2.805 1 84.44 148 GLY B CA 1
ATOM 2770 C C . GLY B 1 148 ? -8.391 -26.797 4.109 1 84.44 148 GLY B C 1
ATOM 2771 O O . GLY B 1 148 ? -9.086 -26.781 5.129 1 84.44 148 GLY B O 1
ATOM 2772 N N . GLN B 1 149 ? -7.176 -27.312 4.105 1 85.44 149 GLN B N 1
ATOM 2773 C CA . GLN B 1 149 ? -6.633 -28.031 5.258 1 85.44 149 GLN B CA 1
ATOM 2774 C C . GLN B 1 149 ? -5.598 -27.172 5.992 1 85.44 149 GLN B C 1
ATOM 2776 O O . GLN B 1 149 ? -5.141 -27.547 7.078 1 85.44 149 GLN B O 1
ATOM 2781 N N . ASP B 1 150 ? -5.258 -26.078 5.426 1 91.31 150 ASP B N 1
ATOM 2782 C CA . ASP B 1 150 ? -4.23 -25.203 5.984 1 91.31 150 ASP B CA 1
ATOM 2783 C C . ASP B 1 150 ? -4.727 -23.766 6.062 1 91.31 150 ASP B C 1
ATOM 2785 O O . ASP B 1 150 ? -4.605 -23 5.098 1 91.31 150 ASP B O 1
ATOM 2789 N N . GLU B 1 151 ? -5.152 -23.375 7.184 1 91.88 151 GLU B N 1
ATOM 2790 C CA . GLU B 1 151 ? -5.758 -22.062 7.367 1 91.88 151 GLU B CA 1
ATOM 2791 C C . GLU B 1 151 ? -4.73 -20.938 7.172 1 91.88 151 GLU B C 1
ATOM 2793 O O . GLU B 1 151 ? -5.055 -19.875 6.652 1 91.88 151 GLU B O 1
ATOM 2798 N N . THR B 1 152 ? -3.557 -21.188 7.613 1 93.19 152 THR B N 1
ATOM 2799 C CA . THR B 1 152 ? -2.492 -20.203 7.465 1 93.19 152 THR B CA 1
ATOM 2800 C C . THR B 1 152 ? -2.166 -19.984 5.992 1 93.19 152 THR B C 1
ATOM 2802 O O . THR B 1 152 ? -2.072 -18.828 5.539 1 93.19 152 THR B O 1
ATOM 2805 N N . LYS B 1 153 ? -2.023 -21.078 5.301 1 93.19 153 LYS B N 1
ATOM 2806 C CA . LYS B 1 153 ? -1.754 -20.969 3.869 1 93.19 153 LYS B CA 1
ATOM 2807 C C . LYS B 1 153 ? -2.904 -20.266 3.143 1 93.19 153 LYS B C 1
ATOM 2809 O O . LYS B 1 153 ? -2.678 -19.453 2.244 1 93.19 153 LYS B O 1
ATOM 2814 N N . CYS B 1 154 ? -4.117 -20.625 3.576 1 95.19 154 CYS B N 1
ATOM 2815 C CA . CYS B 1 154 ? -5.289 -20 2.967 1 95.19 154 CYS B CA 1
ATOM 2816 C C . CYS B 1 154 ? -5.297 -18.5 3.201 1 95.19 154 CYS B C 1
ATOM 2818 O O . CYS B 1 154 ? -5.57 -17.719 2.283 1 95.19 154 CYS B O 1
ATOM 2820 N N . ARG B 1 155 ? -4.988 -18.062 4.363 1 95.69 155 ARG B N 1
ATOM 2821 C CA . ARG B 1 155 ? -4.898 -16.641 4.688 1 95.69 155 ARG B CA 1
ATOM 2822 C C . ARG B 1 155 ? -3.82 -15.961 3.854 1 95.69 155 ARG B C 1
ATOM 2824 O O . ARG B 1 155 ? -4.062 -14.906 3.262 1 95.69 155 ARG B O 1
ATOM 2831 N N . ASP B 1 156 ? -2.668 -16.562 3.752 1 96.25 156 ASP B N 1
ATOM 2832 C CA . ASP B 1 156 ? -1.54 -15.984 3.025 1 96.25 156 ASP B CA 1
ATOM 2833 C C . ASP B 1 156 ? -1.886 -15.773 1.553 1 96.25 156 ASP B C 1
ATOM 2835 O O . ASP B 1 156 ? -1.607 -14.711 0.99 1 96.25 156 ASP B O 1
ATOM 2839 N N . VAL B 1 157 ? -2.5 -16.75 1.013 1 96.38 157 VAL B N 1
ATOM 2840 C CA . VAL B 1 157 ? -2.842 -16.672 -0.404 1 96.38 157 VAL B CA 1
ATOM 2841 C C . VAL B 1 157 ? -3.922 -15.617 -0.616 1 96.38 157 VAL B C 1
ATOM 2843 O O . VAL B 1 157 ? -3.84 -14.82 -1.549 1 96.38 157 VAL B O 1
ATOM 2846 N N . THR B 1 158 ? -4.922 -15.633 0.262 1 97.94 158 THR B N 1
ATOM 2847 C CA . THR B 1 158 ? -5.992 -14.641 0.168 1 97.94 158 THR B CA 1
ATOM 2848 C C . THR B 1 158 ? -5.426 -13.227 0.256 1 97.94 158 THR B C 1
ATOM 2850 O O . THR B 1 158 ? -5.742 -12.375 -0.576 1 97.94 158 THR B O 1
ATOM 2853 N N . MET B 1 159 ? -4.57 -13 1.199 1 97.69 159 MET B N 1
ATOM 2854 C CA . MET B 1 159 ? -3.994 -11.68 1.406 1 97.69 159 MET B CA 1
ATOM 2855 C C . MET B 1 159 ? -3.029 -11.32 0.279 1 97.69 159 MET B C 1
ATOM 2857 O O . MET B 1 159 ? -2.883 -10.148 -0.07 1 97.69 159 MET B O 1
ATOM 2861 N N . SER B 1 160 ? -2.4 -12.352 -0.326 1 97.81 160 SER B N 1
ATOM 2862 C CA . SER B 1 160 ? -1.572 -12.109 -1.503 1 97.81 160 SER B CA 1
ATOM 2863 C C . SER B 1 160 ? -2.4 -11.562 -2.66 1 97.81 160 SER B C 1
ATOM 2865 O O . SER B 1 160 ? -1.973 -10.633 -3.355 1 97.81 160 SER B O 1
ATOM 2867 N N . VAL B 1 161 ? -3.604 -12.109 -2.82 1 98.19 161 VAL B N 1
ATOM 2868 C CA . VAL B 1 161 ? -4.504 -11.617 -3.857 1 98.19 161 VAL B CA 1
ATOM 2869 C C . VAL B 1 161 ? -4.836 -10.148 -3.604 1 98.19 161 VAL B C 1
ATOM 2871 O O . VAL B 1 161 ? -4.699 -9.305 -4.496 1 98.19 161 VAL B O 1
ATOM 2874 N N . PHE B 1 162 ? -5.129 -9.836 -2.424 1 97.69 162 PHE B N 1
ATOM 2875 C CA . PHE B 1 162 ? -5.461 -8.453 -2.088 1 97.69 162 PHE B CA 1
ATOM 2876 C C . PHE B 1 162 ? -4.234 -7.559 -2.219 1 97.69 162 PHE B C 1
ATOM 2878 O O . PHE B 1 162 ? -4.348 -6.398 -2.627 1 97.69 162 PHE B O 1
ATOM 2885 N N . GLY B 1 163 ? -3.098 -8.086 -1.826 1 96.69 163 GLY B N 1
ATOM 2886 C CA . GLY B 1 163 ? -1.873 -7.332 -2.035 1 96.69 163 GLY B CA 1
ATOM 2887 C C . GLY B 1 163 ? -1.651 -6.941 -3.484 1 96.69 163 GLY B C 1
ATOM 2888 O O . GLY B 1 163 ? -1.293 -5.801 -3.777 1 96.69 163 GLY B O 1
ATOM 2889 N N . MET B 1 164 ? -1.896 -7.82 -4.367 1 97.56 164 MET B N 1
ATOM 2890 C CA . MET B 1 164 ? -1.74 -7.547 -5.793 1 97.56 164 MET B CA 1
ATOM 2891 C C . MET B 1 164 ? -2.777 -6.535 -6.273 1 97.56 164 MET B C 1
ATOM 2893 O O . MET B 1 164 ? -2.438 -5.559 -6.941 1 97.56 164 MET B O 1
ATOM 2897 N N . LEU B 1 165 ? -3.998 -6.758 -5.895 1 97.38 165 LEU B N 1
ATOM 2898 C CA . LEU B 1 165 ? -5.09 -5.895 -6.336 1 97.38 165 LEU B CA 1
ATOM 2899 C C . LEU B 1 165 ? -4.91 -4.477 -5.809 1 97.38 165 LEU B C 1
ATOM 2901 O O . LEU B 1 165 ? -5.031 -3.51 -6.562 1 97.38 165 LEU B O 1
ATOM 2905 N N . ASN B 1 166 ? -4.566 -4.387 -4.574 1 94.06 166 ASN B N 1
ATOM 2906 C CA . ASN B 1 166 ? -4.492 -3.094 -3.9 1 94.06 166 ASN B CA 1
ATOM 2907 C C . ASN B 1 166 ? -3.236 -2.324 -4.301 1 94.06 166 ASN B C 1
ATOM 2909 O O . ASN B 1 166 ? -3.168 -1.106 -4.125 1 94.06 166 ASN B O 1
ATOM 2913 N N . TRP B 1 167 ? -2.293 -3.006 -4.84 1 92.69 167 TRP B N 1
ATOM 2914 C CA . TRP B 1 167 ? -1.011 -2.395 -5.176 1 92.69 167 TRP B CA 1
ATOM 2915 C C . TRP B 1 167 ? -1.067 -1.721 -6.543 1 92.69 167 TRP B C 1
ATOM 2917 O O . TRP B 1 167 ? -0.209 -0.899 -6.871 1 92.69 167 TRP B O 1
ATOM 2927 N N . LEU B 1 168 ? -2.039 -2.004 -7.355 1 94.62 168 LEU B N 1
ATOM 2928 C CA . LEU B 1 168 ? -2.088 -1.551 -8.742 1 94.62 168 LEU B CA 1
ATOM 2929 C C . LEU B 1 168 ? -2.068 -0.028 -8.812 1 94.62 168 LEU B C 1
ATOM 2931 O O . LEU B 1 168 ? -1.306 0.549 -9.594 1 94.62 168 LEU B O 1
ATOM 2935 N N . TYR B 1 169 ? -2.85 0.627 -8.039 1 88 169 TYR B N 1
ATOM 2936 C CA . TYR B 1 169 ? -2.986 2.074 -8.156 1 88 169 TYR B CA 1
ATOM 2937 C C . TYR B 1 169 ? -1.666 2.773 -7.852 1 88 169 TYR B C 1
ATOM 2939 O O . TYR B 1 169 ? -1.434 3.896 -8.305 1 88 169 TYR B O 1
ATOM 2947 N N . MET B 1 170 ? -0.853 2.164 -7.074 1 86.75 170 MET B N 1
ATOM 2948 C CA . MET B 1 170 ? 0.43 2.756 -6.703 1 86.75 170 MET B CA 1
ATOM 2949 C C . MET B 1 170 ? 1.404 2.717 -7.875 1 86.75 170 MET B C 1
ATOM 2951 O O . MET B 1 170 ? 2.141 3.678 -8.109 1 86.75 170 MET B O 1
ATOM 2955 N N . TRP B 1 171 ? 1.425 1.664 -8.688 1 89.44 171 TRP B N 1
ATOM 2956 C CA . TRP B 1 171 ? 2.447 1.537 -9.727 1 89.44 171 TRP B CA 1
ATOM 2957 C C . TRP B 1 171 ? 1.856 1.793 -11.109 1 89.44 171 TRP B C 1
ATOM 2959 O O . TRP B 1 171 ? 2.592 1.984 -12.078 1 89.44 171 TRP B O 1
ATOM 2969 N N . ASN B 1 172 ? 0.553 1.71 -11.211 1 92.94 172 ASN B N 1
ATOM 2970 C CA . ASN B 1 172 ? -0.136 2.035 -12.453 1 92.94 172 ASN B CA 1
ATOM 2971 C C . ASN B 1 172 ? -1.369 2.9 -12.203 1 92.94 172 ASN B C 1
ATOM 2973 O O . ASN B 1 172 ? -2.494 2.477 -12.477 1 92.94 172 ASN B O 1
ATOM 2977 N N . PRO B 1 173 ? -1.163 4.176 -11.75 1 87.31 173 PRO B N 1
ATOM 2978 C CA . PRO B 1 173 ? -2.285 5.047 -11.398 1 87.31 173 PRO B CA 1
ATOM 2979 C C . PRO B 1 173 ? -3.152 5.414 -12.602 1 87.31 173 PRO B C 1
ATOM 2981 O O . PRO B 1 173 ? -4.324 5.758 -12.445 1 87.31 173 PRO B O 1
ATOM 2984 N N . ASP B 1 174 ? -2.611 5.305 -13.844 1 91.12 174 ASP B N 1
ATOM 2985 C CA . ASP B 1 174 ? -3.336 5.699 -15.055 1 91.12 174 ASP B CA 1
ATOM 2986 C C . ASP B 1 174 ? -3.889 4.48 -15.789 1 91.12 174 ASP B C 1
ATOM 2988 O O . ASP B 1 174 ? -4.207 4.559 -16.969 1 91.12 174 ASP B O 1
ATOM 2992 N N . ALA B 1 175 ? -3.965 3.369 -15.086 1 94.12 175 ALA B N 1
ATOM 2993 C CA . ALA B 1 175 ? -4.453 2.15 -15.727 1 94.12 175 ALA B CA 1
ATOM 2994 C C . ALA B 1 175 ? -5.832 2.373 -16.344 1 94.12 175 ALA B C 1
ATOM 2996 O O . ALA B 1 175 ? -6.734 2.902 -15.695 1 94.12 175 ALA B O 1
ATOM 2997 N N . THR B 1 176 ? -5.992 2.008 -17.578 1 95.69 176 THR B N 1
ATOM 2998 C CA . THR B 1 176 ? -7.285 2.037 -18.25 1 95.69 176 THR B CA 1
ATOM 2999 C C . THR B 1 176 ? -8.164 0.876 -17.797 1 95.69 176 THR B C 1
ATOM 3001 O O . THR B 1 176 ? -7.711 0.006 -17.047 1 95.69 176 THR B O 1
ATOM 3004 N N . LYS B 1 177 ? -9.406 0.928 -18.25 1 96.19 177 LYS B N 1
ATOM 3005 C CA . LYS B 1 177 ? -10.305 -0.186 -17.969 1 96.19 177 LYS B CA 1
ATOM 3006 C C . LYS B 1 177 ? -9.734 -1.5 -18.484 1 96.19 177 LYS B C 1
ATOM 3008 O O . LYS B 1 177 ? -9.766 -2.518 -17.797 1 96.19 177 LYS B O 1
ATOM 3013 N N . ASP B 1 178 ? -9.18 -1.459 -19.672 1 96.75 178 ASP B N 1
ATOM 3014 C CA . ASP B 1 178 ? -8.617 -2.656 -20.281 1 96.75 178 ASP B CA 1
ATOM 3015 C C . ASP B 1 178 ? -7.395 -3.143 -19.5 1 96.75 178 ASP B C 1
ATOM 3017 O O . ASP B 1 178 ? -7.191 -4.348 -19.344 1 96.75 178 ASP B O 1
ATOM 3021 N N . ASP B 1 179 ? -6.582 -2.252 -19.031 1 96.69 179 ASP B N 1
ATOM 3022 C CA . ASP B 1 179 ? -5.426 -2.609 -18.203 1 96.69 179 ASP B CA 1
ATOM 3023 C C . ASP B 1 179 ? -5.855 -3.346 -16.938 1 96.69 179 ASP B C 1
ATOM 3025 O O . ASP B 1 179 ? -5.246 -4.352 -16.562 1 96.69 179 ASP B O 1
ATOM 3029 N N . ARG B 1 180 ? -6.906 -2.781 -16.344 1 97.38 180 ARG B N 1
ATOM 3030 C CA . ARG B 1 180 ? -7.41 -3.35 -15.094 1 97.38 180 ARG B CA 1
ATOM 3031 C C . ARG B 1 180 ? -7.953 -4.758 -15.32 1 97.38 180 ARG B C 1
ATOM 3033 O O . ARG B 1 180 ? -7.711 -5.656 -14.508 1 97.38 180 ARG B O 1
ATOM 3040 N N . ILE B 1 181 ? -8.625 -4.957 -16.422 1 97.62 181 ILE B N 1
ATOM 3041 C CA . ILE B 1 181 ? -9.195 -6.262 -16.75 1 97.62 181 ILE B CA 1
ATOM 3042 C C . ILE B 1 181 ? -8.07 -7.258 -17.016 1 97.62 181 ILE B C 1
ATOM 3044 O O . ILE B 1 181 ? -8.078 -8.375 -16.484 1 97.62 181 ILE B O 1
ATOM 3048 N N . ALA B 1 182 ? -7.098 -6.844 -17.828 1 96.94 182 ALA B N 1
ATOM 3049 C CA . ALA B 1 182 ? -5.969 -7.715 -18.156 1 96.94 182 ALA B CA 1
ATOM 3050 C C . ALA B 1 182 ? -5.176 -8.078 -16.906 1 96.94 182 ALA B C 1
ATOM 3052 O O . ALA B 1 182 ? -4.812 -9.242 -16.719 1 96.94 182 ALA B O 1
ATOM 3053 N N . TYR B 1 183 ? -4.941 -7.121 -16.062 1 97.69 183 TYR B N 1
ATOM 3054 C CA . TYR B 1 183 ? -4.16 -7.379 -14.859 1 97.69 183 TYR B CA 1
ATOM 3055 C C . TYR B 1 183 ? -4.941 -8.25 -13.883 1 97.69 183 TYR B C 1
ATOM 3057 O O . TYR B 1 183 ? -4.363 -9.086 -13.188 1 97.69 183 TYR B O 1
ATOM 3065 N N . ALA B 1 184 ? -6.246 -8.008 -13.805 1 98.19 184 ALA B N 1
ATOM 3066 C CA . ALA B 1 184 ? -7.078 -8.852 -12.945 1 98.19 184 ALA B CA 1
ATOM 3067 C C . ALA B 1 184 ? -6.938 -10.328 -13.328 1 98.19 184 ALA B C 1
ATOM 3069 O O . ALA B 1 184 ? -6.883 -11.195 -12.453 1 98.19 184 ALA B O 1
ATOM 3070 N N . ALA B 1 185 ? -6.914 -10.586 -14.617 1 96.81 185 ALA B N 1
ATOM 3071 C CA . ALA B 1 185 ? -6.73 -11.953 -15.086 1 96.81 185 ALA B CA 1
ATOM 3072 C C . ALA B 1 185 ? -5.379 -12.508 -14.641 1 96.81 185 ALA B C 1
ATOM 3074 O O . ALA B 1 185 ? -5.281 -13.672 -14.25 1 96.81 185 ALA B O 1
ATOM 3075 N N . THR B 1 186 ? -4.359 -11.664 -14.688 1 95.75 186 THR B N 1
ATOM 3076 C CA . THR B 1 186 ? -3.031 -12.062 -14.242 1 95.75 186 THR B CA 1
ATOM 3077 C C . THR B 1 186 ? -3.051 -12.43 -12.758 1 95.75 186 THR B C 1
ATOM 3079 O O . THR B 1 186 ? -2.488 -13.445 -12.352 1 95.75 186 THR B O 1
ATOM 3082 N N . VAL B 1 187 ? -3.705 -11.641 -11.961 1 97.69 187 VAL B N 1
ATOM 3083 C CA . VAL B 1 187 ? -3.789 -11.883 -10.523 1 97.69 187 VAL B CA 1
ATOM 3084 C C . VAL B 1 187 ? -4.48 -13.219 -10.266 1 97.69 187 VAL B C 1
ATOM 3086 O O . VAL B 1 187 ? -3.996 -14.031 -9.477 1 97.69 187 VAL B O 1
ATOM 3089 N N . ALA B 1 188 ? -5.629 -13.43 -10.953 1 97 188 ALA B N 1
ATOM 3090 C CA . ALA B 1 188 ? -6.375 -14.672 -10.781 1 97 188 ALA B CA 1
ATOM 3091 C C . ALA B 1 188 ? -5.535 -15.875 -11.188 1 97 188 ALA B C 1
ATOM 3093 O O . ALA B 1 188 ? -5.508 -16.891 -10.477 1 97 188 ALA B O 1
ATOM 3094 N N . ASP B 1 189 ? -4.824 -15.773 -12.266 1 94.19 189 ASP B N 1
ATOM 3095 C CA . ASP B 1 189 ? -4.008 -16.875 -12.766 1 94.19 189 ASP B CA 1
ATOM 3096 C C . ASP B 1 189 ? -2.857 -17.172 -11.805 1 94.19 189 ASP B C 1
ATOM 3098 O O . ASP B 1 189 ? -2.547 -18.344 -11.547 1 94.19 189 ASP B O 1
ATOM 3102 N N . LEU B 1 190 ? -2.236 -16.156 -11.312 1 94.56 190 LEU B N 1
ATOM 3103 C CA . LEU B 1 190 ? -1.155 -16.359 -10.352 1 94.56 190 LEU B CA 1
ATOM 3104 C C . LEU B 1 190 ? -1.656 -17.094 -9.109 1 94.56 190 LEU B C 1
ATOM 3106 O O . LEU B 1 190 ? -0.993 -18 -8.609 1 94.56 190 LEU B O 1
ATOM 3110 N N . ALA B 1 191 ? -2.803 -16.672 -8.656 1 94.69 191 ALA B N 1
ATOM 3111 C CA . ALA B 1 191 ? -3.365 -17.312 -7.465 1 94.69 191 ALA B CA 1
ATOM 3112 C C . ALA B 1 191 ? -3.768 -18.75 -7.754 1 94.69 191 ALA B C 1
ATOM 3114 O O . ALA B 1 191 ? -3.508 -19.656 -6.949 1 94.69 191 ALA B O 1
ATOM 3115 N N . LEU B 1 192 ? -4.379 -19.016 -8.906 1 91.5 192 LEU B N 1
ATOM 3116 C CA . LEU B 1 192 ? -4.898 -20.328 -9.266 1 91.5 192 LEU B CA 1
ATOM 3117 C C . LEU B 1 192 ? -3.76 -21.312 -9.523 1 91.5 192 LEU B C 1
ATOM 3119 O O . LEU B 1 192 ? -3.77 -22.422 -9.008 1 91.5 192 LEU B O 1
ATOM 3123 N N . TYR B 1 193 ? -2.754 -20.875 -10.266 1 84.44 193 TYR B N 1
ATOM 3124 C CA . TYR B 1 193 ? -1.703 -21.797 -10.688 1 84.44 193 TYR B CA 1
ATOM 3125 C C . TYR B 1 193 ? -0.574 -21.828 -9.664 1 84.44 193 TYR B C 1
ATOM 3127 O O . TYR B 1 193 ? 0.23 -22.766 -9.648 1 84.44 193 TYR B O 1
ATOM 3135 N N . GLY B 1 194 ? -0.471 -20.797 -8.898 1 80.31 194 GLY B N 1
ATOM 3136 C CA . GLY B 1 194 ? 0.458 -20.828 -7.777 1 80.31 194 GLY B CA 1
ATOM 3137 C C . GLY B 1 194 ? 0.111 -21.891 -6.746 1 80.31 194 GLY B C 1
ATOM 3138 O O . GLY B 1 194 ? 0.986 -22.359 -6.02 1 80.31 194 GLY B O 1
ATOM 3139 N N . LEU B 1 195 ? -1.108 -22.203 -6.652 1 68.88 195 LEU B N 1
ATOM 3140 C CA . LEU B 1 195 ? -1.628 -23.188 -5.719 1 68.88 195 LEU B CA 1
ATOM 3141 C C . LEU B 1 195 ? -1.314 -24.609 -6.199 1 68.88 195 LEU B C 1
ATOM 3143 O O . LEU B 1 195 ? -1.37 -25.562 -5.414 1 68.88 195 LEU B O 1
ATOM 3147 N N . GLN B 1 196 ? -1.047 -24.766 -7.473 1 66.5 196 GLN B N 1
ATOM 3148 C CA . GLN B 1 196 ? -0.83 -26.094 -8.023 1 66.5 196 GLN B CA 1
ATOM 3149 C C . GLN B 1 196 ? 0.613 -26.547 -7.82 1 66.5 196 GLN B C 1
ATOM 3151 O O . GLN B 1 196 ? 1.053 -27.531 -8.422 1 66.5 196 GLN B O 1
ATOM 3156 N N . SER B 1 197 ? 1.415 -25.812 -7.027 1 56.81 197 SER B N 1
ATOM 3157 C CA . SER B 1 197 ? 2.779 -26.266 -6.77 1 56.81 197 SER B CA 1
ATOM 3158 C C . SER B 1 197 ? 2.822 -27.766 -6.48 1 56.81 197 SER B C 1
ATOM 3160 O O . SER B 1 197 ? 2.02 -28.281 -5.695 1 56.81 197 SER B O 1
ATOM 3162 N N . PRO B 1 198 ? 3.471 -28.641 -7.379 1 47.69 198 PRO B N 1
ATOM 3163 C CA . PRO B 1 198 ? 3.588 -30.062 -7.047 1 47.69 198 PRO B CA 1
ATOM 3164 C C . PRO B 1 198 ? 4.02 -30.297 -5.602 1 47.69 198 PRO B C 1
ATOM 3166 O O . PRO B 1 198 ? 4.719 -29.453 -5.02 1 47.69 198 PRO B O 1
ATOM 3169 N N . ALA B 1 199 ? 3.244 -30.891 -4.785 1 41.09 199 ALA B N 1
ATOM 3170 C CA . ALA B 1 199 ? 3.771 -31.516 -3.572 1 41.09 199 ALA B CA 1
ATOM 3171 C C . ALA B 1 199 ? 5.184 -32.031 -3.797 1 41.09 199 ALA B C 1
ATOM 3173 O O . ALA B 1 199 ? 5.473 -32.625 -4.848 1 41.09 199 ALA B O 1
ATOM 3174 N N . SER B 1 200 ? 6.387 -31.391 -3.375 1 35 200 SER B N 1
ATOM 3175 C CA . SER B 1 200 ? 7.574 -32.25 -3.373 1 35 200 SER B CA 1
ATOM 3176 C C . SER B 1 200 ? 7.203 -33.719 -3.352 1 35 200 SER B C 1
ATOM 3178 O O . SER B 1 200 ? 6.488 -34.156 -2.455 1 35 200 SER B O 1
ATOM 3180 N N . ALA B 1 201 ? 7.035 -34.375 -4.57 1 29.16 201 ALA B N 1
ATOM 3181 C CA . ALA B 1 201 ? 7.242 -35.844 -4.547 1 29.16 201 ALA B CA 1
ATOM 3182 C C . ALA B 1 201 ? 8.523 -36.188 -3.801 1 29.16 201 ALA B C 1
ATOM 3184 O O . ALA B 1 201 ? 9.547 -35.531 -3.957 1 29.16 201 ALA B O 1
#

Radius of gyration: 23.2 Å; Cα contacts (8 Å, |Δi|>4): 415; chains: 2; bounding box: 81×64×48 Å

Organism: NCBI:txid1655543

Nearest PDB structures (foldseek):
  6yj2-assembly1_A  TM=8.622E-01  e=9.405E-08  Mycobacterium tuberculosis H37Rv
  5gpa-assembly1_A  TM=7.528E-01  e=1.086E-05  Halalkalibacterium halodurans C-125
  6o6n-assembly1_A  TM=7.420E-01  e=1.187E-05  Mycobacterium tuberculosis
  5gpa-assembly1_B  TM=7.287E-01  e=3.150E-05  Halalkalibacterium halodurans C-125
  9b7y-assembly1_D  TM=7.208E-01  e=3.933E-05  Mycobacterium tuberculosis H37Rv

Secondary structure (DSSP, 8-state):
-HHHHHHHHHHHHHHHHHHHHHHHHHH-TTT--HHHHHHHHTS-HHHHHHH-SSHHHHHHHHHHHHHHHHHHHHHHS--TT--HHHHHHHHHHHHHHHHTT-HHHHHHHHHHGGGS-HHHHHHHHHHHHHHHHHHHHHHHHH-TTTTTT-HHHHHHHHHHHHHHHHHHHHH-TT--HHHHHHHHHHHHHHHHHHTT-----/-HHHHHHHHHHHHHHHHHHHHHHHHHH-TTT--HHHHHHHHTS-HHHHHHH-SSHHHHHHHHHHHHHHHHHHHHHHS--TT--HHHHHHHHHHHHHHHHTT-HHHHHHHHHHGGGS-HHHHHHHHHHHHHHHHHHHHHHHHH-TTTTTT-HHHHHHHHHHHHHHHHHHHHH-TT--HHHHHHHHHHHHHHHHHHTT-----

Foldseek 3Di:
DVVVVVVVVVVLLVLLLLQLLVQCLVQNLVPDALCNSCVSSVHHSVVSCVVPVGSLRSLLVSLLVLLVVLLCVLVVDDCPPPQLLVNQLVSLLSLLVSCQPCPSSLSSCVRNLVVHDPVSNVSSVVSVVSSLVVNLVSLCSLPVPQCVVDVVVSSVLSVVLVVQSSCCCVVPVPQDSVNSSVVSNVSSCCSNVVSVPPPPD/DVVVVVVVVVVLLVLLLLQLLVQCLVQNLVPDALCNSCVSSVHHSVVSCVVPVGSLRSLLVSLLVLLVVLLCVLVVDDCPPPQLLRNQLVSLLSLLVSCQPCPSSLSSCVRNLVVHDPVSNVSSVVSVVSSLVVNLVSLCSLPVPQCVVDVVVSSVLSVVLVVQSSCCCVVPVPQDSVNSSVVSNVSSCCSNVVSVPPPPD

Solvent-accessible surface area (backbone atoms only — not comparable to full-atom values): 21382 Å² total; per-residue (Å²): 110,69,66,55,48,52,50,47,49,52,51,50,50,51,48,44,42,54,46,36,35,50,45,29,45,73,50,31,68,76,58,45,48,67,57,56,39,15,56,74,58,72,46,51,55,71,58,47,48,72,76,34,89,41,66,62,55,47,53,47,49,46,51,45,54,52,44,49,51,50,34,55,50,62,73,61,56,82,58,78,92,49,53,41,65,52,42,42,36,51,47,38,28,52,50,44,58,65,48,60,90,37,62,38,55,58,57,36,48,76,66,48,50,81,75,44,56,66,71,61,38,49,55,53,50,48,35,51,47,54,50,50,49,52,52,36,50,36,50,23,63,61,33,50,85,58,34,58,75,28,66,65,60,30,48,52,52,43,51,36,52,48,16,31,64,67,37,41,56,78,81,43,69,81,58,47,74,66,51,34,45,55,48,15,45,50,53,33,38,24,57,60,26,17,67,60,52,73,66,87,123,109,68,66,54,48,51,50,46,48,51,51,50,51,50,49,44,42,54,44,35,35,48,48,31,46,73,50,31,67,77,59,44,47,67,58,55,40,14,56,72,57,73,47,49,57,72,56,47,48,74,76,34,89,40,66,63,55,47,51,46,49,45,51,45,55,54,45,47,52,49,34,53,50,63,71,60,54,83,56,77,93,49,54,41,65,52,41,42,36,50,49,39,29,51,50,44,60,65,49,59,90,36,61,37,57,56,58,35,46,76,67,48,49,79,74,42,56,67,71,60,38,49,55,51,50,47,37,51,47,54,51,50,49,52,52,36,51,38,50,24,65,60,34,51,84,56,34,59,76,28,66,66,60,31,49,52,51,42,51,35,52,49,16,32,63,68,36,40,57,78,80,42,70,80,59,47,74,66,50,34,47,56,48,16,47,51,54,33,39,24,59,60,26,17,68,60,55,72,68,88,125

InterPro domains:
  IPR001647 DNA-binding HTH domain, TetR-type [PF00440] (16-60)
  IPR001647 DNA-binding HTH domain, TetR-type [PR00455] (16-29)
  IPR001647 DNA-binding HTH domain, TetR-type [PR00455] (37-60)
  IPR001647 DNA-binding HTH domain, TetR-type [PS50977] (10-70)
  IPR009057 Homedomain-like superfamily [SSF46689] (3-88)
  IPR041490 HTH-type transcriptional repressor KstR2, C-terminal [PF17932] (82-195)
  IPR050109 HTH-type, TetR-like transcriptional regulator [PTHR30055] (3-199)

Sequence (402 aa):
MVRSKAKDHDSKRQHILTVAAEVFAREGIARASMSEVARASGISKANIYHYYDSKDELIFDILDTHLSQLRNWVCGIDLSGQTPAERLHTLTREFLLAYDGMDNEHKIQSEGLPHLEERKQGILKGYQHDLVDLVKQVLRDCAPETLGQDETKCRDVTMSVFGMLNWLYMWNPDATKDDRIAYAATVADLALYGLQSPASAMVRSKAKDHDSKRQHILTVAAEVFAREGIARASMSEVARASGISKANIYHYYDSKDELIFDILDTHLSQLRNWVCGIDLSGQTPAERLHTLTREFLLAYDGMDNEHKIQSEGLPHLEERKQGILKGYQHDLVDLVKQVLRDCAPETLGQDETKCRDVTMSVFGMLNWLYMWNPDATKDDRIAYAATVADLALYGLQSPASA

pLDDT: mean 90.54, std 12.06, range [29.16, 98.62]